Protein AF-A0A8S1IKB3-F1 (afdb_monomer)

Structure (mmCIF, N/CA/C/O backbone):
data_AF-A0A8S1IKB3-F1
#
_entry.id   AF-A0A8S1IKB3-F1
#
loop_
_atom_site.group_PDB
_atom_site.id
_atom_site.type_symbol
_atom_site.label_atom_id
_atom_site.label_alt_id
_atom_site.label_comp_id
_atom_site.label_asym_id
_atom_site.label_entity_id
_atom_site.label_seq_id
_atom_site.pdbx_PDB_ins_code
_atom_site.Cartn_x
_atom_site.Cartn_y
_atom_site.Cartn_z
_atom_site.occupancy
_atom_site.B_iso_or_equiv
_atom_site.auth_seq_id
_atom_site.auth_comp_id
_atom_site.auth_asym_id
_atom_site.auth_atom_id
_atom_site.pdbx_PDB_model_num
ATOM 1 N N . MET A 1 1 ? -11.440 17.594 -21.488 1.00 24.50 1 MET A N 1
ATOM 2 C CA . MET A 1 1 ? -12.844 18.010 -21.685 1.00 24.50 1 MET A CA 1
ATOM 3 C C . MET A 1 1 ? -13.542 18.020 -20.332 1.00 24.50 1 MET A C 1
ATOM 5 O O . MET A 1 1 ? -13.593 16.981 -19.697 1.00 24.50 1 MET A O 1
ATOM 9 N N . ARG A 1 2 ? -14.036 19.174 -19.880 1.00 19.39 2 ARG A N 1
ATOM 10 C CA . ARG A 1 2 ? -15.149 19.304 -18.923 1.00 19.39 2 ARG A CA 1
ATOM 11 C C . ARG A 1 2 ? -15.973 20.492 -19.423 1.00 19.39 2 ARG A C 1
ATOM 13 O O . ARG A 1 2 ? -15.401 21.559 -19.640 1.00 19.39 2 ARG A O 1
ATOM 20 N N . SER A 1 3 ? -17.257 20.281 -19.693 1.00 21.42 3 SER A N 1
ATOM 21 C CA . SER A 1 3 ? -18.200 21.328 -20.090 1.00 21.42 3 SER A CA 1
ATOM 22 C C . SER A 1 3 ? -18.954 21.853 -18.868 1.00 21.42 3 SER A C 1
ATOM 24 O O . SER A 1 3 ? -19.499 21.070 -18.098 1.00 21.42 3 SER A O 1
ATOM 26 N N . SER A 1 4 ? -18.914 23.180 -18.739 1.00 23.56 4 SER A N 1
ATOM 27 C CA . SER A 1 4 ? -19.817 24.136 -18.075 1.00 23.56 4 SER A CA 1
ATOM 28 C C . SER A 1 4 ? -20.702 23.711 -16.895 1.00 23.56 4 SER A C 1
ATOM 30 O O . SER A 1 4 ? -21.632 22.928 -17.060 1.00 23.56 4 SER A O 1
ATOM 32 N N . VAL A 1 5 ? -20.576 24.474 -15.805 1.00 23.89 5 VAL A N 1
ATOM 33 C CA . VAL A 1 5 ? -21.708 25.215 -15.220 1.00 23.89 5 VAL A CA 1
ATOM 34 C C . VAL A 1 5 ? -21.214 26.642 -14.957 1.00 23.89 5 VAL A C 1
ATOM 36 O O . VAL A 1 5 ? -20.113 26.823 -14.436 1.00 23.89 5 VAL A O 1
ATOM 39 N N . ALA A 1 6 ? -21.982 27.632 -15.404 1.00 23.53 6 ALA A N 1
ATOM 40 C CA . ALA A 1 6 ? -21.790 29.047 -15.115 1.00 23.53 6 ALA A CA 1
ATOM 41 C C . ALA A 1 6 ? -22.812 29.462 -14.053 1.00 23.53 6 ALA A C 1
ATOM 43 O O . ALA A 1 6 ? -23.965 29.066 -14.173 1.00 23.53 6 ALA A O 1
ATOM 44 N N . GLU A 1 7 ? -22.390 30.258 -13.071 1.00 25.27 7 GLU A N 1
ATOM 45 C CA . GLU A 1 7 ? -23.208 31.289 -12.422 1.00 25.27 7 GLU A CA 1
ATOM 46 C C . GLU A 1 7 ? -22.275 32.296 -11.722 1.00 25.27 7 GLU A C 1
ATOM 48 O O . GLU A 1 7 ? -21.188 31.948 -11.256 1.00 25.27 7 GLU A O 1
ATOM 53 N N . ASP A 1 8 ? -22.672 33.564 -11.796 1.00 25.77 8 ASP A N 1
ATOM 54 C CA . ASP A 1 8 ? -21.863 34.779 -11.699 1.00 25.77 8 ASP A CA 1
ATOM 55 C C . ASP A 1 8 ? -21.359 35.164 -10.296 1.00 25.77 8 ASP A C 1
ATOM 57 O O . ASP A 1 8 ? -22.010 34.917 -9.285 1.00 25.77 8 ASP A O 1
ATOM 61 N N . GLY A 1 9 ? -20.256 35.930 -10.267 1.00 24.67 9 GLY A N 1
ATOM 62 C CA . GLY A 1 9 ? -20.007 36.914 -9.204 1.00 24.67 9 GLY A CA 1
ATOM 63 C C . GLY A 1 9 ? -18.554 37.069 -8.742 1.00 24.67 9 GLY A C 1
ATOM 64 O O . GLY A 1 9 ? -18.090 36.304 -7.909 1.00 24.67 9 GLY A O 1
ATOM 65 N N . LEU A 1 10 ? -17.914 38.158 -9.194 1.00 24.66 10 LEU A N 1
ATOM 66 C CA . LEU A 1 10 ? -16.641 38.767 -8.745 1.00 24.66 10 LEU A CA 1
ATOM 67 C C . LEU A 1 10 ? -15.325 38.189 -9.315 1.00 24.66 10 LEU A C 1
ATOM 69 O O . LEU A 1 10 ? -14.807 37.149 -8.921 1.00 24.66 10 LEU A O 1
ATOM 73 N N . LEU A 1 11 ? -14.753 38.968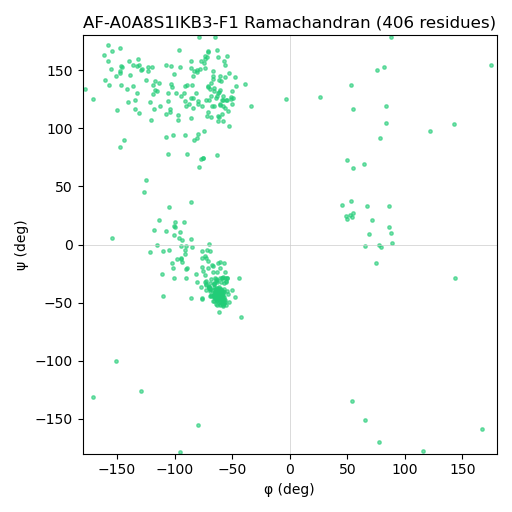 -10.242 1.00 27.97 11 LEU A N 1
ATOM 74 C CA . LEU A 1 11 ? -13.439 38.802 -10.873 1.00 27.97 11 LEU A CA 1
ATOM 75 C C . LEU A 1 11 ? -12.280 38.848 -9.860 1.00 27.97 11 LEU A C 1
ATOM 77 O O . LEU A 1 11 ? -12.238 39.747 -9.019 1.00 27.97 11 LEU A O 1
ATOM 81 N N . PRO A 1 12 ? -11.227 38.049 -10.106 1.00 26.78 12 PRO A N 1
ATOM 82 C CA . PRO A 1 12 ? -9.877 38.598 -10.091 1.00 26.78 12 PRO A CA 1
ATOM 83 C C . PRO A 1 12 ? -9.119 38.327 -11.403 1.00 26.78 12 PRO A C 1
ATOM 85 O O . PRO A 1 12 ? -9.254 37.293 -12.050 1.00 26.78 12 PRO A O 1
ATOM 88 N N . GLN A 1 13 ? -8.354 39.350 -11.784 1.00 26.78 13 GLN A N 1
ATOM 89 C CA . GLN A 1 13 ? -7.375 39.509 -12.866 1.00 26.78 13 GLN A CA 1
ATOM 90 C C . GLN A 1 13 ? -7.050 38.296 -13.769 1.00 26.78 13 GLN A C 1
ATOM 92 O O . GLN A 1 13 ? -6.570 37.253 -13.333 1.00 26.78 13 GLN A O 1
ATOM 97 N N . LYS A 1 14 ? -7.200 38.516 -15.087 1.00 28.39 14 LYS A N 1
ATOM 98 C CA . LYS A 1 14 ? -6.710 37.653 -16.175 1.00 28.39 14 LYS A CA 1
ATOM 99 C C . LYS A 1 14 ? -5.210 37.351 -16.010 1.00 28.39 14 LYS A C 1
ATOM 101 O O . LYS A 1 14 ? -4.376 38.142 -16.441 1.00 28.39 14 LYS A O 1
ATOM 106 N N . MET A 1 15 ? -4.864 36.161 -15.523 1.00 27.66 15 MET A N 1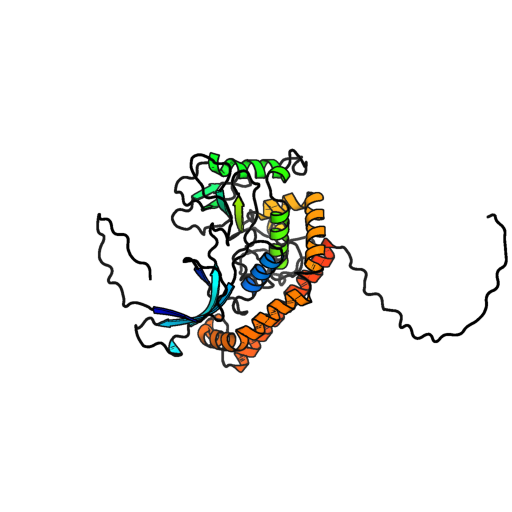
ATOM 107 C CA . MET A 1 15 ? -3.655 35.484 -15.998 1.00 27.66 15 MET A CA 1
ATOM 108 C C . MET A 1 15 ? -3.926 35.032 -17.435 1.00 27.66 15 MET A C 1
ATOM 110 O O . MET A 1 15 ? -4.925 34.355 -17.698 1.00 27.66 15 MET A O 1
ATOM 114 N N . SER A 1 16 ? -3.082 35.435 -18.390 1.00 29.28 16 SER A N 1
ATOM 115 C CA . SER A 1 16 ? -3.201 34.953 -19.765 1.00 29.28 16 SER A CA 1
ATOM 116 C C . SER A 1 16 ? -3.102 33.430 -19.752 1.00 29.28 16 SER A C 1
ATOM 118 O O . SER A 1 16 ? -2.085 32.881 -19.326 1.00 29.28 16 SER A O 1
ATOM 120 N N . ARG A 1 17 ? -4.152 32.742 -20.211 1.00 41.84 17 ARG A N 1
ATOM 121 C CA . ARG A 1 17 ? -4.077 31.309 -20.491 1.00 41.84 17 ARG A CA 1
ATOM 122 C C . ARG A 1 17 ? -2.971 31.124 -21.528 1.00 41.84 17 ARG A C 1
ATOM 124 O O . ARG A 1 17 ? -3.113 31.598 -22.653 1.00 41.84 17 ARG A O 1
ATOM 131 N N . GLY A 1 18 ? -1.867 30.494 -21.128 1.00 42.94 18 GLY A N 1
ATOM 132 C CA . GLY A 1 18 ? -0.869 30.000 -22.072 1.00 42.94 18 GLY A CA 1
ATOM 133 C C . GLY A 1 18 ? -1.530 29.082 -23.111 1.00 42.94 18 GLY A C 1
ATOM 134 O O . GLY A 1 18 ? -2.665 28.636 -22.897 1.00 42.94 18 GLY A O 1
ATOM 135 N N . PRO A 1 19 ? -0.867 28.819 -24.249 1.00 40.28 19 PRO A N 1
ATOM 136 C CA . PRO A 1 19 ? -1.423 27.958 -25.288 1.00 40.28 19 PRO A CA 1
ATOM 137 C C . PRO A 1 19 ? -1.864 26.607 -24.695 1.00 40.28 19 PRO A C 1
ATOM 139 O O . PRO A 1 19 ? -1.267 26.142 -23.721 1.00 40.28 19 PRO A O 1
ATOM 142 N N . PRO A 1 20 ? -2.923 25.977 -25.233 1.00 49.09 20 PRO A N 1
ATOM 143 C CA . PRO A 1 20 ? -3.435 24.729 -24.689 1.00 49.09 20 PRO A CA 1
ATOM 144 C C . PRO A 1 20 ? -2.367 23.633 -24.797 1.00 49.09 20 PRO A C 1
ATOM 146 O O . PRO A 1 20 ? -2.112 23.103 -25.877 1.00 49.09 20 PRO A O 1
ATOM 149 N N . CYS A 1 21 ? -1.754 23.273 -23.669 1.00 39.97 21 CYS A N 1
ATOM 150 C CA . CYS A 1 21 ? -0.979 22.044 -23.560 1.00 39.97 21 CYS A CA 1
ATOM 151 C C . CYS A 1 21 ? -1.928 20.865 -23.786 1.00 39.97 21 CYS A C 1
ATOM 153 O O . CYS A 1 21 ? -2.970 20.766 -23.133 1.00 39.97 21 CYS A O 1
ATOM 155 N N . SER A 1 22 ? -1.572 19.963 -24.699 1.00 52.38 22 SER A N 1
ATOM 156 C CA . SER A 1 22 ? -2.317 18.718 -24.892 1.00 52.38 22 SER A CA 1
ATOM 157 C C . SER A 1 22 ? -1.521 17.549 -24.318 1.00 52.38 22 SER A C 1
ATOM 159 O O . SER A 1 22 ? -0.322 17.398 -24.568 1.00 52.38 22 SER A O 1
ATOM 161 N N . LEU A 1 23 ? -2.200 16.737 -23.509 1.00 48.53 23 LEU A N 1
ATOM 162 C CA . LEU A 1 23 ? -1.674 15.499 -22.949 1.00 48.53 23 LEU A CA 1
ATOM 163 C C . LEU A 1 23 ? -2.287 14.340 -23.729 1.00 48.53 23 LEU A C 1
ATOM 165 O O . LEU A 1 23 ? -3.502 14.157 -23.710 1.00 48.53 23 LEU A O 1
ATOM 169 N N . SER A 1 24 ? -1.450 13.577 -24.427 1.00 55.97 24 SER A N 1
ATOM 170 C CA . SER A 1 24 ? -1.869 12.332 -25.072 1.00 55.97 24 SER A CA 1
ATOM 171 C C . SER A 1 24 ? -1.323 11.159 -24.269 1.00 55.97 24 SER A C 1
ATOM 173 O O . SER A 1 24 ? -0.113 11.064 -24.049 1.00 55.97 24 SER A O 1
ATOM 175 N N . VAL A 1 25 ? -2.221 10.278 -23.830 1.00 58.16 25 VAL A N 1
ATOM 176 C CA . VAL A 1 25 ? -1.883 9.063 -23.084 1.00 58.16 25 VAL A CA 1
ATOM 177 C C . VAL A 1 25 ? -2.223 7.869 -23.966 1.00 58.16 25 VAL A C 1
ATOM 179 O O . VAL A 1 25 ? -3.378 7.697 -24.351 1.00 58.16 25 VAL A O 1
ATOM 182 N N . LEU A 1 26 ? -1.221 7.060 -24.307 1.00 54.84 26 LEU A N 1
ATOM 183 C CA . LEU A 1 26 ? -1.436 5.797 -25.004 1.00 54.84 26 LEU A CA 1
ATOM 184 C C . LEU A 1 26 ? -1.457 4.672 -23.969 1.00 54.84 26 LEU A C 1
ATOM 186 O O . LEU A 1 26 ? -0.425 4.369 -23.371 1.00 54.84 26 LEU A O 1
ATOM 190 N N . CYS A 1 27 ? -2.623 4.060 -23.773 1.00 54.91 27 CYS A N 1
ATOM 191 C CA . CYS A 1 27 ? -2.794 2.905 -22.897 1.00 54.91 27 CYS A CA 1
ATOM 192 C C . CYS A 1 27 ? -3.253 1.699 -23.727 1.00 54.91 27 CYS A C 1
ATOM 194 O O . CYS A 1 27 ? -4.163 1.809 -24.548 1.00 54.91 27 CYS A O 1
ATOM 196 N N . VAL A 1 28 ? -2.631 0.540 -23.520 1.00 45.72 28 VAL A N 1
ATOM 197 C CA . VAL A 1 28 ? -3.026 -0.716 -24.172 1.00 45.72 28 VAL A CA 1
ATOM 198 C C . VAL A 1 28 ? -4.162 -1.350 -23.366 1.00 45.72 28 VAL A C 1
ATOM 200 O O . VAL A 1 28 ? -4.008 -1.530 -22.162 1.00 45.72 28 VAL A O 1
ATOM 203 N N . GLY A 1 29 ? -5.294 -1.666 -24.015 1.00 48.81 29 GLY A N 1
ATOM 204 C CA . GLY A 1 29 ? -6.398 -2.457 -23.442 1.00 48.81 29 GLY A CA 1
ATOM 205 C C . GLY A 1 29 ? -6.856 -1.978 -22.062 1.00 48.81 29 GLY A C 1
ATOM 206 O O . GLY A 1 29 ? -6.556 -2.617 -21.053 1.00 48.81 29 GLY A O 1
ATOM 207 N N . ILE A 1 30 ? -7.553 -0.834 -22.006 1.00 60.69 30 ILE A N 1
ATOM 208 C CA . ILE A 1 30 ? -7.776 -0.127 -20.738 1.00 60.69 30 ILE A CA 1
ATOM 209 C C . ILE A 1 30 ? -8.492 -1.028 -19.727 1.00 60.69 30 ILE A C 1
ATOM 211 O O . ILE A 1 30 ? -7.914 -1.262 -18.677 1.00 60.69 30 ILE A O 1
ATOM 215 N N . GLY A 1 31 ? -9.637 -1.654 -20.028 1.00 69.31 31 GLY A N 1
ATOM 216 C CA . GLY A 1 31 ? -10.255 -2.653 -19.128 1.00 69.31 31 GLY A CA 1
ATOM 217 C C . GLY A 1 31 ? -10.397 -2.195 -17.662 1.00 69.31 31 GLY A C 1
ATOM 218 O O . GLY A 1 31 ? -10.424 -3.025 -16.755 1.00 69.31 31 GLY A O 1
ATOM 219 N N . LEU A 1 32 ? -10.392 -0.878 -17.442 1.00 83.69 32 LEU A N 1
ATOM 220 C CA . LEU A 1 32 ? -10.634 -0.203 -16.177 1.00 83.69 32 LEU A CA 1
ATOM 221 C C . LEU A 1 32 ? -12.081 0.299 -16.229 1.00 83.69 32 LEU A C 1
ATOM 223 O O . LEU A 1 32 ? -12.532 0.667 -17.319 1.00 83.69 32 LEU A O 1
ATOM 227 N N . PRO A 1 33 ? -12.800 0.338 -15.101 1.00 83.38 33 PRO A N 1
ATOM 228 C CA . PRO A 1 33 ? -14.138 0.905 -15.072 1.00 83.38 33 PRO A CA 1
ATOM 229 C C . PRO A 1 33 ? -14.219 2.343 -15.537 1.00 83.38 33 PRO A C 1
ATOM 231 O O . PRO A 1 33 ? -13.241 3.087 -15.475 1.00 83.38 33 PRO A O 1
ATOM 234 N N . GLU A 1 34 ? -15.415 2.743 -15.954 1.00 83.19 34 GLU A N 1
ATOM 235 C CA . GLU A 1 34 ? -15.690 4.125 -16.313 1.00 83.19 34 GLU A CA 1
ATOM 236 C C . GLU A 1 34 ? -15.551 5.040 -15.089 1.00 83.19 34 GLU A C 1
ATOM 238 O O . GLU A 1 34 ? -16.160 4.821 -14.043 1.00 83.19 34 GLU A O 1
ATOM 243 N N . ASP A 1 35 ? -14.735 6.086 -15.220 1.00 84.38 35 ASP A N 1
ATOM 244 C CA . ASP A 1 35 ? -14.588 7.133 -14.214 1.00 84.38 35 ASP A CA 1
ATOM 245 C C . ASP A 1 35 ? -13.955 8.387 -14.848 1.00 84.38 35 ASP A C 1
ATOM 247 O O . ASP A 1 35 ? -13.349 8.332 -15.922 1.00 84.38 35 ASP A O 1
ATOM 251 N N . ASN A 1 36 ? -14.061 9.528 -14.171 1.00 82.50 36 ASN A N 1
ATOM 252 C CA . ASN A 1 36 ? -13.526 10.820 -14.588 1.00 82.50 36 ASN A CA 1
ATOM 253 C C . ASN A 1 36 ? -12.332 11.314 -13.747 1.00 82.50 36 ASN A C 1
ATOM 255 O O . ASN A 1 36 ? -11.748 12.339 -14.108 1.00 82.50 36 ASN A O 1
ATOM 259 N N . ASP A 1 37 ? -11.964 10.610 -12.669 1.00 86.31 37 ASP A N 1
ATOM 260 C CA . ASP A 1 37 ? -10.823 10.944 -11.813 1.00 86.31 37 ASP A CA 1
ATOM 261 C C . ASP A 1 37 ? -9.801 9.793 -11.769 1.00 86.31 37 ASP A C 1
ATOM 263 O O . ASP A 1 37 ? -9.975 8.753 -11.112 1.00 86.31 37 ASP A O 1
ATOM 267 N N . TRP A 1 38 ? -8.685 10.035 -12.453 1.00 90.38 38 TRP A N 1
ATOM 268 C CA . TRP A 1 38 ? -7.553 9.127 -12.581 1.00 90.38 38 TRP A CA 1
ATOM 269 C C . TRP A 1 38 ? -6.277 9.795 -12.089 1.00 90.38 38 TRP A C 1
ATOM 271 O O . TRP A 1 38 ? -6.107 11.009 -12.206 1.00 90.38 38 TRP A O 1
ATOM 281 N N . VAL A 1 39 ? -5.369 8.984 -11.564 1.00 92.50 39 VAL A N 1
ATOM 282 C CA . VAL A 1 39 ? -4.013 9.384 -11.206 1.00 92.50 39 VAL A CA 1
ATOM 283 C C . VAL A 1 39 ? -3.089 8.948 -12.331 1.00 92.50 39 VAL A C 1
ATOM 285 O O . VAL A 1 39 ? -3.126 7.797 -12.761 1.00 92.50 39 VAL A O 1
ATOM 288 N N . LEU A 1 40 ? -2.254 9.868 -12.803 1.00 92.06 40 LEU A N 1
ATOM 289 C CA . LEU A 1 40 ? -1.177 9.566 -13.735 1.00 92.06 40 LEU A CA 1
ATOM 290 C C . LEU A 1 40 ? 0.145 9.664 -12.972 1.00 92.06 40 LEU A C 1
ATOM 292 O O . LEU A 1 40 ? 0.709 10.745 -12.824 1.00 92.06 40 LEU A O 1
ATOM 296 N N . TYR A 1 41 ? 0.598 8.532 -12.440 1.00 92.62 41 TYR A N 1
ATOM 297 C CA . TYR A 1 41 ? 1.772 8.441 -11.580 1.00 92.62 41 TYR A CA 1
ATOM 298 C C . TYR A 1 41 ? 3.049 8.265 -12.407 1.00 92.62 41 TYR A C 1
ATOM 300 O O . TYR A 1 41 ? 3.171 7.305 -13.170 1.00 92.62 41 TYR A O 1
ATOM 308 N N . GLY A 1 42 ? 3.995 9.195 -12.264 1.00 91.25 42 GLY A N 1
ATOM 309 C CA . GLY A 1 42 ? 5.333 9.081 -12.839 1.00 91.25 42 GLY A CA 1
ATOM 310 C C . GLY A 1 42 ? 6.273 8.382 -11.851 1.00 91.25 42 GLY A C 1
ATOM 311 O O . GLY A 1 42 ? 6.476 8.921 -10.767 1.00 91.25 42 GLY A O 1
ATOM 312 N N . PRO A 1 43 ? 6.865 7.221 -12.181 1.00 84.12 43 PRO A N 1
ATOM 313 C CA . PRO A 1 43 ? 7.834 6.538 -11.329 1.00 84.12 43 PRO A CA 1
ATOM 314 C C . PRO A 1 43 ? 9.188 7.260 -11.399 1.00 84.12 43 PRO A C 1
ATOM 316 O O . PRO A 1 43 ? 10.101 6.819 -12.093 1.00 84.12 43 PRO A O 1
ATOM 319 N N . GLU A 1 44 ? 9.294 8.420 -10.744 1.00 73.12 44 GLU A N 1
ATOM 320 C CA . GLU A 1 44 ? 10.433 9.337 -10.901 1.00 73.12 44 GLU A CA 1
ATOM 321 C C . GLU A 1 44 ? 11.765 8.706 -10.478 1.00 73.12 44 GLU A C 1
ATOM 323 O O . GLU A 1 44 ? 12.694 8.621 -11.284 1.00 73.12 44 GLU A O 1
ATOM 328 N N . ALA A 1 45 ? 11.852 8.254 -9.224 1.00 80.38 45 ALA A N 1
ATOM 329 C CA . ALA A 1 45 ? 13.046 7.624 -8.657 1.00 80.38 45 ALA A CA 1
ATOM 330 C C . ALA A 1 45 ? 12.984 6.087 -8.671 1.00 80.38 45 ALA A C 1
ATOM 332 O O . ALA A 1 45 ? 14.004 5.425 -8.471 1.00 80.38 45 ALA A O 1
ATOM 333 N N . ASP A 1 46 ? 11.809 5.505 -8.935 1.00 90.69 46 ASP A N 1
ATOM 334 C CA . ASP A 1 46 ? 11.653 4.056 -9.022 1.00 90.69 46 ASP A CA 1
ATOM 335 C C . ASP A 1 46 ? 12.245 3.531 -10.337 1.00 90.69 46 ASP A C 1
ATOM 337 O O . ASP A 1 46 ? 11.615 3.496 -11.398 1.00 90.69 46 ASP A O 1
ATOM 341 N N . LYS A 1 47 ? 13.480 3.049 -10.231 1.00 92.62 47 LYS A N 1
ATOM 342 C CA . LYS A 1 47 ? 14.247 2.431 -11.314 1.00 92.62 47 LYS A CA 1
ATOM 343 C C . LYS A 1 47 ? 13.606 1.173 -11.904 1.00 92.62 47 LYS A C 1
ATOM 345 O O . LYS A 1 47 ? 13.958 0.783 -13.009 1.00 92.62 47 LYS A O 1
ATOM 350 N N . THR A 1 48 ? 12.620 0.571 -11.247 1.00 95.06 48 THR A N 1
ATOM 351 C CA . THR A 1 48 ? 11.848 -0.544 -11.821 1.00 95.06 48 THR A CA 1
ATOM 352 C C . THR A 1 48 ? 10.669 -0.070 -12.673 1.00 95.06 48 THR A C 1
ATOM 354 O O . THR A 1 48 ? 9.928 -0.888 -13.204 1.00 95.06 48 THR A O 1
ATOM 357 N N . MET A 1 49 ? 10.522 1.245 -12.876 1.00 94.25 49 MET A N 1
ATOM 358 C CA . MET A 1 49 ? 9.433 1.883 -13.626 1.00 94.25 49 MET A CA 1
ATOM 359 C C . MET A 1 49 ? 8.071 1.743 -12.933 1.00 94.25 49 MET A C 1
ATOM 361 O O . MET A 1 49 ? 7.045 1.643 -13.599 1.00 94.25 49 MET A O 1
ATOM 365 N N . GLY A 1 50 ? 8.032 1.734 -11.599 1.00 93.62 50 GLY A N 1
ATOM 366 C CA . GLY A 1 50 ? 6.786 1.665 -10.833 1.00 93.62 50 GLY A CA 1
ATOM 367 C C . GLY A 1 50 ? 6.298 0.242 -10.546 1.00 93.62 50 GLY A C 1
ATOM 368 O O . GLY A 1 50 ? 5.166 0.077 -10.086 1.00 93.62 50 GLY A O 1
ATOM 369 N N . MET A 1 51 ? 7.105 -0.798 -10.813 1.00 95.81 51 MET A N 1
ATOM 370 C CA . MET A 1 51 ? 6.716 -2.191 -10.529 1.00 95.81 51 MET A CA 1
ATOM 371 C C . MET A 1 51 ? 6.388 -2.412 -9.053 1.00 95.81 51 MET A C 1
ATOM 373 O O . MET A 1 51 ? 5.534 -3.235 -8.744 1.00 95.81 51 MET A O 1
ATOM 377 N N . ARG A 1 52 ? 6.987 -1.640 -8.143 1.00 95.25 52 ARG A N 1
ATOM 378 C CA . ARG A 1 52 ? 6.706 -1.722 -6.704 1.00 95.25 52 ARG A CA 1
ATOM 379 C C . ARG A 1 52 ? 5.235 -1.436 -6.384 1.00 95.25 52 ARG A C 1
ATOM 381 O O . ARG A 1 52 ? 4.566 -2.258 -5.766 1.00 95.25 52 ARG A O 1
ATOM 388 N N . ASN A 1 53 ? 4.692 -0.336 -6.912 1.00 94.81 53 ASN A N 1
ATOM 389 C CA . ASN A 1 53 ? 3.261 -0.025 -6.807 1.00 94.81 53 ASN A CA 1
ATOM 390 C C . ASN A 1 53 ? 2.392 -1.095 -7.486 1.00 94.81 53 ASN A C 1
ATOM 392 O O . ASN A 1 53 ? 1.381 -1.524 -6.930 1.00 94.81 53 ASN A O 1
ATOM 396 N N . LEU A 1 54 ? 2.790 -1.550 -8.681 1.00 95.38 54 LEU A N 1
ATOM 397 C CA . LEU A 1 54 ? 2.060 -2.583 -9.419 1.00 95.38 54 LEU A CA 1
ATOM 398 C C . LEU A 1 54 ? 1.914 -3.876 -8.606 1.00 95.38 54 LEU A C 1
ATOM 400 O O . LEU A 1 54 ? 0.798 -4.384 -8.490 1.00 95.38 54 LEU A O 1
ATOM 404 N N . ILE A 1 55 ? 3.022 -4.392 -8.066 1.00 97.19 55 ILE A N 1
ATOM 405 C CA . ILE A 1 55 ? 3.069 -5.640 -7.297 1.00 97.19 55 ILE A CA 1
ATOM 406 C C . ILE A 1 55 ? 2.182 -5.512 -6.065 1.00 97.19 55 ILE A C 1
ATOM 408 O O . ILE A 1 55 ? 1.279 -6.328 -5.892 1.00 97.19 55 ILE A O 1
ATOM 412 N N . THR A 1 56 ? 2.354 -4.461 -5.257 1.00 97.12 56 THR A N 1
ATOM 413 C CA . THR A 1 56 ? 1.540 -4.268 -4.048 1.00 97.12 56 THR A CA 1
ATOM 414 C C . THR A 1 56 ? 0.050 -4.221 -4.374 1.00 97.12 56 THR A C 1
ATOM 416 O O . THR A 1 56 ? -0.749 -4.907 -3.735 1.00 97.12 56 THR A O 1
ATOM 419 N N . TYR A 1 57 ? -0.353 -3.452 -5.389 1.00 97.69 57 TYR A N 1
ATOM 420 C CA . TYR A 1 57 ? -1.770 -3.337 -5.734 1.00 97.69 57 TYR A CA 1
ATOM 421 C C . TYR A 1 57 ? -2.321 -4.642 -6.321 1.00 97.69 57 TYR A C 1
ATOM 423 O O . TYR A 1 57 ? -3.485 -4.974 -6.094 1.00 97.69 57 TYR A O 1
ATOM 431 N N . ALA A 1 58 ? -1.507 -5.403 -7.058 1.00 97.44 58 ALA A N 1
ATOM 432 C CA . ALA A 1 58 ? -1.882 -6.729 -7.539 1.00 97.44 58 ALA A CA 1
ATOM 433 C C . ALA A 1 58 ? -2.089 -7.716 -6.383 1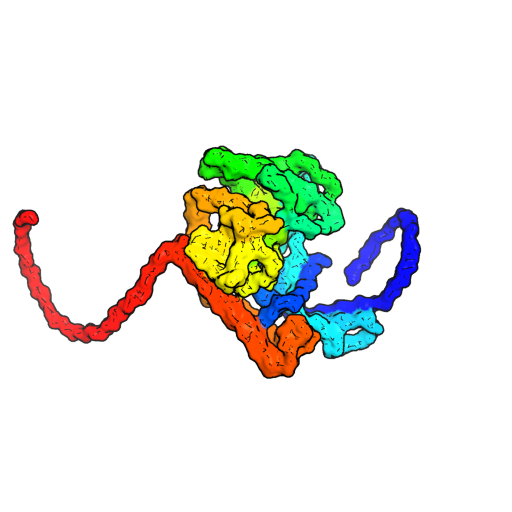.00 97.44 58 ALA A C 1
ATOM 435 O O . ALA A 1 58 ? -3.111 -8.400 -6.368 1.00 97.44 58 ALA A O 1
ATOM 436 N N . LEU A 1 59 ? -1.193 -7.736 -5.393 1.00 98.25 59 LEU A N 1
ATOM 437 C CA . LEU A 1 59 ? -1.319 -8.582 -4.204 1.00 98.25 59 LEU A CA 1
ATOM 438 C C . LEU A 1 59 ? -2.541 -8.199 -3.361 1.00 98.25 59 LEU A C 1
ATOM 440 O O . LEU A 1 59 ? -3.330 -9.068 -3.002 1.00 98.25 59 LEU A O 1
ATOM 444 N N . ALA A 1 60 ? -2.779 -6.908 -3.123 1.00 98.12 60 ALA A N 1
ATOM 445 C CA . ALA A 1 60 ? -3.979 -6.458 -2.414 1.00 98.12 60 ALA A CA 1
ATOM 446 C C . ALA A 1 60 ? -5.281 -6.868 -3.121 1.00 98.12 60 ALA A C 1
ATOM 448 O O . ALA A 1 60 ? -6.227 -7.313 -2.476 1.00 98.12 60 ALA A O 1
ATOM 449 N N . ARG A 1 61 ? -5.332 -6.793 -4.457 1.00 97.88 61 ARG A N 1
ATOM 450 C CA . ARG A 1 61 ? -6.483 -7.319 -5.209 1.00 97.88 61 ARG A CA 1
ATOM 451 C C . ARG A 1 61 ? -6.589 -8.835 -5.128 1.00 97.88 61 ARG A C 1
ATOM 453 O O . ARG A 1 61 ? -7.692 -9.359 -5.016 1.00 97.88 61 ARG A O 1
ATOM 460 N N . ALA A 1 62 ? -5.465 -9.542 -5.175 1.00 97.38 62 ALA A N 1
ATOM 461 C CA . ALA A 1 62 ? -5.436 -10.997 -5.119 1.00 97.38 62 ALA A CA 1
ATOM 462 C C . ALA A 1 62 ? -5.788 -11.550 -3.722 1.00 97.38 62 ALA A C 1
ATOM 464 O O . ALA A 1 62 ? -6.252 -12.685 -3.624 1.00 97.38 62 ALA A O 1
ATOM 465 N N . SER A 1 63 ? -5.677 -10.741 -2.660 1.00 97.00 63 SER A N 1
ATOM 466 C CA . SER A 1 63 ? -6.280 -11.053 -1.357 1.00 97.00 63 SER A CA 1
ATOM 467 C C . SER A 1 63 ? -7.799 -10.818 -1.327 1.00 97.00 63 SER A C 1
ATOM 469 O O . SER A 1 63 ? -8.469 -11.204 -0.377 1.00 97.00 63 SER A O 1
ATOM 471 N N . GLY A 1 64 ? -8.400 -10.263 -2.379 1.00 96.12 64 GLY A N 1
ATOM 472 C CA . GLY A 1 64 ? -9.837 -9.984 -2.437 1.00 96.12 64 GLY A CA 1
ATOM 473 C C . GLY A 1 64 ? -10.222 -8.631 -1.839 1.00 96.12 64 GLY A C 1
ATOM 474 O O . GLY A 1 64 ? -11.402 -8.389 -1.590 1.00 96.12 64 GLY A O 1
ATOM 475 N N . ARG A 1 65 ? -9.252 -7.736 -1.613 1.00 95.94 65 ARG A N 1
ATOM 476 C CA . ARG A 1 65 ? -9.509 -6.345 -1.227 1.00 95.94 65 ARG A CA 1
ATOM 477 C C . ARG A 1 65 ? -9.490 -5.437 -2.444 1.00 95.94 65 ARG A C 1
ATOM 479 O O . ARG A 1 65 ? -8.805 -5.691 -3.433 1.00 95.94 65 ARG A O 1
ATOM 486 N N . TYR A 1 66 ? -10.221 -4.331 -2.364 1.00 96.81 66 TYR A N 1
ATOM 487 C CA . TYR A 1 66 ? -10.030 -3.267 -3.336 1.00 96.81 66 TYR A CA 1
ATOM 488 C C . TYR A 1 66 ? -8.623 -2.672 -3.173 1.00 96.81 66 TYR A C 1
ATOM 490 O O . TYR A 1 66 ? -8.194 -2.334 -2.071 1.00 96.81 66 TYR A O 1
ATOM 498 N N . ALA A 1 67 ? -7.926 -2.523 -4.292 1.00 96.75 67 ALA A N 1
ATOM 499 C CA . ALA A 1 67 ? -6.766 -1.663 -4.453 1.00 96.75 67 ALA A CA 1
ATOM 500 C C . ALA A 1 67 ? -6.770 -1.150 -5.889 1.00 96.75 67 ALA A C 1
ATOM 502 O O . ALA A 1 67 ? -7.201 -1.870 -6.799 1.00 96.75 67 ALA A O 1
ATOM 503 N N . ALA A 1 68 ? -6.277 0.073 -6.084 1.00 95.38 68 ALA A N 1
ATOM 504 C CA . ALA A 1 68 ? -6.350 0.764 -7.363 1.00 95.38 68 ALA A CA 1
ATOM 505 C C . ALA A 1 68 ? -5.852 -0.125 -8.510 1.00 95.38 68 ALA A C 1
ATOM 507 O O . ALA A 1 68 ? -4.708 -0.592 -8.515 1.00 95.38 68 ALA A O 1
ATOM 508 N N . ARG A 1 69 ? -6.719 -0.377 -9.492 1.00 93.56 69 ARG A N 1
ATOM 509 C CA . ARG A 1 69 ? -6.331 -1.022 -10.747 1.00 93.56 69 ARG A CA 1
ATOM 510 C C . ARG A 1 69 ? -5.410 -0.087 -11.515 1.00 93.56 69 ARG A C 1
ATOM 512 O O . ARG A 1 69 ? -5.595 1.130 -11.521 1.00 93.56 69 ARG A O 1
ATOM 519 N N . THR A 1 70 ? -4.415 -0.681 -12.160 1.00 91.38 70 THR A N 1
ATOM 520 C CA . THR A 1 70 ? -3.345 0.057 -12.822 1.00 91.38 70 THR A CA 1
ATOM 521 C C . THR A 1 70 ? -3.130 -0.398 -14.256 1.00 91.38 70 THR A C 1
ATOM 523 O O . THR A 1 70 ? -3.356 -1.562 -14.607 1.00 91.38 70 THR A O 1
ATOM 526 N N . ARG A 1 71 ? -2.671 0.532 -15.094 1.00 90.81 71 ARG A N 1
ATOM 527 C CA . ARG A 1 71 ? -2.147 0.268 -16.437 1.00 90.81 71 ARG A CA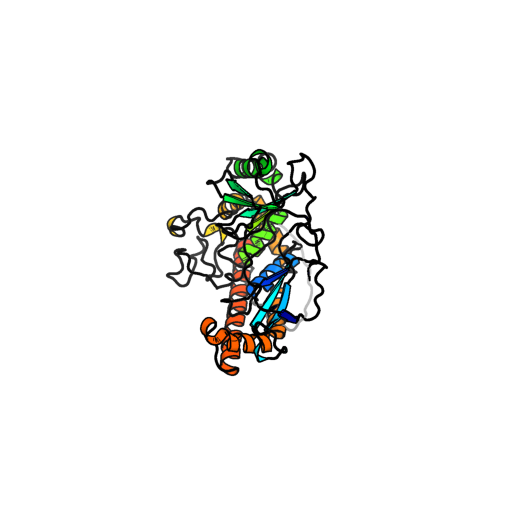 1
ATOM 528 C C . ARG A 1 71 ? -0.874 1.067 -16.654 1.00 90.81 71 ARG A C 1
ATOM 530 O O . ARG A 1 71 ? -0.830 2.251 -16.331 1.00 90.81 71 ARG A O 1
ATOM 537 N N . TYR A 1 72 ? 0.140 0.433 -17.231 1.00 92.38 72 TYR A N 1
ATOM 538 C CA . TYR A 1 72 ? 1.275 1.174 -17.763 1.00 92.38 72 TYR A CA 1
ATOM 539 C C . TYR A 1 72 ? 0.861 1.924 -19.020 1.00 92.38 72 TYR A C 1
ATOM 541 O O . TYR A 1 72 ? 0.189 1.367 -19.890 1.00 92.38 72 TYR A O 1
ATOM 549 N N . CYS A 1 73 ? 1.286 3.177 -19.117 1.00 91.75 73 CYS A N 1
ATOM 550 C CA . CYS A 1 73 ? 1.083 3.993 -20.301 1.00 91.75 73 CYS A CA 1
ATOM 551 C C . CYS A 1 73 ? 2.361 4.789 -20.592 1.00 91.75 73 CYS A C 1
ATOM 553 O O . CYS A 1 73 ? 3.072 5.216 -19.681 1.00 91.75 73 CYS A O 1
ATOM 555 N N . GLU A 1 74 ? 2.652 5.006 -21.870 1.00 92.31 74 GLU A N 1
ATOM 556 C CA . GLU A 1 74 ? 3.684 5.954 -22.285 1.00 92.31 74 GLU A CA 1
ATOM 557 C C . GLU A 1 74 ? 3.039 7.320 -22.510 1.00 92.31 74 GLU A C 1
ATOM 559 O O . GLU A 1 74 ? 2.019 7.443 -23.197 1.00 92.31 74 GLU A O 1
ATOM 564 N N . VAL A 1 75 ? 3.632 8.354 -21.920 1.00 93.31 75 VAL A N 1
ATOM 565 C CA . VAL A 1 75 ? 3.093 9.714 -21.973 1.00 93.31 75 VAL A CA 1
ATOM 566 C C . VAL A 1 75 ? 3.856 10.538 -22.991 1.00 93.31 75 VAL A C 1
ATOM 568 O O . VAL A 1 75 ? 5.088 10.529 -23.027 1.00 93.31 75 VAL A O 1
ATOM 571 N N . PHE A 1 76 ? 3.114 11.297 -23.796 1.00 93.75 76 PHE A N 1
ATOM 572 C CA . PHE A 1 76 ? 3.669 12.298 -24.694 1.00 93.75 76 PHE A CA 1
ATOM 573 C C . PHE A 1 76 ? 3.086 13.673 -24.358 1.00 93.75 76 PHE A C 1
ATOM 575 O O . PHE A 1 76 ? 1.867 13.863 -24.387 1.00 93.75 76 PHE A O 1
ATOM 582 N N . LEU A 1 77 ? 3.961 14.635 -24.052 1.00 92.44 77 LEU A N 1
ATOM 583 C CA . LEU A 1 77 ? 3.585 15.990 -23.650 1.00 92.44 77 LEU A CA 1
ATOM 584 C C . LEU A 1 77 ? 3.888 16.994 -24.768 1.00 92.44 77 LEU A C 1
ATOM 586 O O . LEU A 1 77 ? 5.049 17.262 -25.084 1.00 92.44 77 LEU A O 1
ATOM 590 N N . VAL A 1 78 ? 2.832 17.565 -25.348 1.00 93.00 78 VAL A N 1
ATOM 591 C CA . VAL A 1 78 ? 2.908 18.614 -26.373 1.00 93.00 78 VAL A CA 1
ATOM 592 C C . VAL A 1 78 ? 2.616 19.955 -25.696 1.00 93.00 78 VAL A C 1
ATOM 594 O O . VAL A 1 78 ? 1.457 20.334 -25.518 1.00 93.00 78 VAL A O 1
ATOM 597 N N . ALA A 1 79 ? 3.671 20.658 -25.286 1.00 88.81 79 ALA A N 1
ATOM 598 C CA . ALA A 1 79 ? 3.557 21.961 -24.622 1.00 88.81 79 ALA A CA 1
ATOM 599 C C . ALA A 1 79 ? 3.572 23.150 -25.603 1.00 88.81 79 ALA A C 1
ATOM 601 O O . ALA A 1 79 ? 3.105 24.233 -25.271 1.00 88.81 79 ALA A O 1
ATOM 602 N N . ASP A 1 80 ? 4.097 22.949 -26.814 1.00 85.25 80 ASP A N 1
ATOM 603 C CA . ASP A 1 80 ? 4.282 23.983 -27.844 1.00 85.25 80 ASP A CA 1
ATOM 604 C C . ASP A 1 80 ? 3.069 24.139 -28.785 1.00 85.25 80 ASP A C 1
ATOM 606 O O . ASP A 1 80 ? 3.094 24.965 -29.694 1.00 85.25 80 ASP A O 1
ATOM 610 N N . GLY A 1 81 ? 2.018 23.331 -28.603 1.00 84.75 81 GLY A N 1
ATOM 611 C CA . GLY A 1 81 ? 0.873 23.258 -29.520 1.00 84.75 81 GLY A CA 1
ATOM 612 C C . GLY A 1 81 ? 1.198 22.631 -30.885 1.00 84.75 81 GLY A C 1
ATOM 613 O O . GLY A 1 81 ? 0.373 22.679 -31.797 1.00 84.75 81 GLY A O 1
ATOM 614 N N . GLY A 1 82 ? 2.391 22.051 -31.053 1.00 87.62 82 GLY A N 1
ATOM 615 C CA . GLY A 1 82 ? 2.838 21.431 -32.295 1.00 87.62 82 GLY A CA 1
ATOM 616 C C . GLY A 1 82 ? 2.261 20.030 -32.531 1.00 87.62 82 GLY A C 1
ATOM 617 O O . GLY A 1 82 ? 1.543 19.457 -31.717 1.00 87.62 82 GLY A O 1
ATOM 618 N N . LYS A 1 83 ? 2.610 19.416 -33.667 1.00 91.75 83 LYS A N 1
ATOM 619 C CA . LYS A 1 83 ? 2.190 18.035 -33.969 1.00 91.75 83 LYS A CA 1
ATOM 620 C C . LYS A 1 83 ? 2.890 17.024 -33.059 1.00 91.75 83 LYS A C 1
ATOM 622 O O . LYS A 1 83 ? 4.119 17.058 -32.929 1.00 91.75 83 LYS A O 1
ATOM 627 N N . LEU A 1 84 ? 2.115 16.088 -32.503 1.00 91.56 84 LEU A N 1
ATOM 628 C CA . LEU A 1 84 ? 2.611 14.948 -31.730 1.00 91.56 84 LEU A CA 1
ATOM 629 C C . LEU A 1 84 ? 3.722 14.206 -32.495 1.00 91.56 84 LEU A C 1
ATOM 631 O O . LEU A 1 84 ? 3.587 13.904 -33.677 1.00 91.56 84 LEU A O 1
ATOM 635 N N . SER A 1 85 ? 4.836 13.920 -31.820 1.00 91.31 85 SER A N 1
ATOM 636 C CA . SER A 1 85 ? 5.960 13.165 -32.378 1.00 91.31 85 SER A CA 1
ATOM 637 C C . SER A 1 85 ? 6.790 12.551 -31.251 1.00 91.31 85 SER A C 1
ATOM 639 O O . SER A 1 85 ? 6.610 12.896 -30.082 1.00 91.31 85 SER A O 1
ATOM 641 N N . LYS A 1 86 ? 7.757 11.691 -31.594 1.00 90.62 86 LYS A N 1
ATOM 642 C CA . LYS A 1 86 ? 8.646 11.033 -30.617 1.00 90.62 86 LYS A CA 1
ATOM 643 C C . LYS A 1 86 ? 9.418 12.011 -29.720 1.00 90.62 86 LYS A C 1
ATOM 645 O O . LYS A 1 86 ? 9.780 11.640 -28.609 1.00 90.62 86 LYS A O 1
ATOM 650 N N . ARG A 1 87 ? 9.630 13.263 -30.155 1.00 90.94 87 ARG A N 1
ATOM 651 C CA . ARG A 1 87 ? 10.292 14.302 -29.342 1.00 90.94 87 ARG A CA 1
ATOM 652 C C . ARG A 1 87 ? 9.512 14.655 -28.069 1.00 90.94 87 ARG A C 1
ATOM 654 O O . ARG A 1 87 ? 10.107 15.131 -27.112 1.00 90.94 87 ARG A O 1
ATOM 661 N N . HIS A 1 88 ? 8.200 14.414 -28.075 1.00 93.88 88 HIS A N 1
ATOM 662 C CA . HIS A 1 88 ? 7.300 14.701 -26.960 1.00 93.88 88 HIS A CA 1
ATOM 663 C C . HIS A 1 88 ? 7.261 13.591 -25.912 1.00 93.88 88 HIS A C 1
ATOM 665 O O . HIS A 1 88 ? 6.556 13.742 -24.921 1.00 93.88 88 HIS A O 1
ATOM 671 N N . TYR A 1 89 ? 7.987 12.485 -26.117 1.00 93.88 89 TYR A N 1
ATOM 672 C CA . TYR A 1 89 ? 8.032 11.392 -25.153 1.00 93.88 89 TYR A CA 1
ATOM 673 C C . TYR A 1 89 ? 8.459 11.897 -23.771 1.00 93.88 89 TYR A C 1
ATOM 675 O O . TYR A 1 89 ? 9.523 12.506 -23.611 1.00 93.88 89 TYR A O 1
ATOM 683 N N . HIS A 1 90 ? 7.614 11.626 -22.784 1.00 93.94 90 HIS A N 1
ATOM 684 C CA . HIS A 1 90 ? 7.750 12.083 -21.409 1.00 93.94 90 HIS A CA 1
ATOM 685 C C . HIS A 1 90 ? 7.971 10.933 -20.419 1.00 93.94 90 HIS A C 1
ATOM 687 O O . HIS A 1 90 ? 8.169 11.177 -19.237 1.00 93.94 90 HIS A O 1
ATOM 693 N N . GLY A 1 91 ? 8.012 9.688 -20.887 1.00 93.94 91 GLY A N 1
ATOM 694 C CA . GLY A 1 91 ? 8.331 8.543 -20.042 1.00 93.94 91 GLY A CA 1
ATOM 695 C C . GLY A 1 91 ? 7.193 7.549 -19.881 1.00 93.94 91 GLY A C 1
ATOM 696 O O . GLY A 1 91 ? 6.113 7.692 -20.461 1.00 93.94 91 GLY A O 1
ATOM 697 N N . VAL A 1 92 ? 7.482 6.543 -19.064 1.00 94.50 92 VAL A N 1
ATOM 698 C CA . VAL A 1 92 ? 6.538 5.533 -18.587 1.00 94.50 92 VAL A CA 1
ATOM 699 C C . VAL A 1 92 ? 5.809 6.080 -17.371 1.00 94.50 92 VAL A C 1
ATOM 701 O O . VAL A 1 92 ? 6.430 6.672 -16.497 1.00 94.50 92 VAL A O 1
ATOM 704 N N . TYR A 1 93 ? 4.502 5.861 -17.322 1.00 94.69 93 TYR A N 1
ATOM 705 C CA . TYR A 1 93 ? 3.625 6.228 -16.219 1.00 94.69 93 TYR A CA 1
ATOM 706 C C . TYR A 1 93 ? 2.734 5.049 -15.840 1.00 94.69 93 TYR A C 1
ATOM 708 O O . TYR A 1 93 ? 2.486 4.151 -16.648 1.00 94.69 93 TYR A O 1
ATOM 716 N N . ILE A 1 94 ? 2.204 5.095 -14.623 1.00 93.12 94 ILE A N 1
ATOM 717 C CA . ILE A 1 94 ? 1.115 4.237 -14.171 1.00 93.12 94 ILE A CA 1
ATOM 718 C C . ILE A 1 94 ? -0.164 5.069 -14.151 1.00 93.12 94 ILE A C 1
ATOM 720 O O . ILE A 1 94 ? -0.302 6.000 -13.359 1.00 93.12 94 ILE A O 1
ATOM 724 N N . LEU A 1 95 ? -1.115 4.718 -15.012 1.00 93.31 95 LEU A N 1
ATOM 725 C CA . LEU A 1 95 ? -2.496 5.157 -14.878 1.00 93.31 95 LEU A CA 1
ATOM 726 C C . LEU A 1 95 ? -3.145 4.337 -13.760 1.00 93.31 95 LEU A C 1
ATOM 728 O O . LEU A 1 95 ? -3.210 3.113 -13.865 1.00 93.31 95 LEU A O 1
ATOM 732 N N . ALA A 1 96 ? -3.606 5.001 -12.705 1.00 93.12 96 ALA A N 1
ATOM 733 C CA . ALA A 1 96 ? -4.196 4.382 -11.526 1.00 93.12 96 ALA A CA 1
ATOM 734 C C . ALA A 1 96 ? -5.528 5.039 -11.151 1.00 93.12 96 ALA A C 1
ATOM 736 O O . ALA A 1 96 ? -5.782 6.214 -11.422 1.00 93.12 96 ALA A O 1
ATOM 737 N N . GLU A 1 97 ? -6.386 4.284 -10.480 1.00 93.94 97 GLU A N 1
ATOM 738 C CA . GLU A 1 97 ? -7.615 4.810 -9.892 1.00 93.94 97 GLU A CA 1
ATOM 739 C C . GLU A 1 97 ? -7.296 5.751 -8.725 1.00 93.94 97 GLU A C 1
ATOM 741 O O . GLU A 1 97 ? -6.600 5.367 -7.786 1.00 93.94 97 GLU A O 1
ATOM 746 N N . LYS A 1 98 ? -7.847 6.973 -8.731 1.00 92.69 98 LYS A N 1
ATOM 747 C CA . LYS A 1 98 ? -7.882 7.804 -7.518 1.00 92.69 98 LYS A CA 1
ATOM 748 C C . LYS A 1 98 ? -8.684 7.092 -6.422 1.00 92.69 98 LYS A C 1
ATOM 750 O O . LYS A 1 98 ? -9.814 6.657 -6.658 1.00 92.69 98 LYS A O 1
ATOM 755 N N . LEU A 1 99 ? -8.144 7.014 -5.212 1.00 94.19 99 LEU A N 1
ATOM 756 C CA . LEU A 1 99 ? -8.877 6.471 -4.072 1.00 94.19 99 LEU A CA 1
ATOM 757 C C . LEU A 1 99 ? -10.021 7.416 -3.696 1.00 94.19 99 LEU A C 1
ATOM 759 O O . LEU A 1 99 ? -9.802 8.539 -3.247 1.00 94.19 99 LEU A O 1
ATOM 763 N N . LYS A 1 100 ? -11.253 6.976 -3.952 1.00 93.69 100 LYS A N 1
ATOM 764 C CA . LYS A 1 100 ? -12.483 7.710 -3.645 1.00 93.69 100 LYS A CA 1
ATOM 765 C C . LYS A 1 100 ? -13.651 6.747 -3.473 1.00 93.69 100 LYS A C 1
ATOM 767 O O . LYS A 1 100 ? -13.566 5.581 -3.868 1.00 93.69 100 LYS A O 1
ATOM 772 N N . ARG A 1 101 ? -14.755 7.264 -2.928 1.00 95.19 101 ARG A N 1
ATOM 773 C CA . ARG A 1 101 ? -16.018 6.529 -2.833 1.00 95.19 101 ARG A CA 1
ATOM 774 C C . ARG A 1 101 ? -16.523 6.151 -4.225 1.00 95.19 101 ARG A C 1
ATOM 776 O O . ARG A 1 101 ? -16.601 7.015 -5.098 1.00 95.19 101 ARG A O 1
ATOM 783 N N . GLY A 1 102 ? -16.935 4.902 -4.396 1.00 92.88 102 GLY A N 1
ATOM 784 C CA . GLY A 1 102 ? -17.593 4.417 -5.606 1.00 92.88 102 GLY A CA 1
ATOM 785 C C . GLY A 1 102 ? -17.819 2.911 -5.547 1.00 92.88 102 GLY A C 1
ATOM 786 O O . GLY A 1 102 ? -17.064 2.215 -4.878 1.00 92.88 102 GLY A O 1
ATOM 787 N N . ASN A 1 103 ? -18.826 2.423 -6.270 1.00 91.00 103 ASN A N 1
ATOM 788 C CA . ASN A 1 103 ? -19.247 1.016 -6.220 1.00 91.00 103 ASN A CA 1
ATOM 789 C C . ASN A 1 103 ? -18.152 0.057 -6.717 1.00 91.00 103 ASN A C 1
ATOM 791 O O . ASN A 1 103 ? -18.026 -1.057 -6.231 1.00 91.00 103 ASN A O 1
ATOM 795 N N . GLU A 1 104 ? -17.331 0.502 -7.671 1.00 90.62 104 GLU A N 1
ATOM 796 C CA . GLU A 1 104 ? -16.163 -0.249 -8.149 1.00 90.62 104 GLU A CA 1
ATOM 797 C C . GLU A 1 104 ? -14.850 0.246 -7.521 1.00 90.62 104 GLU A C 1
ATOM 799 O O . GLU A 1 104 ? -13.774 -0.043 -8.043 1.00 90.62 104 GLU A O 1
ATOM 804 N N . ARG A 1 105 ? -14.927 1.032 -6.438 1.00 93.69 105 ARG A N 1
ATOM 805 C CA . ARG A 1 105 ? -13.782 1.584 -5.699 1.00 93.69 105 ARG A CA 1
ATOM 806 C C . ARG A 1 105 ? -13.933 1.302 -4.202 1.00 93.69 105 ARG A C 1
ATOM 808 O O . ARG A 1 105 ? -14.108 0.155 -3.804 1.00 93.69 105 ARG A O 1
ATOM 815 N N . ILE A 1 106 ? -13.854 2.339 -3.364 1.00 96.38 106 ILE A N 1
ATOM 816 C CA . ILE A 1 106 ? -14.169 2.228 -1.941 1.00 96.38 106 ILE A CA 1
ATOM 817 C C . ILE A 1 106 ? -15.691 2.274 -1.817 1.00 96.38 106 ILE A C 1
ATOM 819 O O . ILE A 1 106 ? -16.297 3.353 -1.826 1.00 96.38 106 ILE A O 1
ATOM 823 N N . ASP A 1 107 ? -16.296 1.091 -1.769 1.00 95.19 107 ASP A N 1
ATOM 824 C CA . ASP A 1 107 ? -17.744 0.936 -1.722 1.00 95.19 107 ASP A CA 1
ATOM 825 C C . ASP A 1 107 ? -18.261 1.149 -0.296 1.00 95.19 107 ASP A C 1
ATOM 827 O O . ASP A 1 107 ? -18.279 0.251 0.545 1.00 95.19 107 ASP A O 1
ATOM 831 N N . ILE A 1 108 ? -18.616 2.400 -0.014 1.00 95.38 108 ILE A N 1
ATOM 832 C CA . ILE A 1 108 ? -19.300 2.811 1.209 1.00 95.38 108 ILE A CA 1
ATOM 833 C C . ILE A 1 108 ? -20.530 3.636 0.847 1.00 95.38 108 ILE A C 1
ATOM 835 O O . ILE A 1 108 ? -20.560 4.364 -0.162 1.00 95.38 108 ILE A O 1
ATOM 839 N N . LYS A 1 109 ? -21.545 3.576 1.709 1.00 92.88 109 LYS A N 1
ATOM 840 C CA . LYS A 1 109 ? -22.764 4.361 1.534 1.00 92.88 109 LYS A CA 1
ATOM 841 C C . LYS A 1 109 ? -22.441 5.849 1.555 1.00 92.88 109 LYS A C 1
ATOM 843 O O . LYS A 1 109 ? -21.611 6.335 2.325 1.00 92.88 109 LYS A O 1
ATOM 848 N N . LYS A 1 110 ? -23.134 6.593 0.693 1.00 90.19 110 LYS A N 1
ATOM 849 C CA . LYS A 1 110 ? -23.067 8.052 0.693 1.00 90.19 110 LYS A CA 1
ATOM 850 C C . LYS A 1 110 ? -23.539 8.570 2.055 1.00 90.19 110 LYS A C 1
ATOM 852 O O . LYS A 1 110 ? -24.496 8.049 2.641 1.00 90.19 110 LYS A O 1
ATOM 857 N N . ARG A 1 111 ? -22.873 9.610 2.553 1.00 84.00 111 ARG A N 1
ATOM 858 C CA . ARG A 1 111 ? -23.341 10.311 3.746 1.00 84.00 111 ARG A CA 1
ATOM 859 C C . ARG A 1 111 ? -24.577 11.143 3.403 1.00 84.00 111 ARG A C 1
ATOM 861 O O . 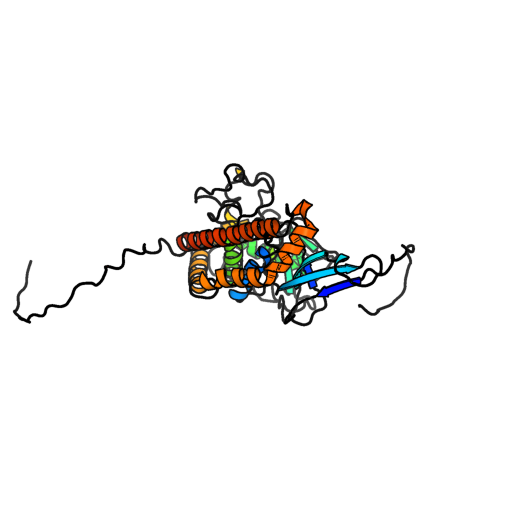ARG A 1 111 ? -24.529 11.967 2.490 1.00 84.00 111 ARG A O 1
ATOM 868 N N . GLU A 1 112 ? -25.660 10.915 4.138 1.00 77.81 112 GLU A N 1
ATOM 869 C CA . GLU A 1 112 ? -26.942 11.607 3.989 1.00 77.81 112 GLU A CA 1
ATOM 870 C C . GLU A 1 112 ? -27.539 11.856 5.377 1.00 77.81 112 GLU A C 1
ATOM 872 O O . GLU A 1 112 ? -27.554 10.942 6.204 1.00 77.81 112 GLU A O 1
ATOM 877 N N . GLY A 1 113 ? -28.019 13.078 5.620 1.00 78.44 113 GLY A N 1
ATOM 878 C CA . GLY A 1 113 ? -28.616 13.479 6.896 1.00 78.44 113 GLY A CA 1
ATOM 879 C C . GLY A 1 113 ? -27.635 13.486 8.075 1.00 78.44 113 GLY A C 1
ATOM 880 O O . GLY A 1 113 ? -26.435 13.706 7.905 1.00 78.44 113 GLY A O 1
ATOM 881 N N . ASP A 1 114 ? -28.174 13.239 9.271 1.00 82.00 114 ASP A N 1
ATOM 882 C CA . ASP A 1 114 ? -27.462 13.330 10.555 1.00 82.00 114 ASP A CA 1
ATOM 883 C C . ASP A 1 114 ? -26.902 11.989 11.063 1.00 82.00 114 ASP A C 1
ATOM 885 O O . ASP A 1 114 ? -26.452 11.893 12.203 1.00 82.00 114 ASP A O 1
ATOM 889 N N . ASP A 1 115 ? -26.910 10.942 10.237 1.00 83.81 115 ASP A N 1
ATOM 890 C CA . ASP A 1 115 ? -26.335 9.645 10.596 1.00 83.81 115 ASP A CA 1
ATOM 891 C C . ASP A 1 115 ? -24.799 9.722 10.615 1.00 83.81 115 ASP A C 1
ATOM 893 O O . ASP A 1 115 ? -24.149 9.885 9.579 1.00 83.81 115 ASP A O 1
ATOM 897 N N . LEU A 1 116 ? -24.225 9.625 11.817 1.00 85.62 116 LEU A N 1
ATOM 898 C CA . LEU A 1 116 ? -22.783 9.713 12.070 1.00 85.62 116 LEU A CA 1
ATOM 899 C C . LEU A 1 116 ? -22.123 8.341 12.256 1.00 85.62 116 LEU A C 1
ATOM 901 O O . LEU A 1 116 ? -20.956 8.262 12.631 1.00 85.62 116 LEU A O 1
ATOM 905 N N . SER A 1 117 ? -22.856 7.253 12.013 1.00 86.44 117 SER A N 1
ATOM 906 C CA . SER A 1 117 ? -22.358 5.895 12.249 1.00 86.44 117 SER A CA 1
ATOM 907 C C . SER A 1 117 ? -21.326 5.427 11.215 1.00 86.44 117 SER A C 1
ATOM 909 O O . SER A 1 117 ? -20.712 4.378 11.409 1.00 86.44 117 SER A O 1
ATOM 911 N N . GLY A 1 118 ? -21.123 6.159 10.115 1.00 88.62 118 GLY A N 1
ATOM 912 C CA . GLY A 1 118 ? -20.155 5.818 9.073 1.00 88.62 118 GLY A CA 1
ATOM 913 C C . GLY A 1 118 ? -20.345 6.627 7.787 1.00 88.62 118 GLY A C 1
ATOM 914 O O . GLY A 1 118 ? -20.935 7.704 7.792 1.00 88.62 118 GLY A O 1
ATOM 915 N N . GLY A 1 119 ? -19.831 6.102 6.675 1.00 92.94 119 GLY A N 1
ATOM 916 C CA . GLY A 1 119 ? -19.762 6.808 5.394 1.00 92.94 119 GLY A CA 1
ATOM 917 C C . GLY A 1 119 ? -18.504 7.671 5.256 1.00 92.94 119 GLY A C 1
ATOM 918 O O . GLY A 1 119 ? -18.559 8.723 4.619 1.00 92.94 119 GLY A O 1
ATOM 919 N N . TYR A 1 120 ? -17.387 7.232 5.851 1.00 94.38 120 TYR A N 1
ATOM 920 C CA . TYR A 1 120 ? -16.124 7.973 5.880 1.00 94.38 120 TYR A CA 1
ATOM 921 C C . TYR A 1 120 ? -15.000 7.232 5.152 1.00 94.38 120 TYR A C 1
ATOM 923 O O . TYR A 1 120 ? -14.855 6.016 5.288 1.00 94.38 120 TYR A O 1
ATOM 931 N N . ILE A 1 121 ? -14.180 7.992 4.424 1.00 96.00 121 ILE A N 1
ATOM 932 C CA . ILE A 1 121 ? -12.847 7.588 3.963 1.00 96.00 121 ILE A CA 1
ATOM 933 C C . ILE A 1 121 ? -11.872 8.562 4.594 1.00 96.00 121 ILE A C 1
ATOM 935 O O . ILE A 1 121 ? -12.055 9.780 4.520 1.00 96.00 121 ILE A O 1
ATOM 939 N N . PHE A 1 122 ? -10.841 8.033 5.218 1.00 94.56 122 PHE A N 1
ATOM 940 C CA . PHE A 1 122 ? -9.854 8.822 5.924 1.00 94.56 122 PHE A CA 1
ATOM 941 C C . PHE A 1 122 ? -8.500 8.141 5.826 1.00 94.56 122 PHE A C 1
ATOM 943 O O . PHE A 1 122 ? -8.393 7.020 5.332 1.00 94.56 122 PHE A O 1
ATOM 950 N N . LYS A 1 123 ? -7.454 8.843 6.228 1.00 94.06 123 LYS A N 1
ATOM 951 C CA . LYS A 1 123 ? -6.102 8.312 6.221 1.00 94.06 123 LYS A CA 1
ATOM 952 C C . LYS A 1 123 ? -5.293 8.878 7.369 1.00 94.06 123 LYS A C 1
ATOM 954 O O . LYS A 1 123 ? -5.563 9.990 7.823 1.00 94.06 123 LYS A O 1
ATOM 959 N N . TYR A 1 124 ? -4.294 8.126 7.799 1.00 92.31 124 TYR A N 1
ATOM 960 C CA . TYR A 1 124 ? -3.162 8.712 8.493 1.00 92.31 124 TYR A CA 1
ATOM 961 C C . TYR A 1 124 ? -2.148 9.198 7.453 1.00 92.31 124 TYR A C 1
ATOM 963 O O . TYR A 1 124 ? -1.770 8.453 6.545 1.00 92.31 124 TYR A O 1
ATOM 971 N N . ASP A 1 125 ? -1.773 10.469 7.560 1.00 88.88 125 ASP A N 1
ATOM 972 C CA . ASP A 1 125 ? -0.817 11.133 6.679 1.00 88.88 125 ASP A CA 1
ATOM 973 C C . ASP A 1 125 ? -0.184 12.319 7.416 1.00 88.88 125 ASP A C 1
ATOM 975 O O . ASP A 1 125 ? -0.818 12.909 8.292 1.00 88.88 125 ASP A O 1
ATOM 979 N N . ASN A 1 126 ? 1.052 12.670 7.073 1.00 74.19 126 ASN A N 1
ATOM 980 C CA . ASN A 1 126 ? 1.814 13.717 7.759 1.00 74.19 126 ASN A CA 1
ATOM 981 C C . ASN A 1 126 ? 1.349 15.132 7.376 1.00 74.19 126 ASN A C 1
ATOM 983 O O . ASN A 1 126 ? 1.179 15.980 8.251 1.00 74.19 126 ASN A O 1
ATOM 987 N N . ASP A 1 127 ? 1.152 15.394 6.085 1.00 72.56 127 ASP A N 1
ATOM 988 C CA . ASP A 1 127 ? 0.798 16.725 5.572 1.00 72.56 127 ASP A CA 1
ATOM 989 C C . ASP A 1 127 ? 0.037 16.703 4.235 1.00 72.56 127 ASP A C 1
ATOM 991 O O . ASP A 1 127 ? -0.278 17.751 3.671 1.00 72.56 127 ASP A O 1
ATOM 995 N N . ASN A 1 128 ? -0.321 15.522 3.730 1.00 82.44 128 ASN A N 1
ATOM 996 C CA . ASN A 1 128 ? -0.945 15.388 2.421 1.00 82.44 128 ASN A CA 1
ATOM 997 C C . ASN A 1 128 ? -2.480 15.492 2.493 1.00 82.44 128 ASN A C 1
ATOM 999 O O . ASN A 1 128 ? -3.190 14.482 2.437 1.00 82.44 128 ASN A O 1
ATOM 1003 N N . ASN A 1 129 ? -3.008 16.711 2.617 1.00 85.62 129 ASN A N 1
ATOM 1004 C CA . ASN A 1 129 ? -4.442 17.002 2.550 1.00 85.62 129 ASN A CA 1
ATOM 1005 C C . ASN A 1 129 ? -4.824 17.851 1.323 1.00 85.62 129 ASN A C 1
ATOM 1007 O O . ASN A 1 129 ? -4.173 18.830 0.969 1.00 85.62 129 ASN A O 1
ATOM 1011 N N . ASP A 1 130 ? -5.945 17.503 0.695 1.00 87.44 130 ASP A N 1
ATOM 1012 C CA . ASP A 1 130 ? -6.537 18.261 -0.407 1.00 87.44 130 ASP A CA 1
ATOM 1013 C C . ASP A 1 130 ? -7.451 19.385 0.135 1.00 87.44 130 ASP A C 1
ATOM 1015 O O . ASP A 1 130 ? -8.034 19.263 1.220 1.00 87.44 130 ASP A O 1
ATOM 1019 N N . PRO A 1 131 ? -7.725 20.447 -0.651 1.00 87.12 131 PRO A N 1
ATOM 1020 C CA . PRO A 1 131 ? -8.781 21.399 -0.325 1.00 87.12 131 PRO A CA 1
ATOM 1021 C C . PRO A 1 131 ? -10.118 20.700 -0.018 1.00 87.12 131 PRO A C 1
ATOM 1023 O O . PRO A 1 131 ? -10.641 19.923 -0.822 1.00 87.12 131 PRO A O 1
ATOM 1026 N N . GLY A 1 132 ? -10.681 21.001 1.155 1.00 86.31 132 GLY A N 1
ATOM 1027 C CA . GLY A 1 132 ? -11.933 20.409 1.639 1.00 86.31 132 GLY A CA 1
ATOM 1028 C C . GLY A 1 132 ? -11.777 19.110 2.437 1.00 86.31 132 GLY A C 1
ATOM 1029 O O . GLY A 1 132 ? -12.798 18.561 2.848 1.00 86.31 132 GLY A O 1
ATOM 1030 N N . ASP A 1 133 ? -10.552 18.631 2.660 1.00 91.00 133 ASP A N 1
ATOM 1031 C CA . ASP A 1 133 ? -10.273 17.626 3.689 1.00 91.00 133 ASP A CA 1
ATOM 1032 C C . ASP A 1 133 ? -10.339 18.244 5.088 1.00 91.00 133 ASP A C 1
ATOM 1034 O O . ASP A 1 133 ? -10.065 19.433 5.272 1.00 91.00 133 ASP A O 1
ATOM 1038 N N . THR A 1 134 ? -10.679 17.424 6.084 1.00 90.44 134 THR A N 1
ATOM 1039 C CA . THR A 1 134 ? -10.630 17.822 7.499 1.00 90.44 134 THR A CA 1
ATOM 1040 C C . THR A 1 134 ? -9.587 17.003 8.242 1.00 90.44 134 THR A C 1
ATOM 1042 O O . THR A 1 134 ? -9.593 15.778 8.156 1.00 90.44 134 THR A O 1
ATOM 1045 N N . VAL A 1 135 ? -8.742 17.681 9.020 1.00 89.94 135 VAL A N 1
ATOM 1046 C CA . VAL A 1 135 ? -7.809 17.052 9.961 1.00 89.94 135 VAL A CA 1
ATOM 1047 C C . VAL A 1 135 ? -8.477 16.925 11.329 1.00 89.94 135 VAL A C 1
ATOM 1049 O O . VAL A 1 135 ? -9.108 17.872 11.798 1.00 89.94 135 VAL A O 1
ATOM 1052 N N . PHE A 1 136 ? -8.326 15.777 11.980 1.00 87.56 136 PHE A N 1
ATOM 1053 C CA . PHE A 1 136 ? -8.746 15.562 13.363 1.00 87.56 136 PHE A CA 1
ATOM 1054 C C . PHE A 1 136 ? -7.665 14.805 14.139 1.00 87.56 136 PHE A C 1
ATOM 1056 O O . PHE A 1 136 ? -6.877 14.067 13.555 1.00 87.56 136 PHE A O 1
ATOM 1063 N N . ALA A 1 137 ? -7.638 14.984 15.459 1.00 85.69 137 ALA A N 1
ATOM 1064 C CA . ALA A 1 137 ? -6.763 14.220 16.341 1.00 85.69 137 ALA A CA 1
ATOM 1065 C C . ALA A 1 137 ? -7.479 12.955 16.831 1.00 85.69 137 ALA A C 1
ATOM 1067 O O . ALA A 1 137 ? -8.564 13.033 17.425 1.00 85.69 137 ALA A O 1
ATOM 1068 N N . ALA A 1 138 ? -6.866 11.803 16.579 1.00 81.06 138 ALA A N 1
ATOM 1069 C CA . ALA A 1 138 ? -7.197 10.554 17.245 1.00 81.06 138 ALA A CA 1
ATOM 1070 C C . ALA A 1 138 ? -6.669 10.576 18.698 1.00 81.06 138 ALA A C 1
ATOM 1072 O O . ALA A 1 138 ? -5.847 11.421 19.060 1.00 81.06 138 ALA A O 1
ATOM 1073 N N . SER A 1 139 ? -7.187 9.699 19.556 1.00 74.81 139 SER A N 1
ATOM 1074 C CA . SER A 1 139 ? -6.859 9.666 20.988 1.00 74.81 139 SER A CA 1
ATOM 1075 C C . SER A 1 139 ? -5.449 9.136 21.253 1.00 74.81 139 SER A C 1
ATOM 1077 O O . SER A 1 139 ? -4.775 9.601 22.173 1.00 74.81 139 SER A O 1
ATOM 1079 N N . LEU A 1 140 ? -4.981 8.173 20.458 1.00 76.50 140 LEU A N 1
ATOM 1080 C CA . LEU A 1 140 ? -3.656 7.590 20.614 1.00 76.50 140 LEU A CA 1
ATOM 1081 C C . LEU A 1 140 ? -2.595 8.609 20.194 1.00 76.50 140 LEU A C 1
ATOM 1083 O O . LEU A 1 140 ? -2.537 8.999 19.035 1.00 76.50 140 LEU A O 1
ATOM 1087 N N . SER A 1 141 ? -1.775 9.072 21.143 1.00 67.81 141 SER A N 1
ATOM 1088 C CA . SER A 1 141 ? -0.647 9.997 20.919 1.00 67.81 141 SER A CA 1
ATOM 1089 C C . SER A 1 141 ? -0.956 11.256 20.087 1.00 67.81 141 SER A C 1
ATOM 1091 O O . SER A 1 141 ? -0.045 11.830 19.494 1.00 67.81 141 SER A O 1
ATOM 1093 N N . ASN A 1 142 ? -2.218 11.702 20.046 1.00 74.31 142 ASN A N 1
ATOM 1094 C CA . ASN A 1 142 ? -2.688 12.764 19.150 1.00 74.31 142 ASN A CA 1
ATOM 1095 C C . ASN A 1 142 ? -2.349 12.511 17.668 1.00 74.31 142 ASN A C 1
ATOM 1097 O O . ASN A 1 142 ? -2.026 13.457 16.946 1.00 74.31 142 ASN A O 1
ATOM 1101 N N . LEU A 1 143 ? -2.411 11.253 17.209 1.00 82.62 143 LEU A N 1
ATOM 1102 C CA . LEU A 1 143 ? -2.236 10.919 15.795 1.00 82.62 143 LEU A CA 1
ATOM 1103 C C . LEU A 1 143 ? -3.207 11.757 14.950 1.00 82.62 143 LEU A C 1
ATOM 1105 O O . LEU A 1 143 ? -4.428 11.632 15.064 1.00 82.62 143 LEU A O 1
ATOM 1109 N N . LEU A 1 144 ? -2.659 12.639 14.113 1.00 86.50 144 LEU A N 1
ATOM 1110 C CA . LEU A 1 144 ? -3.451 13.481 13.227 1.00 86.50 144 LEU A CA 1
ATOM 1111 C C . LEU A 1 144 ? -3.879 12.665 12.010 1.00 86.50 144 LEU A C 1
ATOM 1113 O O . LEU A 1 144 ? -3.056 12.100 11.297 1.00 86.50 144 LEU A O 1
ATOM 1117 N N . MET A 1 145 ? -5.182 12.602 11.777 1.00 90.12 145 MET A N 1
ATOM 1118 C CA . MET A 1 145 ? -5.779 11.884 10.659 1.00 90.12 145 MET A CA 1
ATOM 1119 C C . MET A 1 145 ? -6.563 12.840 9.774 1.00 90.12 145 MET A C 1
ATOM 1121 O O . MET A 1 145 ? -7.076 13.865 10.222 1.00 90.12 145 MET A O 1
ATOM 1125 N N . ILE A 1 146 ? -6.677 12.480 8.502 1.00 91.94 146 ILE A N 1
ATOM 1126 C CA . ILE A 1 146 ? -7.269 13.305 7.457 1.00 91.94 146 ILE A CA 1
ATOM 1127 C C . ILE A 1 146 ? -8.493 12.587 6.913 1.00 91.94 146 ILE A C 1
ATOM 1129 O O . ILE A 1 146 ? -8.381 11.524 6.301 1.00 91.94 146 ILE A O 1
ATOM 1133 N N . VAL A 1 147 ? -9.672 13.173 7.085 1.00 93.38 147 VAL A N 1
ATOM 1134 C CA . VAL A 1 147 ? -10.876 12.714 6.392 1.00 93.38 147 VAL A CA 1
ATOM 1135 C C . VAL A 1 147 ? -10.874 13.258 4.972 1.00 93.38 147 VAL A C 1
ATOM 1137 O O . VAL A 1 147 ? -10.881 14.470 4.763 1.00 93.38 147 VAL A O 1
ATOM 1140 N N . THR A 1 148 ? -10.913 12.338 4.009 1.00 93.56 148 THR A N 1
ATOM 1141 C CA . THR A 1 148 ? -10.922 12.627 2.568 1.00 93.56 148 THR A CA 1
ATOM 1142 C C . THR A 1 148 ? -12.313 12.503 1.948 1.00 93.56 148 THR A C 1
ATOM 1144 O O . THR A 1 148 ? -12.595 13.072 0.887 1.00 93.56 148 THR A O 1
ATOM 1147 N N . TYR A 1 149 ? -13.216 11.783 2.621 1.00 93.44 149 TYR A N 1
ATOM 1148 C CA . TYR A 1 149 ? -14.632 11.715 2.292 1.00 93.44 149 TYR A CA 1
ATOM 1149 C C . TYR A 1 149 ? -15.487 11.553 3.563 1.00 93.44 149 TYR A C 1
ATOM 1151 O O . TYR A 1 149 ? -15.146 10.718 4.400 1.00 93.44 149 TYR A O 1
ATOM 1159 N N . PRO A 1 150 ? -16.619 12.270 3.688 1.00 91.31 150 PRO A N 1
ATOM 1160 C CA . PRO A 1 150 ? -17.061 13.351 2.807 1.00 91.31 150 PRO A CA 1
ATOM 1161 C C . PRO A 1 150 ? -16.127 14.563 2.909 1.00 91.31 150 PRO A C 1
ATOM 1163 O O . PRO A 1 150 ? -15.578 14.845 3.970 1.00 91.31 150 PRO A O 1
ATOM 1166 N N . LYS A 1 151 ? -15.986 15.312 1.811 1.00 87.94 151 LYS A N 1
ATOM 1167 C CA . LYS A 1 151 ? -15.324 16.620 1.857 1.00 87.94 151 LYS A CA 1
ATOM 1168 C C . LYS A 1 151 ? -16.186 17.556 2.705 1.00 87.94 151 LYS A C 1
ATOM 1170 O O . LYS A 1 151 ? -17.347 17.799 2.379 1.00 87.94 151 LYS A O 1
ATOM 1175 N N . SER A 1 152 ? -15.630 18.049 3.800 1.00 80.12 152 SER A N 1
ATOM 1176 C CA . SER A 1 152 ? -16.269 18.980 4.726 1.00 80.12 152 SER A CA 1
ATOM 1177 C C . SER A 1 152 ? -15.186 19.879 5.302 1.00 80.12 152 SER A C 1
ATOM 1179 O O . SER A 1 152 ? -14.047 19.453 5.444 1.00 80.12 152 SER A O 1
ATOM 1181 N N . LYS A 1 153 ? -15.528 21.125 5.634 1.00 68.44 153 LYS A N 1
ATOM 1182 C CA . LYS A 1 153 ? -14.624 22.033 6.364 1.00 68.44 153 LYS A CA 1
ATOM 1183 C C . LYS A 1 153 ? -14.801 21.951 7.883 1.00 68.44 153 LYS A C 1
ATOM 1185 O O . LYS A 1 153 ? -14.090 22.628 8.614 1.00 68.44 153 LYS A O 1
ATOM 1190 N N . ALA A 1 154 ? -15.778 21.178 8.349 1.00 68.25 154 ALA A N 1
ATOM 1191 C CA . ALA A 1 154 ? -16.105 21.042 9.759 1.00 68.25 154 ALA A CA 1
ATOM 1192 C C . ALA A 1 154 ? -16.624 19.626 10.018 1.00 68.25 154 ALA A C 1
ATOM 1194 O O . ALA A 1 154 ? -17.832 19.391 10.001 1.00 68.25 154 ALA A O 1
ATOM 1195 N N . ILE A 1 155 ? -15.709 18.679 10.217 1.00 71.62 155 ILE A N 1
ATOM 1196 C CA . ILE A 1 155 ? -16.040 17.418 10.883 1.00 71.62 155 ILE A CA 1
ATOM 1197 C C . ILE A 1 155 ? -15.941 17.669 12.382 1.00 71.62 155 ILE A C 1
ATOM 1199 O O . ILE A 1 155 ? -14.888 18.042 12.895 1.00 71.62 155 ILE A O 1
ATOM 1203 N N . LYS A 1 156 ? -17.066 17.528 13.078 1.00 77.00 156 LYS A N 1
ATOM 1204 C CA . LYS A 1 156 ? -17.141 17.678 14.533 1.00 77.00 156 LYS A CA 1
ATOM 1205 C C . LYS A 1 156 ? -16.599 16.420 15.199 1.00 77.00 156 LYS A C 1
ATOM 1207 O O . LYS A 1 156 ? -16.768 15.324 14.683 1.00 77.00 156 LYS A O 1
ATOM 1212 N N . GLU A 1 157 ? -16.049 16.559 16.398 1.00 76.06 157 GLU A N 1
ATOM 1213 C CA . GLU A 1 157 ? -15.491 15.442 17.173 1.00 76.06 157 GLU A CA 1
ATOM 1214 C C . GLU A 1 157 ? -16.446 14.240 17.296 1.00 76.06 157 GLU A C 1
ATOM 1216 O O . GLU A 1 157 ? -16.033 13.094 17.132 1.00 76.06 157 GLU A O 1
ATOM 1221 N N . LYS A 1 158 ? -17.751 14.497 17.470 1.00 80.62 158 LYS A N 1
ATOM 1222 C CA . LYS A 1 158 ? -18.788 13.452 17.512 1.00 80.62 158 LYS A CA 1
ATOM 1223 C C . LYS A 1 158 ? -18.826 12.551 16.269 1.00 80.62 158 LYS A C 1
ATOM 1225 O O . LYS A 1 158 ? -19.207 11.391 16.380 1.00 80.62 158 LYS A O 1
ATOM 1230 N N . GLU A 1 159 ? -18.430 13.062 15.105 1.00 81.81 159 GLU A N 1
ATOM 1231 C CA . GLU A 1 159 ? -18.459 12.355 13.817 1.00 81.81 159 GLU A CA 1
ATOM 1232 C C . GLU A 1 159 ? -17.326 11.337 13.662 1.00 81.81 159 GLU A C 1
ATOM 1234 O O . GLU A 1 159 ? -17.430 10.430 12.842 1.00 81.81 159 GLU A O 1
ATOM 1239 N N . VAL A 1 160 ? -16.262 11.471 14.457 1.00 84.62 160 VAL A N 1
ATOM 1240 C CA . VAL A 1 160 ? -15.097 10.569 14.482 1.00 84.62 160 VAL A CA 1
ATOM 1241 C C . VAL A 1 160 ? -14.930 9.884 15.842 1.00 84.62 160 VAL A C 1
ATOM 1243 O O . VAL A 1 160 ? -13.909 9.255 16.109 1.00 84.62 160 VAL A O 1
ATOM 1246 N N . SER A 1 161 ? -15.947 9.972 16.707 1.00 88.00 161 SER A N 1
ATOM 1247 C CA . SER A 1 161 ? -15.949 9.380 18.053 1.00 88.00 161 SER A CA 1
ATOM 1248 C C . SER A 1 161 ? -15.663 7.876 18.045 1.00 88.00 161 SER A C 1
ATOM 1250 O O . SER A 1 161 ? -14.991 7.381 18.940 1.00 88.00 161 SER A O 1
ATOM 1252 N N . TRP A 1 162 ? -16.070 7.164 16.993 1.00 89.94 162 TRP A N 1
ATOM 1253 C CA . TRP A 1 162 ? -15.803 5.737 16.813 1.00 89.94 162 TRP A CA 1
ATOM 1254 C C . TRP A 1 162 ? -14.309 5.392 16.681 1.00 89.94 162 TRP A C 1
ATOM 1256 O O . TRP A 1 162 ? -13.927 4.321 17.142 1.00 89.94 162 TRP A O 1
ATOM 1266 N N . ILE A 1 163 ? -13.449 6.269 16.131 1.00 92.00 163 ILE A N 1
ATOM 1267 C CA . ILE A 1 163 ? -11.982 6.066 16.194 1.00 92.00 163 ILE A CA 1
ATOM 1268 C C . ILE A 1 163 ? -11.516 6.155 17.635 1.00 92.00 163 ILE A C 1
ATOM 1270 O O . ILE A 1 163 ? -10.745 5.317 18.082 1.00 92.00 163 ILE A O 1
ATOM 1274 N N . LYS A 1 164 ? -11.999 7.161 18.369 1.00 90.19 164 LYS A N 1
ATOM 1275 C CA . LYS A 1 164 ? -11.599 7.365 19.761 1.00 90.19 164 LYS A CA 1
ATOM 1276 C C . LYS A 1 164 ? -12.025 6.191 20.638 1.00 90.19 164 LYS A C 1
ATOM 1278 O O . LYS A 1 164 ? -11.245 5.774 21.484 1.00 90.19 164 LYS A O 1
ATOM 1283 N N . SER A 1 165 ? -13.222 5.644 20.415 1.00 92.19 165 SER A N 1
ATOM 1284 C CA . SER A 1 165 ? -13.702 4.436 21.096 1.00 92.19 165 SER A CA 1
ATOM 1285 C C . SER A 1 165 ? -12.874 3.203 20.735 1.00 92.19 165 SER A C 1
ATOM 1287 O O . SER A 1 165 ? -12.471 2.479 21.637 1.00 92.19 165 SER A O 1
ATOM 1289 N N . PHE A 1 166 ? -12.567 3.001 19.449 1.00 95.06 166 PHE A N 1
ATOM 1290 C CA . PHE A 1 166 ? -11.681 1.921 19.010 1.00 95.06 166 PHE A CA 1
ATOM 1291 C C . PHE A 1 166 ? -10.305 2.012 19.676 1.00 95.06 166 PHE A C 1
ATOM 1293 O O . PHE A 1 166 ? -9.831 1.035 20.244 1.00 95.06 166 PHE A O 1
ATOM 1300 N N . GLU A 1 167 ? -9.666 3.181 19.640 1.00 94.06 167 GLU A N 1
ATOM 1301 C CA . GLU A 1 167 ? -8.346 3.357 20.241 1.00 94.06 167 GLU A CA 1
ATOM 1302 C C . GLU A 1 167 ? -8.378 3.204 21.760 1.00 94.06 167 GLU A C 1
ATOM 1304 O O . GLU A 1 167 ? -7.450 2.624 22.314 1.00 94.06 167 GLU A O 1
ATOM 1309 N N . ALA A 1 168 ? -9.439 3.672 22.427 1.00 93.75 168 ALA A N 1
ATOM 1310 C CA . ALA A 1 168 ? -9.627 3.466 23.860 1.00 93.75 168 ALA A CA 1
ATOM 1311 C C . ALA A 1 168 ? -9.732 1.973 24.211 1.00 93.75 168 ALA A C 1
ATOM 1313 O O . ALA A 1 168 ? -9.068 1.531 25.145 1.00 93.75 168 ALA A O 1
ATOM 1314 N N . ALA A 1 169 ? -10.497 1.197 23.437 1.00 95.88 169 ALA A N 1
ATOM 1315 C CA . ALA A 1 169 ? -10.579 -0.252 23.603 1.00 95.88 169 ALA A CA 1
ATOM 1316 C C . ALA A 1 169 ? -9.230 -0.931 23.315 1.00 95.88 169 ALA A C 1
ATOM 1318 O O . ALA A 1 169 ? -8.800 -1.808 24.056 1.00 95.88 169 ALA A O 1
ATOM 1319 N N . LEU A 1 170 ? -8.508 -0.477 22.287 1.00 95.50 170 LEU A N 1
ATOM 1320 C CA . LEU A 1 170 ? -7.217 -1.045 21.902 1.00 95.50 170 LEU A CA 1
ATOM 1321 C C . LEU A 1 170 ? -6.128 -0.838 22.973 1.00 95.50 170 LEU A C 1
ATOM 1323 O O . LEU A 1 170 ? -5.266 -1.699 23.140 1.00 95.50 170 LEU A O 1
ATOM 1327 N N . ILE A 1 171 ? -6.144 0.281 23.704 1.00 92.88 171 ILE A N 1
ATOM 1328 C CA . ILE A 1 171 ? -5.167 0.561 24.775 1.00 92.88 171 ILE A CA 1
ATOM 1329 C C . ILE A 1 171 ? -5.601 0.083 26.163 1.00 92.88 171 ILE A C 1
ATOM 1331 O O . ILE A 1 171 ? -4.794 0.159 27.090 1.00 92.88 171 ILE A O 1
ATOM 1335 N N . ALA A 1 172 ? -6.847 -0.367 26.323 1.00 94.75 172 ALA A N 1
ATOM 1336 C CA . ALA A 1 172 ? -7.347 -0.883 27.591 1.00 94.75 172 ALA A CA 1
ATOM 1337 C C . ALA A 1 172 ? -6.561 -2.127 28.035 1.00 94.75 172 ALA A C 1
ATOM 1339 O O . ALA A 1 172 ? -5.878 -2.763 27.232 1.00 94.75 172 ALA A O 1
ATOM 1340 N N . GLU A 1 173 ? -6.644 -2.471 29.320 1.00 95.50 173 GLU A N 1
ATOM 1341 C CA . GLU A 1 173 ? -6.007 -3.679 29.857 1.00 95.50 173 GLU A CA 1
ATOM 1342 C C . GLU A 1 173 ? -6.557 -4.937 29.171 1.00 95.50 173 GLU A C 1
ATOM 1344 O O . GLU A 1 173 ? -5.778 -5.692 28.598 1.00 95.50 173 GLU A O 1
ATOM 1349 N N . GLU A 1 174 ? -7.885 -5.047 29.093 1.00 95.81 174 GLU A N 1
ATOM 1350 C CA . GLU A 1 174 ? -8.641 -6.138 28.454 1.00 95.81 174 GLU A CA 1
ATOM 1351 C C . GLU A 1 174 ? -8.850 -5.911 26.941 1.00 95.81 174 GLU A C 1
ATOM 1353 O O . GLU A 1 174 ? -9.917 -6.169 26.387 1.00 95.81 174 GLU A O 1
ATOM 1358 N N . PHE A 1 175 ? -7.859 -5.336 26.252 1.00 97.56 175 PHE A N 1
ATOM 1359 C CA . PHE A 1 175 ? -7.980 -4.982 24.829 1.00 97.56 175 PHE A CA 1
ATOM 1360 C C . PHE A 1 175 ? -8.300 -6.173 23.916 1.00 97.56 175 PHE A C 1
ATOM 1362 O O . PHE A 1 175 ? -8.893 -5.971 22.857 1.00 97.56 175 PHE A O 1
ATOM 1369 N N . ASP A 1 176 ? -7.873 -7.378 24.289 1.00 96.69 176 ASP A N 1
ATOM 1370 C CA . ASP A 1 176 ? -8.058 -8.630 23.557 1.00 96.69 176 ASP A CA 1
ATOM 1371 C C . ASP A 1 176 ? -9.311 -9.409 23.992 1.00 96.69 176 ASP A C 1
ATOM 1373 O O . ASP A 1 176 ? -9.584 -10.479 23.442 1.00 96.69 176 ASP A O 1
ATOM 1377 N N . ASP A 1 177 ? -10.129 -8.856 24.898 1.00 97.38 177 ASP A N 1
ATOM 1378 C CA . ASP A 1 177 ? -11.451 -9.408 25.187 1.00 97.38 177 ASP A CA 1
ATOM 1379 C C . ASP A 1 177 ? -12.337 -9.359 23.919 1.00 97.38 177 ASP A C 1
ATOM 1381 O O . ASP A 1 177 ? -12.442 -8.320 23.254 1.00 97.38 177 ASP A O 1
ATOM 1385 N N . PRO A 1 178 ? -13.001 -10.466 23.541 1.00 94.62 178 PRO A N 1
ATOM 1386 C CA . PRO A 1 178 ? -13.755 -10.537 22.292 1.00 94.62 178 PRO A CA 1
ATOM 1387 C C . PRO A 1 178 ? -15.044 -9.703 22.275 1.00 94.62 178 PRO A C 1
ATOM 1389 O O . PRO A 1 178 ? -15.615 -9.507 21.197 1.00 94.62 178 PRO A O 1
ATOM 1392 N N . VAL A 1 179 ? -15.522 -9.238 23.432 1.00 95.06 179 VAL A N 1
ATOM 1393 C CA . VAL A 1 179 ? -16.775 -8.489 23.595 1.00 95.06 179 VAL A CA 1
ATOM 1394 C C . VAL A 1 179 ? -16.513 -7.029 23.956 1.00 95.06 179 VAL A C 1
ATOM 1396 O O . VAL A 1 179 ? -17.142 -6.149 23.375 1.00 95.06 179 VAL A O 1
ATOM 1399 N N . GLU A 1 180 ? -15.588 -6.769 24.876 1.00 94.75 180 GLU A N 1
ATOM 1400 C CA . GLU A 1 180 ? -15.293 -5.429 25.406 1.00 94.75 180 GLU A CA 1
ATOM 1401 C C . GLU A 1 180 ? -14.021 -4.808 24.799 1.00 94.75 180 GLU A C 1
ATOM 1403 O O . GLU A 1 180 ? -13.811 -3.596 24.889 1.00 94.75 180 GLU A O 1
ATOM 1408 N N . GLY A 1 181 ? -13.178 -5.626 24.162 1.00 96.88 181 GLY A N 1
ATOM 1409 C CA . GLY A 1 181 ? -11.916 -5.215 23.557 1.00 96.88 181 GLY A CA 1
ATOM 1410 C C . GLY A 1 181 ? -12.064 -4.558 22.182 1.00 96.88 181 GLY A C 1
ATOM 1411 O O . GLY A 1 181 ? -13.086 -3.969 21.827 1.00 96.88 181 GLY A O 1
ATOM 1412 N N . TYR A 1 182 ? -11.011 -4.623 21.363 1.00 97.50 182 TYR A N 1
ATOM 1413 C CA . TYR A 1 182 ? -10.977 -3.918 20.073 1.00 97.50 182 TYR A CA 1
ATOM 1414 C C . TYR A 1 182 ? -11.826 -4.591 18.976 1.00 97.50 182 TYR A C 1
ATOM 1416 O O . TYR A 1 182 ? -12.201 -3.936 17.996 1.00 97.50 182 TYR A O 1
ATOM 1424 N N . LEU A 1 183 ? -12.105 -5.894 19.102 1.00 97.19 183 LEU A N 1
ATOM 1425 C CA . LEU A 1 183 ? -12.710 -6.712 18.044 1.00 97.19 183 LEU A CA 1
ATOM 1426 C C . LEU A 1 183 ? -14.075 -6.199 17.537 1.00 97.19 183 LEU A C 1
ATOM 1428 O O . LEU A 1 183 ? -14.249 -6.154 16.316 1.00 97.19 183 LEU A O 1
ATOM 1432 N N . PRO A 1 184 ? -15.014 -5.730 18.383 1.00 96.88 184 PRO A N 1
ATOM 1433 C CA . PRO A 1 184 ? -16.290 -5.164 17.930 1.00 96.88 184 PRO A CA 1
ATOM 1434 C C . PRO A 1 184 ? -16.160 -3.925 17.031 1.00 96.88 184 PRO A C 1
ATOM 1436 O O . PRO A 1 184 ? -17.096 -3.575 16.309 1.00 96.88 184 PRO A O 1
ATOM 1439 N N . PHE A 1 185 ? -15.019 -3.232 17.073 1.00 97.12 185 PHE A N 1
ATOM 1440 C CA . PHE A 1 185 ? -14.823 -1.976 16.353 1.00 97.12 185 PHE A CA 1
ATOM 1441 C C . PHE A 1 185 ? -14.284 -2.163 14.934 1.00 97.12 185 PHE A C 1
ATOM 1443 O O . PHE A 1 185 ? -14.423 -1.249 14.112 1.00 97.12 185 PHE A O 1
ATOM 1450 N N . ILE A 1 186 ? -13.676 -3.313 14.624 1.00 98.12 186 ILE A N 1
ATOM 1451 C CA . ILE A 1 186 ? -12.908 -3.510 13.390 1.00 98.12 186 ILE A CA 1
ATOM 1452 C C . ILE A 1 186 ? -13.407 -4.676 12.531 1.00 98.12 186 ILE A C 1
ATOM 1454 O O . ILE A 1 186 ? -13.954 -5.663 13.005 1.00 98.12 186 ILE A O 1
ATOM 1458 N N . ASP A 1 187 ? -13.170 -4.580 11.225 1.00 98.38 187 ASP A N 1
ATOM 1459 C CA . ASP A 1 187 ? -13.223 -5.716 10.311 1.00 98.38 187 ASP A CA 1
ATOM 1460 C C . ASP A 1 187 ? -11.869 -6.418 10.394 1.00 98.38 187 ASP A C 1
ATOM 1462 O O . ASP A 1 187 ? -10.939 -6.068 9.658 1.00 98.38 187 ASP A O 1
ATOM 1466 N N . LEU A 1 188 ? -11.748 -7.379 11.314 1.00 98.50 188 LEU A N 1
ATOM 1467 C CA . LEU A 1 188 ? -10.509 -8.130 11.544 1.00 98.50 188 LEU A CA 1
ATOM 1468 C C . LEU A 1 188 ? -9.882 -8.646 10.232 1.00 98.50 188 LEU A C 1
ATOM 1470 O O . LEU A 1 188 ? -8.688 -8.417 10.025 1.00 98.50 188 LEU A O 1
ATOM 1474 N N . PRO A 1 189 ? -10.643 -9.234 9.282 1.00 98.62 189 PRO A N 1
ATOM 1475 C CA . PRO A 1 189 ? -10.083 -9.642 8.000 1.00 98.62 189 PRO A CA 1
ATOM 1476 C C . PRO A 1 189 ? -9.405 -8.501 7.218 1.00 98.62 189 PRO A C 1
ATOM 1478 O O . PRO A 1 189 ? -8.381 -8.740 6.582 1.00 98.62 189 PRO A O 1
ATOM 1481 N N . SER A 1 190 ? -9.944 -7.272 7.221 1.00 98.62 190 SER A N 1
ATOM 1482 C CA . SER A 1 190 ? -9.326 -6.135 6.514 1.00 98.62 190 SER A CA 1
ATOM 1483 C C . SER A 1 190 ? -8.024 -5.684 7.160 1.00 98.62 190 SER A C 1
ATOM 1485 O O . SER A 1 190 ? -7.085 -5.352 6.440 1.00 98.62 190 SER A O 1
ATOM 1487 N N . PHE A 1 191 ? -7.953 -5.699 8.493 1.00 98.69 191 PHE A N 1
ATOM 1488 C CA . PHE A 1 191 ? -6.736 -5.367 9.229 1.00 98.69 191 PHE A CA 1
ATOM 1489 C C . PHE A 1 191 ? -5.650 -6.406 8.959 1.00 98.69 191 PHE A C 1
ATOM 1491 O O . PHE A 1 191 ? -4.516 -6.039 8.664 1.00 98.69 191 PHE A O 1
ATOM 1498 N N . VAL A 1 192 ? -6.007 -7.694 8.964 1.00 98.81 192 VAL A N 1
ATOM 1499 C CA . VAL A 1 192 ? -5.079 -8.777 8.617 1.00 98.81 192 VAL A CA 1
ATOM 1500 C C . VAL A 1 192 ? -4.607 -8.662 7.164 1.00 98.81 192 VAL A C 1
ATOM 1502 O O . VAL A 1 192 ? -3.408 -8.709 6.911 1.00 98.81 192 VAL A O 1
ATOM 1505 N N . ASP A 1 193 ? -5.508 -8.462 6.195 1.00 98.69 193 ASP A N 1
ATOM 1506 C CA . ASP A 1 193 ? -5.119 -8.339 4.782 1.00 98.69 193 ASP A CA 1
ATOM 1507 C C . ASP A 1 193 ? -4.231 -7.111 4.521 1.00 98.69 193 ASP A C 1
ATOM 1509 O O . ASP A 1 193 ? -3.263 -7.200 3.762 1.00 98.69 193 ASP A O 1
ATOM 1513 N N . TYR A 1 194 ? -4.540 -5.971 5.148 1.00 98.50 194 TYR A N 1
ATOM 1514 C CA . TYR A 1 194 ? -3.724 -4.762 5.040 1.00 98.50 194 TYR A CA 1
ATOM 1515 C C . TYR A 1 194 ? -2.338 -4.967 5.650 1.00 98.50 194 TYR A C 1
ATOM 1517 O O . TYR A 1 194 ? -1.343 -4.586 5.030 1.00 98.50 194 TYR A O 1
ATOM 1525 N N . TRP A 1 195 ? -2.274 -5.586 6.833 1.00 98.12 195 TRP A N 1
ATOM 1526 C CA . TRP A 1 195 ? -1.022 -5.943 7.493 1.00 98.12 195 TRP A CA 1
ATOM 1527 C C . TRP A 1 195 ? -0.175 -6.843 6.600 1.00 98.12 195 TRP A C 1
ATOM 1529 O O . T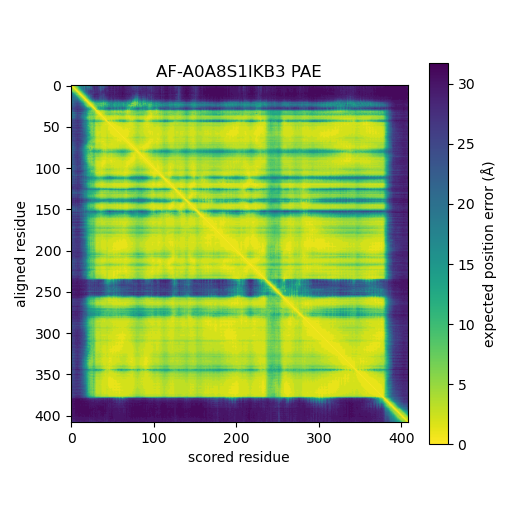RP A 1 195 ? 0.953 -6.480 6.292 1.00 98.12 195 TRP A O 1
ATOM 1539 N N . ILE A 1 196 ? -0.728 -7.947 6.085 1.00 98.50 196 ILE A N 1
ATOM 1540 C CA . ILE A 1 196 ? 0.015 -8.875 5.220 1.00 98.50 196 ILE A CA 1
ATOM 1541 C C . ILE A 1 196 ? 0.617 -8.130 4.022 1.00 98.50 196 ILE A C 1
ATOM 1543 O O . ILE A 1 196 ? 1.815 -8.236 3.771 1.00 98.50 196 ILE A O 1
ATOM 1547 N N . VAL A 1 197 ? -0.185 -7.362 3.278 1.00 98.00 197 VAL A N 1
ATOM 1548 C CA . VAL A 1 197 ? 0.301 -6.665 2.074 1.00 98.00 197 VAL A CA 1
ATOM 1549 C C . VAL A 1 197 ? 1.345 -5.598 2.420 1.00 98.00 197 VAL A C 1
ATOM 1551 O O . VAL A 1 197 ? 2.356 -5.473 1.723 1.00 98.00 197 VAL A O 1
ATOM 1554 N N . SER A 1 198 ? 1.129 -4.857 3.508 1.00 96.00 198 SER A N 1
ATOM 1555 C CA . SER A 1 198 ? 2.085 -3.864 4.001 1.00 96.00 198 SER A CA 1
ATOM 1556 C C . SER A 1 198 ? 3.409 -4.521 4.386 1.00 96.00 198 SER A C 1
ATOM 1558 O O . SER A 1 198 ? 4.475 -4.085 3.944 1.00 96.00 198 SER A O 1
ATOM 1560 N N . GLU A 1 199 ? 3.350 -5.631 5.120 1.00 95.81 199 GLU A N 1
ATOM 1561 C CA . GLU A 1 199 ? 4.518 -6.368 5.587 1.00 95.81 199 GLU A CA 1
ATOM 1562 C C . GLU A 1 199 ? 5.281 -7.081 4.471 1.00 95.81 199 GLU A C 1
ATOM 1564 O O . GLU A 1 199 ? 6.509 -7.081 4.524 1.00 95.81 199 GLU A O 1
ATOM 1569 N N . ILE A 1 200 ? 4.622 -7.629 3.442 1.00 96.88 200 ILE A N 1
ATOM 1570 C CA . ILE A 1 200 ? 5.314 -8.195 2.265 1.00 96.88 200 ILE A CA 1
ATOM 1571 C C . ILE A 1 200 ? 6.202 -7.134 1.609 1.00 96.88 200 ILE A C 1
ATOM 1573 O O . ILE A 1 200 ? 7.311 -7.420 1.176 1.00 96.88 200 ILE A O 1
ATOM 1577 N N . SER A 1 201 ? 5.718 -5.899 1.519 1.00 93.62 201 SER A N 1
ATOM 1578 C CA . SER A 1 201 ? 6.449 -4.824 0.849 1.00 93.62 201 SER A CA 1
ATOM 1579 C C . SER A 1 201 ? 7.523 -4.173 1.730 1.00 93.62 201 SER A C 1
ATOM 1581 O O . SER A 1 201 ? 8.474 -3.580 1.219 1.00 93.62 201 SER A O 1
ATOM 1583 N N . LYS A 1 202 ? 7.339 -4.243 3.058 1.00 90.00 202 LYS A N 1
ATOM 1584 C CA . LYS A 1 202 ? 8.029 -3.424 4.066 1.00 90.00 202 LYS A CA 1
ATOM 1585 C C . LYS A 1 202 ? 8.103 -1.934 3.717 1.00 90.00 202 LYS A C 1
ATOM 1587 O O . LYS A 1 202 ? 9.089 -1.279 4.048 1.00 90.00 202 LYS A O 1
ATOM 1592 N N . ASN A 1 203 ? 7.083 -1.392 3.060 1.00 88.38 203 ASN A N 1
ATOM 1593 C CA . ASN A 1 203 ? 7.038 0.022 2.711 1.00 88.38 203 ASN A CA 1
ATOM 1594 C C . ASN A 1 203 ? 7.229 0.895 3.973 1.00 88.38 203 ASN A C 1
ATOM 1596 O O . ASN A 1 203 ? 6.471 0.740 4.940 1.00 88.38 203 ASN A O 1
ATOM 1600 N N . PRO A 1 204 ? 8.224 1.805 3.993 1.00 81.06 204 PRO A N 1
ATOM 1601 C CA . PRO A 1 204 ? 8.434 2.731 5.098 1.00 81.06 204 PRO A CA 1
ATOM 1602 C C . PRO A 1 204 ? 7.194 3.560 5.432 1.00 81.06 204 PRO A C 1
ATOM 1604 O O . PRO A 1 204 ? 7.003 3.876 6.602 1.00 81.06 204 PRO A O 1
ATOM 1607 N N . ASP A 1 205 ? 6.324 3.830 4.460 1.00 82.94 205 ASP A N 1
ATOM 1608 C CA . ASP A 1 205 ? 5.156 4.679 4.669 1.00 82.94 205 ASP A CA 1
ATOM 1609 C C . ASP A 1 205 ? 3.874 3.927 5.026 1.00 82.94 205 ASP A C 1
ATOM 1611 O O . ASP A 1 205 ? 2.999 4.555 5.601 1.00 82.94 205 ASP A O 1
ATOM 1615 N N . SER A 1 206 ? 3.766 2.600 4.842 1.00 87.19 206 SER A N 1
ATOM 1616 C CA . SER A 1 206 ? 2.517 1.813 5.021 1.00 87.19 206 SER A CA 1
ATOM 1617 C C . SER A 1 206 ? 1.675 2.123 6.264 1.00 87.19 206 SER A C 1
ATOM 1619 O O . SER A 1 206 ? 0.463 1.902 6.260 1.00 87.19 206 SER A O 1
ATOM 1621 N N . TYR A 1 207 ? 2.309 2.573 7.342 1.00 88.81 207 TYR A N 1
ATOM 1622 C CA . TYR A 1 207 ? 1.657 2.908 8.602 1.00 88.81 207 TYR A CA 1
ATOM 1623 C C . TYR A 1 207 ? 1.877 4.361 9.046 1.00 88.81 207 TYR A C 1
ATOM 1625 O O . TYR A 1 207 ? 1.291 4.799 10.031 1.00 88.81 207 TYR A O 1
ATOM 1633 N N . ARG A 1 208 ? 2.723 5.107 8.335 1.00 83.00 208 ARG A N 1
ATOM 1634 C CA . ARG A 1 208 ? 3.183 6.456 8.683 1.00 83.00 208 ARG A CA 1
ATOM 1635 C C . ARG A 1 208 ? 2.620 7.529 7.734 1.00 83.00 208 ARG A C 1
ATOM 1637 O O . ARG A 1 208 ? 2.482 8.682 8.123 1.00 83.00 208 ARG A O 1
ATOM 1644 N N . GLY A 1 209 ? 2.268 7.166 6.510 1.00 87.44 209 GLY A N 1
ATOM 1645 C CA . GLY A 1 209 ? 1.715 8.068 5.505 1.00 87.44 209 GLY A CA 1
ATOM 1646 C C . GLY A 1 209 ? 0.936 7.277 4.467 1.00 87.44 209 GLY A C 1
ATOM 1647 O O . GLY A 1 209 ? 1.123 6.070 4.341 1.00 87.44 209 GLY A O 1
ATOM 1648 N N . SER A 1 210 ? 0.007 7.909 3.750 1.00 90.25 210 SER A N 1
ATOM 1649 C CA . SER A 1 210 ? -0.812 7.198 2.756 1.00 90.25 210 SER A CA 1
ATOM 1650 C C . SER A 1 210 ? -1.544 5.952 3.308 1.00 90.25 210 SER A C 1
ATOM 1652 O O . SER A 1 210 ? -1.926 5.057 2.551 1.00 90.25 210 SER A O 1
ATOM 1654 N N . ALA A 1 211 ? -1.782 5.888 4.624 1.00 94.69 211 ALA A N 1
ATOM 1655 C CA . ALA A 1 211 ? -2.429 4.755 5.275 1.00 94.69 211 ALA A CA 1
ATOM 1656 C C . ALA A 1 211 ? -3.937 5.002 5.320 1.00 94.69 211 ALA A C 1
ATOM 1658 O O . ALA A 1 211 ? -4.431 5.701 6.203 1.00 94.69 211 ALA A O 1
ATOM 1659 N N . PHE A 1 212 ? -4.662 4.487 4.326 1.00 96.88 212 PHE A N 1
ATOM 1660 C CA . PHE A 1 212 ? -6.103 4.701 4.203 1.00 96.88 212 PHE A CA 1
ATOM 1661 C C . PHE A 1 212 ? -6.912 3.740 5.065 1.00 96.88 212 PHE A C 1
ATOM 1663 O O . PHE A 1 212 ? -6.568 2.573 5.253 1.00 96.88 212 PHE A O 1
ATOM 1670 N N . MET A 1 213 ? -8.056 4.246 5.502 1.00 97.19 213 MET A N 1
ATOM 1671 C CA . MET A 1 213 ? -9.095 3.531 6.209 1.00 97.19 213 MET A CA 1
ATOM 1672 C C . MET A 1 213 ? -10.464 3.985 5.707 1.00 97.19 213 MET A C 1
ATOM 1674 O O . MET A 1 213 ? -10.644 5.089 5.180 1.00 97.19 213 MET A O 1
ATOM 1678 N N . HIS A 1 214 ? -11.467 3.139 5.898 1.00 97.25 214 HIS A N 1
ATOM 1679 C CA . HIS A 1 214 ? -12.848 3.496 5.614 1.00 97.25 214 HIS A CA 1
ATOM 1680 C C . HIS A 1 214 ? -13.801 2.840 6.603 1.00 97.25 214 HIS A C 1
ATOM 1682 O O . HIS A 1 214 ? -13.526 1.783 7.166 1.00 97.25 214 HIS A O 1
ATOM 1688 N N . LYS A 1 215 ? -14.947 3.482 6.816 1.00 95.56 215 LYS A N 1
ATOM 1689 C CA . LYS A 1 215 ? -16.010 2.965 7.676 1.00 95.56 215 LYS A CA 1
ATOM 1690 C C . LYS A 1 215 ? -17.338 3.134 6.968 1.00 95.56 215 LYS A C 1
ATOM 1692 O O . LYS A 1 215 ? -17.749 4.265 6.696 1.00 95.56 215 LYS A O 1
ATOM 1697 N N . ASP A 1 216 ? -18.003 2.023 6.669 1.00 95.12 216 ASP A N 1
ATOM 1698 C CA . ASP A 1 216 ? -19.371 2.073 6.162 1.00 95.12 216 ASP A CA 1
ATOM 1699 C C . ASP A 1 216 ? -20.357 2.349 7.305 1.00 95.12 216 ASP A C 1
ATOM 1701 O O . ASP A 1 216 ? -20.069 2.141 8.486 1.00 95.12 216 ASP A O 1
ATOM 1705 N N . ARG A 1 217 ? -21.531 2.859 6.953 1.00 91.50 217 ARG A N 1
ATOM 1706 C CA . ARG A 1 217 ? -22.602 3.187 7.895 1.00 91.50 217 ARG A CA 1
ATOM 1707 C C . ARG A 1 217 ? -23.029 1.953 8.691 1.00 91.50 217 ARG A C 1
ATOM 1709 O O . ARG A 1 217 ? -23.401 0.941 8.103 1.00 91.50 217 ARG A O 1
ATOM 1716 N N . GLY A 1 218 ? -22.975 2.050 10.019 1.00 90.12 218 GLY A N 1
ATOM 1717 C CA . GLY A 1 218 ? -23.278 0.945 10.936 1.00 90.12 218 GLY A CA 1
ATOM 1718 C C . GLY A 1 218 ? -22.308 -0.244 10.872 1.00 90.12 218 GLY A C 1
ATOM 1719 O O . GLY A 1 218 ? -22.484 -1.194 11.625 1.00 90.12 218 GLY A O 1
ATOM 1720 N N . GLY A 1 219 ? -21.297 -0.209 9.999 1.00 93.44 219 GLY A N 1
ATOM 1721 C CA . GLY A 1 219 ? -20.302 -1.269 9.852 1.00 93.44 219 GLY A CA 1
ATOM 1722 C C . GLY A 1 219 ? -19.027 -0.983 10.645 1.00 93.44 219 GLY A C 1
ATOM 1723 O O . GLY A 1 219 ? -18.820 0.147 11.091 1.00 93.44 219 GLY A O 1
ATOM 1724 N N . PRO A 1 220 ? -18.143 -1.971 10.810 1.00 96.81 220 PRO A N 1
ATOM 1725 C CA . PRO A 1 220 ? -16.878 -1.777 11.506 1.00 96.81 220 PRO A CA 1
ATOM 1726 C C . PRO A 1 220 ? -15.887 -0.918 10.702 1.00 96.81 220 PRO A C 1
ATOM 1728 O O . PRO A 1 220 ? -16.056 -0.682 9.499 1.00 96.81 220 PRO A O 1
ATOM 1731 N N . LEU A 1 221 ? -14.834 -0.457 11.377 1.00 97.50 221 LEU A N 1
ATOM 1732 C CA . LEU A 1 221 ? -13.676 0.174 10.751 1.00 97.50 221 LEU A CA 1
ATOM 1733 C C . LEU A 1 221 ? -12.921 -0.842 9.880 1.00 97.50 221 LEU A C 1
ATOM 1735 O O . LEU A 1 221 ? -12.650 -1.959 10.314 1.00 97.50 221 LEU A O 1
ATOM 1739 N N . LYS A 1 222 ? -12.548 -0.441 8.664 1.00 98.31 222 LYS A N 1
ATOM 1740 C CA . LYS A 1 222 ? -11.757 -1.237 7.723 1.00 98.31 222 LYS A CA 1
ATOM 1741 C C . LYS A 1 222 ? -10.437 -0.552 7.395 1.00 98.31 222 LYS A C 1
ATOM 1743 O O . LYS A 1 222 ? -10.414 0.649 7.116 1.00 98.31 222 LYS A O 1
ATOM 1748 N N . MET A 1 223 ? -9.359 -1.332 7.362 1.00 97.88 223 MET A N 1
ATOM 1749 C CA . MET A 1 223 ? -8.071 -0.880 6.834 1.00 97.88 223 MET A CA 1
ATOM 1750 C C . MET A 1 223 ? -8.042 -0.951 5.307 1.00 97.88 223 MET A C 1
ATOM 1752 O O . MET A 1 223 ? -8.681 -1.800 4.679 1.00 97.88 223 MET A O 1
ATOM 1756 N N . GLY A 1 224 ? -7.259 -0.058 4.713 1.00 96.25 224 GLY A N 1
ATOM 1757 C CA . GLY A 1 224 ? -7.079 0.064 3.280 1.00 96.25 224 GLY A CA 1
ATOM 1758 C C . GLY A 1 224 ? -8.102 0.974 2.591 1.00 96.25 224 GLY A C 1
ATOM 1759 O O . GLY A 1 224 ? -9.024 1.515 3.216 1.00 96.25 224 GLY A O 1
ATOM 1760 N N . PRO A 1 225 ? -7.961 1.133 1.267 1.00 97.12 225 PRO A N 1
ATOM 1761 C CA . PRO A 1 225 ? -7.042 0.398 0.384 1.00 97.12 225 PRO A CA 1
ATOM 1762 C C . PRO A 1 225 ? -5.568 0.812 0.532 1.00 97.12 225 PRO A C 1
ATOM 1764 O O . PRO A 1 225 ? -5.266 1.898 1.009 1.00 97.12 225 PRO A O 1
ATOM 1767 N N . VAL A 1 226 ? -4.640 -0.051 0.112 1.00 96.81 226 VAL A N 1
ATOM 1768 C CA . VAL A 1 226 ? -3.201 0.274 0.078 1.00 96.81 226 VAL A CA 1
ATOM 1769 C C . VAL A 1 226 ? -2.898 1.375 -0.948 1.00 96.81 226 VAL A C 1
ATOM 1771 O O . VAL A 1 226 ? -3.521 1.422 -2.013 1.00 96.81 226 VAL A O 1
ATOM 1774 N N . TRP A 1 227 ? -1.931 2.242 -0.641 1.00 95.12 227 TRP A N 1
ATOM 1775 C CA . TRP A 1 227 ? -1.509 3.350 -1.498 1.00 95.12 227 TRP A CA 1
ATOM 1776 C C . TRP A 1 227 ? -0.029 3.701 -1.298 1.00 95.12 227 TRP A C 1
ATOM 1778 O O . TRP A 1 227 ? 0.461 3.610 -0.180 1.00 95.12 227 TRP A O 1
ATOM 1788 N N . ASP A 1 228 ? 0.648 4.110 -2.375 1.00 91.75 228 ASP A N 1
ATOM 1789 C CA . ASP A 1 228 ? 1.984 4.738 -2.358 1.00 91.75 228 ASP A CA 1
ATOM 1790 C C . ASP A 1 228 ? 3.142 3.849 -1.854 1.00 91.75 228 ASP A C 1
ATOM 1792 O O . ASP A 1 228 ? 3.700 4.027 -0.778 1.00 91.75 228 ASP A O 1
ATOM 1796 N N . TYR A 1 229 ? 3.490 2.829 -2.643 1.00 92.62 229 TYR A N 1
ATOM 1797 C CA . TYR A 1 229 ? 4.468 1.778 -2.323 1.00 92.62 229 TYR A CA 1
ATOM 1798 C C . TYR A 1 229 ? 5.728 1.825 -3.201 1.00 92.62 229 TYR A C 1
ATOM 1800 O O . TYR A 1 229 ? 6.439 0.829 -3.334 1.00 92.62 229 TYR A O 1
ATOM 1808 N N . ASN A 1 230 ? 6.043 2.957 -3.831 1.00 88.56 230 ASN A N 1
ATOM 1809 C CA . ASN A 1 230 ? 7.243 3.075 -4.673 1.00 88.56 230 ASN A CA 1
ATOM 1810 C C . ASN A 1 230 ? 8.564 2.998 -3.901 1.00 88.56 230 ASN A C 1
ATOM 1812 O O . ASN A 1 230 ? 9.596 2.740 -4.515 1.00 88.56 230 ASN A O 1
ATOM 1816 N N . GLU A 1 231 ? 8.544 3.188 -2.584 1.00 85.44 231 GLU A N 1
ATOM 1817 C CA . GLU A 1 231 ? 9.731 3.096 -1.726 1.00 85.44 231 GLU A CA 1
ATOM 1818 C C . GLU A 1 231 ? 9.853 1.761 -0.991 1.00 85.44 231 GLU A C 1
ATOM 1820 O O . GLU A 1 231 ? 10.553 1.649 0.008 1.00 85.44 231 GLU A O 1
ATOM 1825 N N . ALA A 1 232 ? 9.156 0.740 -1.474 1.00 88.94 232 ALA A N 1
ATOM 1826 C CA . ALA A 1 232 ? 9.130 -0.576 -0.866 1.00 88.94 232 ALA A CA 1
ATOM 1827 C C . ALA A 1 232 ? 10.148 -1.541 -1.505 1.00 88.94 232 ALA A C 1
ATOM 1829 O O . ALA A 1 232 ? 10.873 -1.198 -2.445 1.00 88.94 232 ALA A O 1
ATOM 1830 N N . PHE A 1 233 ? 10.166 -2.783 -1.024 1.00 92.75 233 PHE A N 1
ATOM 1831 C CA . PHE A 1 233 ? 10.900 -3.902 -1.617 1.00 92.75 233 PHE A CA 1
ATOM 1832 C C . PHE A 1 233 ? 12.402 -3.655 -1.823 1.00 92.75 233 PHE A C 1
ATOM 1834 O O . PHE A 1 233 ? 12.894 -3.539 -2.954 1.00 92.75 233 PHE A O 1
ATOM 1841 N N . GLY A 1 234 ? 13.143 -3.504 -0.729 1.00 86.94 234 GLY A N 1
ATOM 1842 C CA . GLY A 1 234 ? 14.594 -3.316 -0.780 1.00 86.94 234 GLY A CA 1
ATOM 1843 C C . GLY A 1 234 ? 15.030 -1.892 -1.123 1.00 86.94 234 GLY A C 1
ATOM 1844 O O . GLY A 1 234 ? 16.222 -1.603 -1.165 1.00 86.94 234 GLY A O 1
ATOM 1845 N N . THR A 1 235 ? 14.081 -0.988 -1.374 1.00 81.44 235 THR A N 1
ATOM 1846 C CA . THR A 1 235 ? 14.322 0.451 -1.554 1.00 81.44 235 THR A CA 1
ATOM 1847 C C . THR A 1 235 ? 13.919 1.198 -0.289 1.00 81.44 235 THR A C 1
ATOM 1849 O O . THR A 1 235 ? 13.128 0.694 0.490 1.00 81.44 235 THR A O 1
ATOM 1852 N N . CYS A 1 236 ? 14.515 2.361 -0.033 1.00 69.88 236 CYS A N 1
ATOM 1853 C CA . CYS A 1 236 ? 14.132 3.249 1.063 1.00 69.88 236 CYS A CA 1
ATOM 1854 C C . CYS A 1 236 ? 14.603 4.666 0.724 1.00 69.88 236 CYS A C 1
ATOM 1856 O O . CYS A 1 236 ? 15.751 4.821 0.290 1.00 69.88 236 CYS A O 1
ATOM 1858 N N . CYS A 1 237 ? 13.779 5.692 0.958 1.00 55.28 237 CYS A N 1
ATOM 1859 C CA . CYS A 1 237 ? 14.282 7.059 1.049 1.00 55.28 237 CYS A CA 1
ATOM 1860 C C . CYS A 1 237 ? 14.772 7.366 2.474 1.00 55.28 237 CYS A C 1
ATOM 1862 O O . CYS A 1 237 ? 14.358 6.755 3.460 1.00 55.28 237 CYS A O 1
ATOM 1864 N N . GLY A 1 238 ? 15.737 8.274 2.578 1.00 49.12 238 GLY A N 1
ATOM 1865 C CA . GLY A 1 238 ? 16.459 8.575 3.809 1.00 49.12 238 GLY A CA 1
ATOM 1866 C C . GLY A 1 238 ? 15.674 9.400 4.827 1.00 49.12 238 GLY A C 1
ATOM 1867 O O . GLY A 1 238 ? 16.026 10.553 5.062 1.00 49.12 238 GLY A O 1
ATOM 1868 N N . PHE A 1 239 ? 14.710 8.796 5.519 1.00 47.28 239 PHE A N 1
ATOM 1869 C CA . PHE A 1 239 ? 14.400 9.213 6.890 1.00 47.28 239 PHE A CA 1
ATOM 1870 C C . PHE A 1 239 ? 15.354 8.504 7.859 1.00 47.28 239 PHE A C 1
ATOM 1872 O O . PHE A 1 239 ? 15.750 7.366 7.590 1.00 47.28 239 PHE A O 1
ATOM 1879 N N . PRO A 1 240 ? 15.781 9.146 8.963 1.00 45.22 240 PRO A N 1
ATOM 1880 C CA . PRO A 1 240 ? 16.785 8.589 9.857 1.00 45.22 240 PRO A CA 1
ATOM 1881 C C . PRO A 1 240 ? 16.134 7.524 10.734 1.00 45.22 240 PRO A C 1
ATOM 1883 O O . PRO A 1 240 ? 15.883 7.732 11.919 1.00 45.22 240 PRO A O 1
ATOM 1886 N N . ILE A 1 241 ? 15.845 6.383 10.120 1.00 51.88 241 ILE A N 1
ATOM 1887 C CA . ILE A 1 241 ? 15.619 5.147 10.831 1.00 51.88 241 ILE A CA 1
ATOM 1888 C C . ILE A 1 241 ? 16.997 4.531 11.042 1.00 51.88 241 ILE A C 1
ATOM 1890 O O . ILE A 1 241 ? 17.670 4.101 10.095 1.00 51.88 241 ILE A O 1
ATOM 1894 N N . GLU A 1 242 ? 17.460 4.549 12.287 1.00 42.72 242 GLU A N 1
ATOM 1895 C CA . GLU A 1 242 ? 18.731 3.927 12.645 1.00 42.72 242 GLU A CA 1
ATOM 1896 C C . GLU A 1 242 ? 18.655 2.422 12.326 1.00 42.72 242 GLU A C 1
ATOM 1898 O O . GLU A 1 242 ? 17.748 1.711 12.757 1.00 42.72 242 GLU A O 1
ATOM 1903 N N . GLY A 1 243 ? 19.558 1.976 11.448 1.00 46.81 243 GLY A N 1
ATOM 1904 C CA . GLY A 1 243 ? 19.458 0.736 10.666 1.00 46.81 243 GLY A CA 1
ATOM 1905 C C . GLY A 1 243 ? 20.037 0.904 9.254 1.00 46.81 243 GLY A C 1
ATOM 1906 O O . GLY A 1 243 ? 20.634 -0.023 8.711 1.00 46.81 243 GLY A O 1
ATOM 1907 N N . PHE A 1 244 ? 19.991 2.124 8.699 1.00 46.41 244 PHE A N 1
ATOM 1908 C CA . PHE A 1 244 ? 20.682 2.484 7.447 1.00 46.41 244 PHE A CA 1
ATOM 1909 C C . PHE A 1 244 ? 22.212 2.304 7.528 1.00 46.41 244 PHE A C 1
ATOM 1911 O O . PHE A 1 244 ? 22.851 1.936 6.548 1.00 46.41 244 PHE A O 1
ATOM 1918 N N . GLN A 1 245 ? 22.802 2.503 8.712 1.00 46.78 245 GLN A N 1
ATOM 1919 C CA . GLN A 1 245 ? 24.258 2.514 8.913 1.00 46.78 245 GLN A CA 1
ATOM 1920 C C . GLN A 1 245 ? 24.927 1.123 8.819 1.00 46.78 245 GLN A C 1
ATOM 1922 O O . GLN A 1 245 ? 26.142 1.063 8.681 1.00 46.78 245 GLN A O 1
ATOM 1927 N N . ASN A 1 246 ? 24.150 0.026 8.802 1.00 50.16 246 ASN A N 1
ATOM 1928 C CA . ASN A 1 246 ? 24.630 -1.359 8.644 1.00 50.16 246 ASN A CA 1
ATOM 1929 C C . ASN A 1 246 ? 23.916 -2.101 7.488 1.00 50.16 246 ASN A C 1
ATOM 1931 O O . ASN A 1 246 ? 23.458 -3.234 7.654 1.00 50.16 246 ASN A O 1
ATOM 1935 N N . ASN A 1 247 ? 23.758 -1.460 6.323 1.00 53.59 247 ASN A N 1
ATOM 1936 C CA . ASN A 1 247 ? 23.040 -2.015 5.158 1.00 53.59 247 ASN A CA 1
ATOM 1937 C C . ASN A 1 247 ? 21.593 -2.472 5.461 1.00 53.59 247 ASN A C 1
ATOM 1939 O O . ASN A 1 247 ? 21.077 -3.379 4.814 1.00 53.59 247 ASN A O 1
ATOM 1943 N N . GLY A 1 248 ? 20.925 -1.887 6.461 1.00 53.44 248 GLY A N 1
ATOM 1944 C CA . GLY A 1 248 ? 19.530 -2.201 6.782 1.00 53.44 248 GLY A CA 1
ATOM 1945 C C . GLY A 1 248 ? 19.283 -3.503 7.550 1.00 53.44 248 GLY A C 1
ATOM 1946 O O . GLY A 1 248 ? 18.120 -3.779 7.839 1.00 53.44 248 GLY A O 1
ATOM 1947 N N . ARG A 1 249 ? 20.312 -4.301 7.892 1.00 52.75 249 ARG A N 1
ATOM 1948 C CA . ARG A 1 249 ? 20.136 -5.619 8.540 1.00 52.75 249 ARG A CA 1
ATOM 1949 C C . ARG A 1 249 ? 19.368 -5.515 9.866 1.00 52.75 249 ARG A C 1
ATOM 1951 O O . ARG A 1 249 ? 19.778 -4.792 10.774 1.00 52.75 249 ARG A O 1
ATOM 1958 N N . SER A 1 250 ? 18.274 -6.273 9.979 1.00 53.72 250 SER A N 1
ATOM 1959 C CA . SER A 1 250 ? 17.615 -6.555 11.259 1.00 53.72 250 SER A CA 1
ATOM 1960 C C . SER A 1 250 ? 18.359 -7.675 11.994 1.00 53.72 250 SER A C 1
ATOM 1962 O O . SER A 1 250 ? 18.927 -8.559 11.367 1.00 53.72 250 SER A O 1
ATOM 1964 N N . THR A 1 251 ? 18.357 -7.652 13.327 1.00 51.81 251 THR A N 1
ATOM 1965 C CA . THR A 1 251 ? 18.844 -8.755 14.179 1.00 51.81 251 THR A CA 1
ATOM 1966 C C . THR A 1 251 ? 17.715 -9.723 14.563 1.00 51.81 251 THR A C 1
ATOM 1968 O O . THR A 1 251 ? 17.795 -10.403 15.584 1.00 51.81 251 THR A O 1
ATOM 1971 N N . GLY A 1 252 ? 16.607 -9.722 13.814 1.00 44.72 252 GLY A N 1
ATOM 1972 C CA . GLY A 1 252 ? 15.424 -10.552 14.067 1.00 44.72 252 GLY A CA 1
ATOM 1973 C C . GLY A 1 252 ? 14.547 -10.092 15.241 1.00 44.72 252 GLY A C 1
ATOM 1974 O O . GLY A 1 252 ? 13.391 -10.487 15.321 1.00 44.72 252 GLY A O 1
ATOM 1975 N N . ARG A 1 253 ? 15.043 -9.216 16.127 1.00 49.72 253 ARG A N 1
ATOM 1976 C CA . ARG A 1 253 ? 14.284 -8.692 17.285 1.00 49.72 253 ARG A CA 1
ATOM 1977 C C . ARG A 1 253 ? 13.574 -7.356 17.032 1.00 49.72 253 ARG A C 1
ATOM 1979 O O . ARG A 1 253 ? 12.751 -6.943 17.837 1.00 49.72 253 ARG A O 1
ATOM 1986 N N . SER A 1 254 ? 13.879 -6.688 15.920 1.00 51.16 254 SER A N 1
ATOM 1987 C CA . SER A 1 254 ? 13.431 -5.324 15.603 1.00 51.16 254 SER A CA 1
ATOM 1988 C C . SER A 1 254 ? 12.883 -5.227 14.182 1.00 51.16 254 SER A C 1
ATOM 1990 O O . SER A 1 254 ? 13.283 -5.988 13.294 1.00 51.16 254 SER A O 1
ATOM 1992 N N . GLY A 1 255 ? 11.985 -4.270 13.930 1.00 56.72 255 GLY A N 1
ATOM 1993 C CA . GLY A 1 255 ? 11.603 -3.940 12.559 1.00 56.72 255 GLY A CA 1
ATOM 1994 C C . GLY A 1 255 ? 12.815 -3.417 11.792 1.00 56.72 255 GLY A C 1
ATOM 1995 O O . GLY A 1 255 ? 13.351 -2.363 12.120 1.00 56.72 255 GLY A O 1
ATOM 1996 N N . GLY A 1 256 ? 13.320 -4.180 10.820 1.00 60.25 256 GLY A N 1
ATOM 1997 C CA . GLY A 1 256 ? 14.392 -3.711 9.936 1.00 60.25 256 GLY A CA 1
ATOM 1998 C C . GLY A 1 256 ? 13.873 -2.661 8.954 1.00 60.25 256 GLY A C 1
ATOM 1999 O O . GLY A 1 256 ? 12.673 -2.635 8.676 1.00 60.25 256 GLY A O 1
ATOM 2000 N N . SER A 1 257 ? 14.757 -1.860 8.352 1.00 71.69 257 SER A N 1
ATOM 2001 C CA . SER A 1 257 ? 14.359 -0.944 7.270 1.00 71.69 257 SER A CA 1
ATOM 2002 C C . SER A 1 257 ? 13.839 -1.710 6.049 1.00 71.69 257 SER A C 1
ATOM 2004 O O . SER A 1 257 ? 14.043 -2.922 5.930 1.00 71.69 257 SER A O 1
ATOM 2006 N N . ALA A 1 258 ? 13.204 -1.005 5.113 1.00 77.12 258 ALA A N 1
ATOM 2007 C CA . ALA A 1 258 ? 12.726 -1.576 3.853 1.00 77.12 258 ALA A CA 1
ATOM 2008 C C . ALA A 1 258 ? 13.831 -2.246 3.010 1.00 77.12 258 ALA A C 1
ATOM 2010 O O . ALA A 1 258 ? 13.527 -3.050 2.137 1.00 77.12 258 ALA A O 1
ATOM 2011 N N . ILE A 1 259 ? 15.109 -1.975 3.308 1.00 80.38 259 ILE A N 1
ATOM 2012 C CA . ILE A 1 259 ? 16.275 -2.605 2.671 1.00 80.38 259 ILE A CA 1
ATOM 2013 C C . ILE A 1 259 ? 16.418 -4.077 3.083 1.00 80.38 259 ILE A C 1
ATOM 2015 O O . ILE A 1 259 ? 16.791 -4.907 2.261 1.00 80.38 259 ILE A O 1
ATOM 2019 N N . SER A 1 260 ? 16.111 -4.435 4.333 1.00 83.19 260 SER A N 1
ATOM 2020 C CA . SER A 1 260 ? 16.219 -5.824 4.796 1.00 83.19 260 SER A CA 1
ATOM 2021 C C . SER A 1 260 ? 14.917 -6.588 4.553 1.00 83.19 260 SER A C 1
ATOM 2023 O O . SER A 1 260 ? 13.858 -6.052 4.886 1.00 83.19 260 SER A O 1
ATOM 2025 N N . PRO A 1 261 ? 14.971 -7.842 4.067 1.00 88.69 261 PRO A N 1
ATOM 2026 C CA . PRO A 1 261 ? 13.792 -8.701 3.959 1.00 88.69 261 PRO A CA 1
ATOM 2027 C C . PRO A 1 261 ? 13.297 -9.202 5.329 1.00 88.69 261 PRO A C 1
ATOM 2029 O O . PRO A 1 261 ? 12.243 -9.819 5.424 1.00 88.69 261 PRO A O 1
ATOM 2032 N N . GLU A 1 262 ? 14.007 -8.913 6.420 1.00 86.81 262 GLU A N 1
ATOM 2033 C CA . GLU A 1 262 ? 13.711 -9.445 7.749 1.00 86.81 262 GLU A CA 1
ATOM 2034 C C . GLU A 1 262 ? 13.120 -8.389 8.691 1.00 86.81 262 GLU A C 1
ATOM 2036 O O . GLU A 1 262 ? 13.363 -7.182 8.570 1.00 86.81 262 GLU A O 1
ATOM 2041 N N . GLY A 1 263 ? 12.366 -8.855 9.681 1.00 86.19 263 GLY A N 1
ATOM 2042 C CA . GLY A 1 263 ? 11.705 -8.040 10.697 1.00 86.19 263 GLY A CA 1
ATOM 2043 C C . GLY A 1 263 ? 10.384 -7.435 10.217 1.00 86.19 263 GLY A C 1
ATOM 2044 O O . GLY A 1 263 ? 10.177 -7.189 9.027 1.00 86.19 263 GLY A O 1
ATOM 2045 N N . TRP A 1 264 ? 9.482 -7.179 11.159 1.00 90.06 264 TRP A N 1
ATOM 2046 C CA . TRP A 1 264 ? 8.181 -6.565 10.887 1.00 90.06 264 TRP A CA 1
ATOM 2047 C C . TRP A 1 264 ? 8.288 -5.044 10.765 1.00 90.06 264 TRP A C 1
ATOM 2049 O O . TRP A 1 264 ? 8.850 -4.397 11.649 1.00 90.06 264 TRP A O 1
ATOM 2059 N N . ARG A 1 265 ? 7.725 -4.449 9.710 1.00 88.44 265 ARG A N 1
ATOM 2060 C CA . ARG A 1 265 ? 7.732 -2.998 9.492 1.00 88.44 265 ARG A CA 1
ATOM 2061 C C . ARG A 1 265 ? 7.040 -2.268 10.639 1.00 88.44 265 ARG A C 1
ATOM 2063 O O . ARG A 1 265 ? 7.605 -1.288 11.115 1.00 88.44 265 ARG A O 1
ATOM 2070 N N . PHE A 1 266 ? 5.896 -2.735 11.139 1.00 89.75 266 PHE A N 1
ATOM 2071 C CA . PHE A 1 266 ? 5.202 -2.066 12.258 1.00 89.75 266 PHE A CA 1
ATOM 2072 C C . PHE A 1 266 ? 6.021 -2.019 13.572 1.00 89.75 266 PHE A C 1
ATOM 2074 O O . PHE A 1 266 ? 5.713 -1.243 14.475 1.00 89.75 266 PHE A O 1
ATOM 2081 N N . SER A 1 267 ? 7.084 -2.824 13.689 1.00 87.31 267 SER A N 1
ATOM 2082 C CA . SER A 1 267 ? 7.964 -2.879 14.867 1.00 87.31 267 SER A CA 1
ATOM 2083 C C . SER A 1 267 ? 9.219 -2.014 14.738 1.00 87.31 267 SER A C 1
ATOM 2085 O O . SER A 1 267 ? 10.089 -2.067 15.607 1.00 87.31 267 SER A O 1
ATOM 2087 N N . ILE A 1 268 ? 9.360 -1.226 13.669 1.00 79.25 268 ILE A N 1
ATOM 2088 C CA . ILE A 1 268 ? 10.580 -0.444 13.411 1.00 79.25 268 ILE A CA 1
ATOM 2089 C C . ILE A 1 268 ? 10.845 0.595 14.509 1.00 79.25 268 ILE A C 1
ATOM 2091 O O . ILE A 1 268 ? 11.981 0.735 14.955 1.00 79.25 268 ILE A O 1
ATOM 2095 N N . CYS A 1 269 ? 9.785 1.227 15.022 1.00 79.62 269 CYS A N 1
ATOM 2096 C CA . CYS A 1 269 ? 9.837 2.184 16.128 1.00 79.62 269 CYS A CA 1
ATOM 2097 C C . CYS A 1 269 ? 9.422 1.570 17.476 1.00 79.62 269 CYS A C 1
ATOM 2099 O O . CYS A 1 269 ? 9.116 2.293 18.425 1.00 79.62 269 CYS A O 1
ATOM 2101 N N . ALA A 1 270 ? 9.391 0.233 17.588 1.00 79.19 270 ALA A N 1
ATOM 2102 C CA . ALA A 1 270 ? 9.260 -0.429 18.889 1.00 79.19 270 ALA A CA 1
ATOM 2103 C C . ALA A 1 270 ? 10.473 -0.133 19.785 1.00 79.19 270 ALA A C 1
ATOM 2105 O O . ALA A 1 270 ? 10.347 -0.057 21.002 1.00 79.19 270 ALA A O 1
ATOM 2106 N N . GLU A 1 271 ? 11.630 0.089 19.163 1.00 75.19 271 GLU A N 1
ATOM 2107 C CA . GLU A 1 271 ? 12.849 0.557 19.801 1.00 75.19 271 GLU A CA 1
ATOM 2108 C C . GLU A 1 271 ? 12.973 2.088 19.628 1.00 75.19 271 GLU A C 1
ATOM 2110 O O . GLU A 1 271 ? 13.291 2.545 18.527 1.00 75.19 271 GLU A O 1
ATOM 2115 N N . PRO A 1 272 ? 12.764 2.911 20.680 1.00 72.44 272 PRO A N 1
ATOM 2116 C CA . PRO A 1 272 ? 12.637 4.370 20.535 1.00 72.44 272 PRO A CA 1
ATOM 2117 C C . PRO A 1 272 ? 13.846 5.069 19.895 1.00 72.44 272 PRO A C 1
ATOM 2119 O O . PRO A 1 272 ? 13.702 6.088 19.224 1.00 72.44 272 PRO A O 1
ATOM 2122 N N . TRP A 1 273 ? 15.048 4.511 20.068 1.00 72.81 273 TRP A N 1
ATOM 2123 C CA . TRP A 1 273 ? 16.286 5.046 19.496 1.00 72.81 273 TRP A CA 1
ATOM 2124 C C . TRP A 1 273 ? 16.337 4.964 17.963 1.00 72.81 273 TRP A C 1
ATOM 2126 O O . TRP A 1 273 ? 17.004 5.790 17.339 1.00 72.81 273 TRP A O 1
ATOM 2136 N N . ARG A 1 274 ? 15.577 4.049 17.344 1.00 70.50 274 ARG A N 1
ATOM 2137 C CA . ARG A 1 274 ? 15.514 3.911 15.883 1.00 70.50 274 ARG A CA 1
ATOM 2138 C C . ARG A 1 274 ? 14.721 5.011 15.203 1.00 70.50 274 ARG A C 1
ATOM 2140 O O . ARG A 1 274 ? 15.013 5.310 14.055 1.00 70.50 274 ARG A O 1
ATOM 2147 N N . CYS A 1 275 ? 13.767 5.628 15.894 1.00 72.25 275 CYS A N 1
ATOM 2148 C CA . CYS A 1 275 ? 12.855 6.614 15.318 1.00 72.25 275 CYS A CA 1
ATOM 2149 C C . CYS A 1 275 ? 12.894 7.933 16.090 1.00 72.25 275 CYS A C 1
ATOM 2151 O O . CYS A 1 275 ? 11.881 8.438 16.562 1.00 72.25 275 CYS A O 1
ATOM 2153 N N . ARG A 1 276 ? 14.094 8.511 16.214 1.00 68.81 276 ARG A N 1
ATOM 2154 C CA . ARG A 1 276 ? 14.315 9.768 16.953 1.00 68.81 276 ARG A CA 1
ATOM 2155 C C . ARG A 1 276 ? 13.616 10.983 16.338 1.00 68.81 276 ARG A C 1
ATOM 2157 O O . ARG A 1 276 ? 13.303 11.919 17.063 1.00 68.81 276 ARG A O 1
ATOM 2164 N N . VAL A 1 277 ? 13.408 10.983 15.020 1.00 66.56 277 VAL A N 1
ATOM 2165 C CA . VAL A 1 277 ? 12.816 12.121 14.288 1.00 66.56 277 VAL A CA 1
ATOM 2166 C C . VAL A 1 277 ? 11.296 12.028 14.190 1.00 66.56 277 VAL A C 1
ATOM 2168 O O . VAL A 1 277 ? 10.629 13.056 14.176 1.00 66.56 277 VAL A O 1
ATOM 2171 N N . ASP A 1 278 ? 10.744 10.817 14.181 1.00 68.38 278 ASP A N 1
ATOM 2172 C CA . ASP A 1 278 ? 9.304 10.595 14.302 1.00 68.38 278 ASP A CA 1
ATOM 2173 C C . ASP A 1 278 ? 9.037 9.329 15.122 1.00 68.38 278 ASP A C 1
ATOM 2175 O O . ASP A 1 278 ? 8.961 8.228 14.570 1.00 68.38 278 ASP A O 1
ATOM 2179 N N . PRO A 1 279 ? 8.915 9.475 16.448 1.00 70.31 279 PRO A N 1
ATOM 2180 C CA . PRO A 1 279 ? 8.723 8.343 17.341 1.00 70.31 279 PRO A CA 1
ATOM 2181 C C . PRO A 1 279 ? 7.295 7.783 17.313 1.00 70.31 279 PRO A C 1
ATOM 2183 O O . PRO A 1 279 ? 7.062 6.717 17.886 1.00 70.31 279 PRO A O 1
ATOM 2186 N N . LEU A 1 280 ? 6.333 8.485 16.697 1.00 72.81 280 LEU A N 1
ATOM 2187 C CA . LEU A 1 280 ? 4.930 8.073 16.713 1.00 72.81 280 LEU A CA 1
ATOM 2188 C C . LEU A 1 280 ? 4.675 6.929 15.730 1.00 72.81 280 LEU A C 1
ATOM 2190 O O . LEU A 1 280 ? 3.913 6.021 16.052 1.00 72.81 280 LEU A O 1
ATOM 2194 N N . ASP A 1 281 ? 5.342 6.935 14.569 1.00 82.44 281 ASP A N 1
ATOM 2195 C CA . ASP A 1 281 ? 5.243 5.887 13.532 1.00 82.44 281 ASP A CA 1
ATOM 2196 C C . ASP A 1 281 ? 3.801 5.557 13.098 1.00 82.44 281 ASP A C 1
ATOM 2198 O O . ASP A 1 281 ? 3.489 4.447 12.653 1.00 82.44 281 ASP A O 1
ATOM 2202 N N . GLY A 1 282 ? 2.910 6.534 13.267 1.00 87.56 282 GLY A N 1
ATOM 2203 C CA . GLY A 1 282 ? 1.515 6.473 12.869 1.00 87.56 282 GLY A CA 1
ATOM 2204 C C . GLY A 1 282 ? 0.742 5.273 13.405 1.00 87.56 282 GLY A C 1
ATOM 2205 O O . GLY A 1 282 ? 0.834 4.884 14.572 1.00 87.56 282 GLY A O 1
ATOM 2206 N N . VAL A 1 283 ? -0.026 4.653 12.510 1.00 91.69 283 VAL A N 1
ATOM 2207 C CA . VAL A 1 283 ? -0.868 3.493 12.818 1.00 91.69 283 VAL A CA 1
ATOM 2208 C C . VAL A 1 283 ? -0.058 2.216 13.092 1.00 91.69 283 VAL A C 1
ATOM 2210 O O . VAL A 1 283 ? -0.644 1.191 13.433 1.00 91.69 283 VAL A O 1
ATOM 2213 N N . SER A 1 284 ? 1.283 2.251 13.048 1.00 90.94 284 SER A N 1
ATOM 2214 C CA . SER A 1 284 ? 2.116 1.142 13.545 1.00 90.94 284 SER A CA 1
ATOM 2215 C C . SER A 1 284 ? 1.876 0.903 15.032 1.00 90.94 284 SER A C 1
ATOM 2217 O O . SER A 1 284 ? 2.007 -0.221 15.507 1.00 90.94 284 SER A O 1
ATOM 2219 N N . LEU A 1 285 ? 1.505 1.945 15.785 1.00 90.12 285 LEU A N 1
ATOM 2220 C CA . LEU A 1 285 ? 1.076 1.813 17.177 1.00 90.12 285 LEU A CA 1
ATOM 2221 C C . LEU A 1 285 ? -0.123 0.866 17.320 1.00 90.12 285 LEU A C 1
ATOM 2223 O O . LEU A 1 285 ? -0.127 0.040 18.233 1.00 90.12 285 LEU A O 1
ATOM 2227 N N . TRP A 1 286 ? -1.090 0.926 16.396 1.00 94.62 286 TRP A N 1
ATOM 2228 C CA . TRP A 1 286 ? -2.226 0.005 16.396 1.00 94.62 286 TRP A CA 1
ATOM 2229 C C . TRP A 1 286 ? -1.758 -1.428 16.173 1.00 94.62 286 TRP A C 1
ATOM 2231 O O . TRP A 1 286 ? -2.064 -2.303 16.974 1.00 94.62 286 TRP A O 1
ATOM 2241 N N . TYR A 1 287 ? -0.950 -1.665 15.137 1.00 95.50 287 TYR A N 1
ATOM 2242 C CA . TYR A 1 287 ? -0.464 -3.009 14.818 1.00 95.50 287 TYR A CA 1
ATOM 2243 C C . TYR A 1 287 ? 0.463 -3.591 15.883 1.00 95.50 287 TYR A C 1
ATOM 2245 O O . TYR A 1 287 ? 0.395 -4.787 16.140 1.00 95.50 287 TYR A O 1
ATOM 2253 N N . ARG A 1 288 ? 1.265 -2.771 16.575 1.00 92.12 288 ARG A N 1
ATOM 2254 C CA . ARG A 1 288 ? 2.051 -3.223 17.735 1.00 92.12 288 ARG A CA 1
ATOM 2255 C C . ARG A 1 288 ? 1.167 -3.770 18.850 1.00 92.12 288 ARG A C 1
ATOM 2257 O O . ARG A 1 288 ? 1.546 -4.755 19.477 1.00 92.12 288 ARG A O 1
ATOM 2264 N N . ARG A 1 289 ? 0.019 -3.134 19.096 1.00 94.25 289 ARG A N 1
ATOM 2265 C CA . ARG A 1 289 ? -0.939 -3.577 20.111 1.00 94.25 289 ARG A CA 1
ATOM 2266 C C . ARG A 1 289 ? -1.737 -4.787 19.634 1.00 94.25 289 ARG A C 1
ATOM 2268 O O . ARG A 1 289 ? -1.760 -5.785 20.339 1.00 94.25 289 ARG A O 1
ATOM 2275 N N . LEU A 1 290 ? -2.269 -4.758 18.410 1.00 97.31 290 LEU A N 1
ATOM 2276 C CA . LEU A 1 290 ? -2.954 -5.901 17.788 1.00 97.31 290 LEU A CA 1
ATOM 2277 C C . LEU A 1 290 ? -2.076 -7.160 17.773 1.00 97.31 290 LEU A C 1
ATOM 2279 O O . LEU A 1 290 ? -2.554 -8.245 18.062 1.00 97.31 290 LEU A O 1
ATOM 2283 N N . TRP A 1 291 ? -0.776 -7.032 17.501 1.00 96.38 291 TRP A N 1
ATOM 2284 C CA . TRP A 1 291 ? 0.140 -8.176 17.468 1.00 96.38 291 TRP A CA 1
ATOM 2285 C C . TRP A 1 291 ? 0.354 -8.854 18.832 1.00 96.38 291 TRP A C 1
ATOM 2287 O O . TRP A 1 291 ? 0.827 -9.990 18.886 1.00 96.38 291 TRP A O 1
ATOM 2297 N N . GLN A 1 292 ? 0.031 -8.181 19.941 1.00 96.00 292 GLN A N 1
ATOM 2298 C CA . GLN A 1 292 ? 0.095 -8.783 21.277 1.00 96.00 292 GLN A CA 1
ATOM 2299 C C . GLN A 1 292 ? -1.048 -9.784 21.492 1.00 96.00 292 GLN A C 1
ATOM 2301 O O . GLN A 1 292 ? -0.828 -10.801 22.150 1.00 96.00 292 GLN A O 1
ATOM 2306 N N . ASP A 1 293 ? -2.207 -9.559 20.865 1.00 97.44 293 ASP A N 1
ATOM 2307 C CA . ASP A 1 293 ? -3.352 -10.471 20.897 1.00 97.44 293 ASP A CA 1
ATOM 2308 C C . ASP A 1 293 ? -3.028 -11.782 20.137 1.00 97.44 293 ASP A C 1
ATOM 2310 O O . ASP A 1 293 ? -2.722 -11.763 18.933 1.00 97.44 293 ASP A O 1
ATOM 2314 N N . PRO A 1 294 ? -3.070 -12.951 20.807 1.00 95.69 294 PRO A N 1
ATOM 2315 C CA . PRO A 1 294 ? -2.907 -14.251 20.157 1.00 95.69 294 PRO A CA 1
ATOM 2316 C C . PRO A 1 294 ? -3.916 -14.513 19.026 1.00 95.69 294 PRO A C 1
ATOM 2318 O O . PRO A 1 294 ? -3.558 -15.145 18.032 1.00 95.69 294 PRO A O 1
ATOM 2321 N N . SER A 1 295 ? -5.145 -14.007 19.134 1.00 95.25 295 SER A N 1
ATOM 2322 C CA . SER A 1 295 ? -6.220 -14.202 18.151 1.00 95.25 295 SER A CA 1
ATOM 2323 C C . SER A 1 295 ? -5.940 -13.465 16.843 1.00 95.25 295 SER A C 1
ATOM 2325 O O . SER A 1 295 ? -6.174 -14.006 15.754 1.00 95.25 295 SER A O 1
ATOM 2327 N N . PHE A 1 296 ? -5.376 -12.254 16.921 1.00 98.19 296 PHE A N 1
ATOM 2328 C CA . PHE A 1 296 ? -4.909 -11.526 15.742 1.00 98.19 296 PHE A CA 1
ATOM 2329 C C . PHE A 1 296 ? -3.785 -12.287 15.030 1.00 98.19 296 PHE A C 1
ATOM 2331 O O . PHE A 1 296 ? -3.836 -12.468 13.811 1.00 98.19 296 PHE A O 1
ATOM 2338 N N . ARG A 1 297 ? -2.792 -12.787 15.783 1.00 97.06 297 ARG A N 1
ATOM 2339 C CA . ARG A 1 297 ? -1.672 -13.571 15.229 1.00 97.06 297 ARG A CA 1
ATOM 2340 C C . ARG A 1 297 ? -2.145 -14.862 14.565 1.00 97.06 297 ARG A C 1
ATOM 2342 O O . ARG A 1 297 ? -1.758 -15.121 13.429 1.00 97.06 297 ARG A O 1
ATOM 2349 N N . ALA A 1 298 ? -3.040 -15.606 15.211 1.00 96.69 298 ALA A N 1
ATOM 2350 C CA . ALA A 1 298 ? -3.642 -16.806 14.631 1.00 96.69 298 ALA A CA 1
ATOM 2351 C C . ALA A 1 298 ? -4.416 -16.487 13.338 1.00 96.69 298 ALA A C 1
ATOM 2353 O O . ALA A 1 298 ? -4.313 -17.201 12.340 1.00 96.69 298 ALA A O 1
ATOM 2354 N N . SER A 1 299 ? -5.148 -15.367 13.310 1.00 98.31 299 SER A N 1
ATOM 2355 C CA . SER A 1 299 ? -5.850 -14.912 12.104 1.00 98.31 299 SER A CA 1
ATOM 2356 C C . SER A 1 299 ? -4.882 -14.555 10.973 1.00 98.31 299 SER A C 1
ATOM 2358 O O . SER A 1 299 ? -5.148 -14.878 9.812 1.00 98.31 299 SER A O 1
ATOM 2360 N N . ALA A 1 300 ? -3.749 -13.924 11.297 1.00 98.31 300 ALA A N 1
ATOM 2361 C CA . ALA A 1 300 ? -2.692 -13.615 10.340 1.00 98.31 300 ALA A CA 1
ATOM 2362 C C . ALA A 1 300 ? -2.033 -14.880 9.772 1.00 98.31 300 ALA A C 1
ATOM 2364 O O . ALA A 1 300 ? -1.882 -14.976 8.556 1.00 98.31 300 ALA A O 1
ATOM 2365 N N . GLU A 1 301 ? -1.720 -15.869 10.611 1.00 98.12 301 GLU A N 1
ATOM 2366 C CA . GLU A 1 301 ? -1.163 -17.166 10.203 1.00 98.12 301 GLU A CA 1
ATOM 2367 C C . GLU A 1 301 ? -2.108 -17.936 9.267 1.00 98.12 301 GLU A C 1
ATOM 2369 O O . GLU A 1 301 ? -1.717 -18.324 8.160 1.00 98.12 301 GLU A O 1
ATOM 2374 N N . VAL A 1 302 ? -3.378 -18.102 9.655 1.00 98.38 302 VAL A N 1
ATOM 2375 C CA . VAL A 1 302 ? -4.387 -18.795 8.831 1.00 98.38 302 VAL A CA 1
ATOM 2376 C C . VAL A 1 302 ? -4.544 -18.095 7.485 1.00 98.38 302 VAL A C 1
ATOM 2378 O O . VAL A 1 302 ? -4.610 -18.730 6.423 1.00 98.38 302 VAL A O 1
ATOM 2381 N N . ARG A 1 303 ? -4.596 -16.760 7.509 1.00 98.50 303 ARG A N 1
ATOM 2382 C CA . ARG A 1 303 ? -4.759 -15.972 6.296 1.00 98.50 303 ARG A CA 1
ATOM 2383 C C . ARG A 1 303 ? -3.531 -16.052 5.393 1.00 98.50 303 ARG A C 1
ATOM 2385 O O . ARG A 1 303 ? -3.699 -16.235 4.185 1.00 98.50 303 ARG A O 1
ATOM 2392 N N . TRP A 1 304 ? -2.333 -15.961 5.962 1.00 98.62 304 TRP A N 1
ATOM 2393 C CA . TRP A 1 304 ? -1.064 -16.114 5.255 1.00 98.62 304 TRP A CA 1
ATOM 2394 C C . TRP A 1 304 ? -0.960 -17.479 4.582 1.00 98.62 304 TRP A C 1
ATOM 2396 O O . TRP A 1 304 ? -0.760 -17.537 3.370 1.00 98.62 304 TRP A O 1
ATOM 2406 N N . THR A 1 305 ? -1.228 -18.556 5.324 1.00 98.44 305 THR A N 1
ATOM 2407 C CA . THR A 1 305 ? -1.235 -19.939 4.819 1.00 98.44 305 THR A CA 1
ATOM 2408 C C . THR A 1 305 ? -2.123 -20.075 3.583 1.00 98.44 305 THR A C 1
ATOM 2410 O O . THR A 1 305 ? -1.694 -20.569 2.539 1.00 98.44 305 THR A O 1
ATOM 2413 N N . ARG A 1 306 ? -3.361 -19.563 3.655 1.00 98.31 306 ARG A N 1
ATOM 2414 C CA . ARG A 1 306 ? -4.304 -19.612 2.528 1.00 98.31 306 ARG A CA 1
ATOM 2415 C C . ARG A 1 306 ? -3.816 -18.815 1.318 1.00 98.31 306 ARG A C 1
ATOM 2417 O O . ARG A 1 306 ? -4.025 -19.242 0.184 1.00 98.31 306 ARG A O 1
ATOM 2424 N N . LEU A 1 307 ? -3.229 -17.641 1.538 1.00 98.56 307 LEU A N 1
ATOM 2425 C CA . LEU A 1 307 ? -2.726 -16.804 0.451 1.00 98.56 307 LEU A CA 1
ATOM 2426 C C . LEU A 1 307 ? -1.500 -17.445 -0.207 1.00 98.56 307 LEU A C 1
ATOM 2428 O O . LEU A 1 307 ? -1.454 -17.517 -1.436 1.00 98.56 307 LEU A O 1
ATOM 2432 N N . ARG A 1 308 ? -0.554 -17.970 0.578 1.00 98.25 308 ARG A N 1
ATOM 2433 C CA . ARG A 1 308 ? 0.664 -18.636 0.090 1.00 98.25 308 ARG A CA 1
ATOM 2434 C C . ARG A 1 308 ? 0.385 -19.929 -0.667 1.00 98.25 308 ARG A C 1
ATOM 2436 O O . ARG A 1 308 ? 1.030 -20.170 -1.681 1.00 98.25 308 ARG A O 1
ATOM 2443 N N . ALA A 1 309 ? -0.648 -20.677 -0.280 1.00 97.38 309 ALA A N 1
ATOM 2444 C CA . ALA A 1 309 ? -1.128 -21.840 -1.030 1.00 97.38 309 ALA A CA 1
ATOM 2445 C C . ALA A 1 309 ? -1.793 -21.493 -2.383 1.00 97.38 309 ALA A C 1
ATOM 2447 O O . ALA A 1 309 ? -2.171 -22.391 -3.132 1.00 97.38 309 ALA A O 1
ATOM 2448 N N . GLY A 1 310 ? -1.978 -20.209 -2.712 1.00 96.88 310 GLY A N 1
ATOM 2449 C CA . GLY A 1 310 ? -2.666 -19.800 -3.933 1.00 96.88 310 GLY A CA 1
ATOM 2450 C C . GLY A 1 310 ? -2.186 -18.460 -4.471 1.00 96.88 310 GLY A C 1
ATOM 2451 O O . GLY A 1 310 ? -1.168 -18.380 -5.160 1.00 96.88 310 GLY A O 1
ATOM 2452 N N . ALA A 1 311 ? -2.957 -17.407 -4.195 1.00 96.75 311 ALA A N 1
ATOM 2453 C CA . ALA A 1 311 ? -2.794 -16.081 -4.788 1.00 96.75 311 ALA A CA 1
ATOM 2454 C C . ALA A 1 311 ? -1.392 -15.474 -4.612 1.00 96.75 311 ALA A C 1
ATOM 2456 O O . ALA A 1 311 ? -0.953 -14.716 -5.475 1.00 96.75 311 ALA A O 1
ATOM 2457 N N . PHE A 1 312 ? -0.717 -15.783 -3.504 1.00 98.25 312 PHE A N 1
ATOM 2458 C CA . PHE A 1 312 ? 0.605 -15.270 -3.145 1.00 98.25 312 PHE A CA 1
ATOM 2459 C C . PHE A 1 312 ? 1.696 -16.331 -3.281 1.00 98.25 312 PHE A C 1
ATOM 2461 O O . PHE A 1 312 ? 2.790 -16.100 -2.785 1.00 98.25 312 PHE A O 1
ATOM 2468 N N . SER A 1 313 ? 1.430 -17.479 -3.911 1.00 98.50 313 SER A N 1
ATOM 2469 C CA . SER A 1 313 ? 2.468 -18.481 -4.193 1.00 98.50 313 SER A CA 1
ATOM 2470 C C . SER A 1 313 ? 3.629 -17.882 -4.993 1.00 98.50 313 SER A C 1
ATOM 2472 O O . SER A 1 313 ? 3.453 -16.918 -5.744 1.00 98.50 313 SER A O 1
ATOM 2474 N N . ASP A 1 314 ? 4.815 -18.474 -4.860 1.00 98.56 314 ASP A N 1
ATOM 2475 C CA . ASP A 1 314 ? 6.036 -18.008 -5.531 1.00 98.56 314 ASP A CA 1
ATOM 2476 C C . ASP A 1 314 ? 5.847 -17.865 -7.039 1.00 98.56 314 ASP A C 1
ATOM 2478 O O . ASP A 1 314 ? 6.258 -16.868 -7.627 1.00 98.56 314 ASP A O 1
ATOM 2482 N N . GLU A 1 315 ? 5.179 -18.839 -7.659 1.00 98.44 315 GLU A N 1
ATOM 2483 C CA . GLU A 1 315 ? 4.853 -18.821 -9.083 1.00 98.44 315 GLU A CA 1
ATOM 2484 C C . GLU A 1 315 ? 3.999 -17.602 -9.449 1.00 98.44 315 GLU A C 1
ATOM 2486 O O . GLU A 1 315 ? 4.306 -16.889 -10.404 1.00 98.44 315 GLU A O 1
ATOM 2491 N N . ARG A 1 316 ? 2.950 -17.313 -8.670 1.00 98.25 316 ARG A N 1
ATOM 2492 C CA . ARG A 1 316 ? 2.042 -16.189 -8.940 1.00 98.25 316 ARG A CA 1
ATOM 2493 C C . ARG A 1 316 ? 2.719 -14.843 -8.725 1.00 98.25 316 ARG A C 1
ATOM 2495 O O . ARG A 1 316 ? 2.507 -13.935 -9.526 1.00 98.25 316 ARG A O 1
ATOM 2502 N N . VAL A 1 317 ? 3.544 -14.718 -7.688 1.00 98.38 317 VAL A N 1
ATOM 2503 C CA . VAL A 1 317 ? 4.304 -13.492 -7.408 1.00 98.38 317 VAL A CA 1
ATOM 2504 C C . VAL A 1 317 ? 5.343 -13.235 -8.501 1.00 98.38 317 VAL A C 1
ATOM 2506 O O . VAL A 1 317 ? 5.376 -12.139 -9.065 1.00 98.38 317 VAL A O 1
ATOM 2509 N N . LYS A 1 318 ? 6.135 -14.250 -8.869 1.00 98.50 318 LYS A N 1
ATOM 2510 C CA . LYS A 1 318 ? 7.097 -14.162 -9.980 1.00 98.50 318 LYS A CA 1
ATOM 2511 C C . LYS A 1 318 ? 6.402 -13.887 -11.310 1.00 98.50 318 LYS A C 1
ATOM 2513 O O . LYS A 1 318 ? 6.909 -13.098 -12.101 1.00 98.50 318 LYS A O 1
ATOM 2518 N N . GLY A 1 319 ? 5.217 -14.457 -11.532 1.00 98.19 319 GLY A N 1
ATOM 2519 C CA . GLY A 1 319 ? 4.393 -14.198 -12.713 1.00 98.19 319 GLY A CA 1
ATOM 2520 C C . GLY A 1 319 ? 4.039 -12.719 -12.884 1.00 98.19 319 GLY A C 1
ATOM 2521 O O . GLY A 1 319 ? 4.212 -12.176 -13.970 1.00 98.19 319 GLY A O 1
ATOM 2522 N N . ILE A 1 320 ? 3.652 -12.025 -11.803 1.00 97.06 320 ILE A N 1
ATOM 2523 C CA . ILE A 1 320 ? 3.376 -10.573 -11.842 1.00 97.06 320 ILE A CA 1
ATOM 2524 C C . ILE A 1 320 ? 4.614 -9.792 -12.313 1.00 97.06 320 ILE A C 1
ATOM 2526 O O . ILE A 1 320 ? 4.500 -8.875 -13.130 1.00 97.06 320 ILE A O 1
ATOM 2530 N N . ILE A 1 321 ? 5.797 -10.154 -11.809 1.00 97.75 321 ILE A N 1
ATOM 2531 C CA . ILE A 1 321 ? 7.066 -9.509 -12.177 1.00 97.75 321 ILE A CA 1
ATOM 2532 C C . ILE A 1 321 ? 7.433 -9.829 -13.627 1.00 97.75 321 ILE A C 1
ATOM 2534 O O . ILE A 1 321 ? 7.814 -8.927 -14.373 1.00 97.75 321 ILE A O 1
ATOM 2538 N N . ALA A 1 322 ? 7.294 -11.087 -14.045 1.00 97.81 322 ALA A N 1
ATOM 2539 C CA . ALA A 1 322 ? 7.593 -11.533 -15.400 1.00 97.81 322 ALA A CA 1
ATOM 2540 C C . ALA A 1 322 ? 6.709 -10.827 -16.440 1.00 97.81 322 ALA A C 1
ATOM 2542 O O . ALA A 1 322 ? 7.229 -10.316 -17.436 1.00 97.81 322 ALA A O 1
ATOM 2543 N N . ASP A 1 323 ? 5.406 -10.709 -16.174 1.00 95.50 323 ASP A N 1
ATOM 2544 C CA . ASP A 1 323 ? 4.460 -9.995 -17.036 1.00 95.50 323 ASP A CA 1
ATOM 2545 C C . ASP A 1 323 ? 4.822 -8.509 -17.150 1.00 95.50 323 ASP A C 1
ATOM 2547 O O . ASP A 1 323 ? 4.876 -7.948 -18.251 1.00 95.50 323 ASP A O 1
ATOM 2551 N N . ALA A 1 324 ? 5.138 -7.864 -16.020 1.00 94.88 324 ALA A N 1
ATOM 2552 C CA . ALA A 1 324 ? 5.573 -6.471 -16.005 1.00 94.88 324 ALA A CA 1
ATOM 2553 C C . ALA A 1 324 ? 6.888 -6.282 -16.777 1.00 94.88 324 ALA A C 1
ATOM 2555 O O . ALA A 1 324 ? 7.015 -5.346 -17.568 1.00 94.88 324 ALA A O 1
ATOM 2556 N N . ARG A 1 325 ? 7.856 -7.186 -16.591 1.00 95.62 325 ARG A N 1
ATOM 2557 C CA . ARG A 1 325 ? 9.154 -7.189 -17.281 1.00 95.62 325 ARG A CA 1
ATOM 2558 C C . ARG A 1 325 ? 8.978 -7.356 -18.790 1.00 95.62 325 ARG A C 1
ATOM 2560 O O . ARG A 1 325 ? 9.618 -6.647 -19.564 1.00 95.62 325 ARG A O 1
ATOM 2567 N N . LEU A 1 326 ? 8.084 -8.235 -19.234 1.00 94.38 326 LEU A N 1
ATOM 2568 C CA . LEU A 1 326 ? 7.795 -8.404 -20.656 1.00 94.38 326 LEU A CA 1
ATOM 2569 C C . LEU A 1 326 ? 7.148 -7.144 -21.248 1.00 94.38 326 LEU A C 1
ATOM 2571 O O . LEU A 1 326 ? 7.609 -6.640 -22.272 1.00 94.38 326 LEU A O 1
ATOM 2575 N N . GLY A 1 327 ? 6.121 -6.607 -20.583 1.00 92.25 327 GLY A N 1
ATOM 2576 C CA . GLY A 1 327 ? 5.368 -5.448 -21.067 1.00 92.25 327 GLY A CA 1
ATOM 2577 C C . GLY A 1 327 ? 6.156 -4.135 -21.062 1.00 92.25 327 GLY A C 1
ATOM 2578 O O . GLY A 1 327 ? 5.908 -3.265 -21.897 1.00 92.25 327 GLY A O 1
ATOM 2579 N N . LEU A 1 328 ? 7.119 -3.980 -20.150 1.00 94.56 328 LEU A N 1
ATOM 2580 C CA . LEU A 1 328 ? 7.877 -2.738 -19.990 1.00 94.56 328 LEU A CA 1
ATOM 2581 C C . LEU A 1 328 ? 9.200 -2.693 -20.745 1.00 94.56 328 LEU A C 1
ATOM 2583 O O . LEU A 1 328 ? 9.755 -1.600 -20.849 1.00 94.56 328 LEU A O 1
ATOM 2587 N N . LYS A 1 329 ? 9.703 -3.815 -21.276 1.00 92.81 329 LYS A N 1
ATOM 2588 C CA . LYS A 1 329 ? 11.073 -3.932 -21.804 1.00 92.81 329 LYS A CA 1
ATOM 2589 C C . LYS A 1 329 ? 11.510 -2.728 -22.632 1.00 92.81 329 LYS A C 1
ATOM 2591 O O . LYS A 1 329 ? 12.404 -1.994 -22.223 1.00 92.81 329 LYS A O 1
ATOM 2596 N N . ASP A 1 330 ? 10.839 -2.451 -23.742 1.00 94.38 330 ASP A N 1
ATOM 2597 C CA . ASP A 1 330 ? 11.264 -1.369 -24.635 1.00 94.38 330 ASP A CA 1
ATOM 2598 C C . ASP A 1 330 ? 10.964 0.030 -24.074 1.00 94.38 330 ASP A C 1
ATOM 2600 O O . ASP A 1 330 ? 11.697 0.991 -24.339 1.00 94.38 330 ASP A O 1
ATOM 2604 N N . ALA A 1 331 ? 9.881 0.164 -23.305 1.00 94.56 331 ALA A N 1
ATOM 2605 C CA . ALA A 1 331 ? 9.466 1.432 -22.714 1.00 94.56 331 ALA A CA 1
ATOM 2606 C C . ALA A 1 331 ? 10.427 1.872 -21.597 1.00 94.56 331 ALA A C 1
ATOM 2608 O O . ALA A 1 331 ? 10.783 3.050 -21.512 1.00 94.56 331 ALA A O 1
ATOM 2609 N N . ALA A 1 332 ? 10.943 0.923 -20.812 1.00 95.12 332 ALA A N 1
ATOM 2610 C CA . ALA A 1 332 ? 11.960 1.155 -19.795 1.00 95.12 332 ALA A CA 1
ATOM 2611 C C . ALA A 1 332 ? 13.240 1.726 -20.418 1.00 95.12 332 ALA A C 1
ATOM 2613 O O . ALA A 1 332 ? 13.730 2.762 -19.968 1.00 95.12 332 ALA A O 1
ATOM 2614 N N . LEU A 1 333 ? 13.738 1.147 -21.520 1.00 95.44 333 LEU A N 1
ATOM 2615 C CA . LEU A 1 333 ? 14.922 1.664 -22.221 1.00 95.44 333 LEU A CA 1
ATOM 2616 C C . LEU A 1 333 ? 14.736 3.128 -22.652 1.00 95.44 333 LEU A C 1
ATOM 2618 O O . LEU A 1 333 ? 15.623 3.965 -22.442 1.00 95.44 333 LEU A O 1
ATOM 2622 N N . ARG A 1 334 ? 13.565 3.460 -23.216 1.00 94.56 334 ARG A N 1
ATOM 2623 C CA . ARG A 1 334 ? 13.218 4.842 -23.583 1.00 94.56 334 ARG A CA 1
ATOM 2624 C C . ARG A 1 334 ? 13.131 5.748 -22.359 1.00 94.56 334 ARG A C 1
ATOM 2626 O O . ARG A 1 334 ? 13.612 6.881 -22.414 1.00 94.56 334 ARG A O 1
ATOM 2633 N N . ASN A 1 335 ? 12.550 5.264 -21.263 1.00 95.19 335 ASN A N 1
ATOM 2634 C CA . ASN A 1 335 ? 12.417 6.014 -20.018 1.00 95.19 335 ASN A CA 1
ATOM 2635 C C . ASN A 1 335 ? 13.785 6.349 -19.406 1.00 95.19 335 ASN A C 1
ATOM 2637 O O . ASN A 1 335 ? 14.061 7.515 -19.138 1.00 95.19 335 ASN A O 1
ATOM 2641 N N . TYR A 1 336 ? 14.688 5.372 -19.302 1.00 95.38 336 TYR A N 1
ATOM 2642 C CA . TYR A 1 336 ? 16.064 5.588 -18.845 1.00 95.38 336 TYR A CA 1
ATOM 2643 C C . TYR A 1 336 ? 16.833 6.564 -19.732 1.00 95.38 336 TYR A C 1
ATOM 2645 O O . TYR A 1 336 ? 17.596 7.392 -19.235 1.00 95.38 336 TYR A O 1
ATOM 2653 N N . LYS A 1 337 ? 16.621 6.512 -21.050 1.00 94.44 337 LYS A N 1
ATOM 2654 C CA . LYS A 1 337 ? 17.221 7.471 -21.981 1.00 94.44 337 LYS A CA 1
ATOM 2655 C C . LYS A 1 337 ? 16.683 8.888 -21.762 1.00 94.44 337 LYS A C 1
ATOM 2657 O O . LYS A 1 337 ? 17.467 9.840 -21.760 1.00 94.44 337 LYS A O 1
ATOM 2662 N N . ARG A 1 338 ? 15.366 9.030 -21.565 1.00 93.50 338 ARG A N 1
ATOM 2663 C CA . ARG A 1 338 ? 14.692 10.310 -21.291 1.00 93.50 338 ARG A CA 1
ATOM 2664 C C . ARG A 1 338 ? 15.158 10.913 -19.965 1.00 93.50 338 ARG A C 1
ATOM 2666 O O . ARG A 1 338 ? 15.535 12.081 -19.934 1.00 93.50 338 ARG A O 1
ATOM 2673 N N . TRP A 1 339 ? 15.203 10.103 -18.913 1.00 93.25 339 TRP A N 1
ATOM 2674 C CA . TRP A 1 339 ? 15.492 10.513 -17.538 1.00 93.25 339 TRP A CA 1
ATOM 2675 C C . TRP A 1 339 ? 16.903 10.121 -17.081 1.00 93.25 339 TRP A C 1
ATOM 2677 O O . TRP A 1 339 ? 17.145 9.873 -15.903 1.00 93.25 339 TRP A O 1
ATOM 2687 N N . LYS A 1 340 ? 17.876 10.106 -18.002 1.00 92.75 340 LYS A N 1
ATOM 2688 C CA . LYS A 1 340 ? 19.244 9.610 -17.752 1.00 92.75 340 LYS A CA 1
ATOM 2689 C C . LYS A 1 340 ? 19.970 10.260 -16.570 1.00 92.75 340 LYS A C 1
ATOM 2691 O O . LYS A 1 340 ? 20.824 9.623 -15.968 1.00 92.75 340 LYS A O 1
ATOM 2696 N N . ARG A 1 341 ? 19.650 11.521 -16.250 1.00 90.88 341 ARG A N 1
ATOM 2697 C CA . ARG A 1 341 ? 20.246 12.251 -15.118 1.00 90.88 341 ARG A CA 1
ATOM 2698 C C . ARG A 1 341 ? 19.729 11.757 -13.767 1.00 90.88 341 ARG A C 1
ATOM 2700 O O . ARG A 1 341 ? 20.493 11.756 -12.817 1.00 90.88 341 ARG A O 1
ATOM 2707 N N . VAL A 1 342 ? 18.465 11.342 -13.713 1.00 89.38 342 VAL A N 1
ATOM 2708 C CA . VAL A 1 342 ? 17.808 10.853 -12.493 1.00 89.38 342 VAL A CA 1
ATOM 2709 C C . VAL A 1 342 ? 18.098 9.364 -12.311 1.00 89.38 342 VAL A C 1
ATOM 2711 O O . VAL A 1 342 ? 18.517 8.931 -11.247 1.00 89.38 342 VAL A O 1
ATOM 2714 N N . LEU A 1 343 ? 17.961 8.584 -13.386 1.00 90.19 343 LEU A N 1
ATOM 2715 C CA . LEU A 1 343 ? 18.035 7.122 -13.337 1.00 90.19 343 LEU A CA 1
ATOM 2716 C C . LEU A 1 343 ? 19.431 6.547 -13.636 1.00 90.19 343 LEU A C 1
ATOM 2718 O O . LEU A 1 343 ? 19.612 5.332 -13.654 1.00 90.19 343 LEU A O 1
ATOM 2722 N N . GLY A 1 344 ? 20.427 7.390 -13.928 1.00 88.50 344 GLY A N 1
ATOM 2723 C CA . GLY A 1 344 ? 21.782 6.941 -14.283 1.00 88.50 344 GLY A CA 1
ATOM 2724 C C . GLY A 1 344 ? 21.900 6.290 -15.672 1.00 88.50 344 GLY A C 1
ATOM 2725 O O . GLY A 1 344 ? 22.855 5.553 -15.940 1.00 88.50 344 GLY A O 1
ATOM 2726 N N . GLY A 1 345 ? 20.942 6.563 -16.564 1.00 85.38 345 GLY A N 1
ATOM 2727 C CA . GLY A 1 345 ? 20.866 5.999 -17.914 1.00 85.38 345 GLY A CA 1
ATOM 2728 C C . GLY A 1 345 ? 22.011 6.403 -18.862 1.00 85.38 345 GLY A C 1
ATOM 2729 O O . GLY A 1 345 ? 22.926 7.161 -18.533 1.00 85.38 345 GLY A O 1
ATOM 2730 N N . GLY A 1 346 ? 21.974 5.870 -20.079 1.00 90.69 346 GLY A N 1
ATOM 2731 C CA . GLY A 1 346 ? 22.939 6.079 -21.154 1.00 90.69 346 GLY A CA 1
ATOM 2732 C C . GLY A 1 346 ? 22.445 5.490 -22.476 1.00 90.69 346 GLY A C 1
ATOM 2733 O O . GLY A 1 346 ? 21.321 5.770 -22.896 1.00 90.69 346 GLY A O 1
ATOM 2734 N N . ASN A 1 347 ? 23.297 4.713 -23.148 1.00 93.06 347 ASN A N 1
ATOM 2735 C CA . ASN A 1 347 ? 22.905 3.969 -24.346 1.00 93.06 347 ASN A CA 1
ATOM 2736 C C . ASN A 1 347 ? 21.973 2.791 -24.000 1.00 93.06 347 ASN A C 1
ATOM 2738 O O . ASN A 1 347 ? 21.846 2.404 -22.839 1.00 93.06 347 ASN A O 1
ATOM 2742 N N . ASP A 1 348 ? 21.333 2.221 -25.018 1.00 93.12 348 ASP A N 1
ATOM 2743 C CA . ASP A 1 348 ? 20.297 1.197 -24.849 1.00 93.12 348 ASP A CA 1
ATOM 2744 C C . ASP A 1 348 ? 20.824 -0.063 -24.138 1.00 93.12 348 ASP A C 1
ATOM 2746 O O . ASP A 1 348 ? 20.153 -0.583 -23.251 1.00 93.12 348 ASP A O 1
ATOM 2750 N N . ALA A 1 349 ? 22.060 -0.490 -24.427 1.00 95.00 349 ALA A N 1
ATOM 2751 C CA . ALA A 1 349 ? 22.699 -1.624 -23.752 1.00 95.00 349 ALA A CA 1
ATOM 2752 C C . ALA A 1 349 ? 22.929 -1.367 -22.250 1.00 95.00 349 ALA A C 1
ATOM 2754 O O . ALA A 1 349 ? 22.629 -2.221 -21.415 1.00 95.00 349 ALA A O 1
ATOM 2755 N N . LYS A 1 350 ? 23.419 -0.173 -21.886 1.00 94.38 350 LYS A N 1
ATOM 2756 C CA . LYS A 1 350 ? 23.576 0.241 -20.485 1.00 94.38 350 LYS A CA 1
ATOM 2757 C C . LYS A 1 350 ? 22.218 0.319 -19.785 1.00 94.38 350 LYS A C 1
ATOM 2759 O O . LYS A 1 350 ? 22.096 -0.170 -18.668 1.00 94.38 350 LYS A O 1
ATOM 2764 N N . ASN A 1 351 ? 21.213 0.910 -20.434 1.00 95.31 351 ASN A N 1
ATOM 2765 C CA . ASN A 1 351 ? 19.864 1.042 -19.875 1.00 95.31 351 ASN A CA 1
ATOM 2766 C C . ASN A 1 351 ? 19.239 -0.327 -19.609 1.00 95.31 351 ASN A C 1
ATOM 2768 O O . ASN A 1 351 ? 18.730 -0.550 -18.517 1.00 95.31 351 ASN A O 1
ATOM 2772 N N . ALA A 1 352 ? 19.338 -1.247 -20.573 1.00 95.38 352 ALA A N 1
ATOM 2773 C CA . ALA A 1 352 ? 18.861 -2.615 -20.419 1.00 95.38 352 ALA A CA 1
ATOM 2774 C C . ALA A 1 352 ? 19.544 -3.317 -19.239 1.00 95.38 352 ALA A C 1
ATOM 2776 O O . ALA A 1 352 ? 18.857 -3.901 -18.410 1.00 95.38 352 ALA A O 1
ATOM 2777 N N . LYS A 1 353 ? 20.875 -3.203 -19.112 1.00 96.44 353 LYS A N 1
ATOM 2778 C CA . LYS A 1 353 ? 21.622 -3.806 -17.997 1.00 96.44 353 LYS A CA 1
ATOM 2779 C C . LYS A 1 353 ? 21.202 -3.245 -16.636 1.00 96.44 353 LYS A C 1
ATOM 2781 O O . LYS A 1 353 ? 21.019 -4.020 -15.706 1.00 96.44 353 LYS A O 1
ATOM 2786 N N . ILE A 1 354 ? 21.076 -1.920 -16.514 1.00 94.88 354 ILE A N 1
ATOM 2787 C CA . ILE A 1 354 ? 20.666 -1.282 -15.253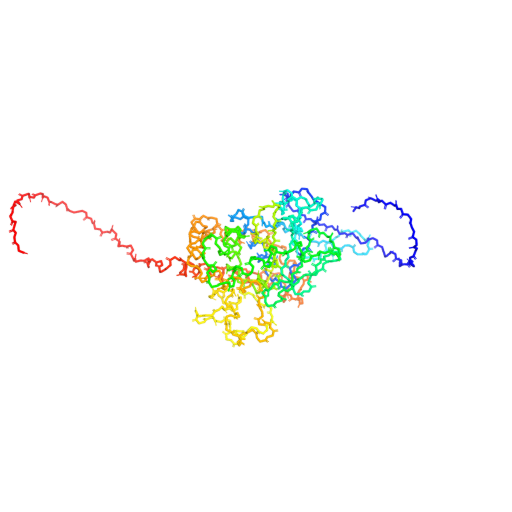 1.00 94.88 354 ILE A CA 1
ATOM 2788 C C . ILE A 1 354 ? 19.257 -1.727 -14.886 1.00 94.88 354 ILE A C 1
ATOM 2790 O O . ILE A 1 354 ? 19.043 -2.202 -13.780 1.00 94.88 354 ILE A O 1
ATOM 2794 N N . TRP A 1 355 ? 18.310 -1.594 -15.812 1.00 96.31 355 TRP A N 1
ATOM 2795 C CA . TRP A 1 355 ? 16.921 -1.922 -15.529 1.00 96.31 355 TRP A CA 1
ATOM 2796 C C . TRP A 1 355 ? 16.749 -3.402 -15.174 1.00 96.31 355 TRP A C 1
ATOM 2798 O O . TRP A 1 355 ? 16.112 -3.710 -14.175 1.00 96.31 355 TRP A O 1
ATOM 2808 N N . GLN A 1 356 ? 17.387 -4.303 -15.927 1.00 96.75 356 GLN A N 1
ATOM 2809 C CA . GLN A 1 356 ? 17.371 -5.739 -15.643 1.00 96.75 356 GLN A CA 1
ATOM 2810 C C . GLN A 1 356 ? 17.882 -6.035 -14.225 1.00 96.75 356 GLN A C 1
ATOM 2812 O O . GLN A 1 356 ? 17.204 -6.722 -13.471 1.00 96.75 356 GLN A O 1
ATOM 2817 N N . ALA A 1 357 ? 19.019 -5.449 -13.835 1.00 96.69 357 ALA A N 1
ATOM 2818 C CA . ALA A 1 357 ? 19.575 -5.629 -12.496 1.00 96.69 357 ALA A CA 1
ATOM 2819 C C . ALA A 1 357 ? 18.643 -5.107 -11.387 1.00 96.69 357 ALA A C 1
ATOM 2821 O O . ALA A 1 357 ? 18.543 -5.725 -10.333 1.00 96.69 357 ALA A O 1
ATOM 2822 N N . GLU A 1 358 ? 17.946 -3.992 -11.615 1.00 95.94 358 GLU A N 1
ATOM 2823 C CA . GLU A 1 358 ? 17.007 -3.416 -10.641 1.00 95.94 358 GLU A CA 1
ATOM 2824 C C . GLU A 1 358 ? 15.741 -4.278 -10.486 1.00 95.94 358 GLU A C 1
ATOM 2826 O O . GLU A 1 358 ? 15.242 -4.435 -9.372 1.00 95.94 358 GLU A O 1
ATOM 2831 N N . VAL A 1 359 ? 15.236 -4.873 -11.574 1.00 97.62 359 VAL A N 1
ATOM 2832 C CA . VAL A 1 359 ? 14.096 -5.806 -11.509 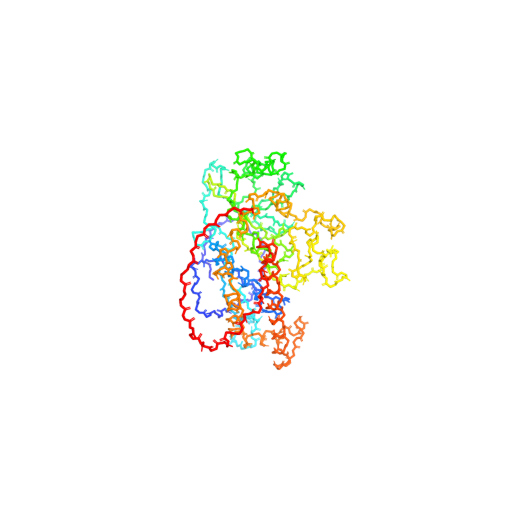1.00 97.62 359 VAL A CA 1
ATOM 2833 C C . VAL A 1 359 ? 14.514 -7.145 -10.885 1.00 97.62 359 VAL A C 1
ATOM 2835 O O . VAL A 1 359 ? 13.773 -7.678 -10.065 1.00 97.62 359 VAL A O 1
ATOM 2838 N N . ASP A 1 360 ? 15.707 -7.662 -11.193 1.00 97.81 360 ASP A N 1
ATOM 2839 C CA . ASP A 1 360 ? 16.233 -8.886 -10.566 1.00 97.81 360 ASP A CA 1
ATOM 2840 C C . ASP A 1 360 ? 16.480 -8.701 -9.062 1.00 97.81 360 ASP A C 1
ATOM 2842 O O . ASP A 1 360 ? 16.188 -9.600 -8.273 1.00 97.81 360 ASP A O 1
ATOM 2846 N N . ALA A 1 361 ? 16.960 -7.526 -8.644 1.00 96.44 361 ALA A N 1
ATOM 2847 C CA . ALA A 1 361 ? 17.117 -7.191 -7.232 1.00 96.44 361 ALA A CA 1
ATOM 2848 C C . ALA A 1 361 ? 15.762 -7.106 -6.508 1.00 96.44 361 ALA A C 1
ATOM 2850 O O . ALA A 1 361 ? 15.624 -7.651 -5.415 1.00 96.44 361 ALA A O 1
ATOM 2851 N N . LEU A 1 362 ? 14.757 -6.473 -7.129 1.00 96.94 362 LEU A N 1
ATOM 2852 C CA . LEU A 1 362 ? 13.382 -6.426 -6.616 1.00 96.94 362 LEU A CA 1
ATOM 2853 C C . LEU A 1 362 ? 12.803 -7.837 -6.429 1.00 96.94 362 LEU A C 1
ATOM 2855 O O . LEU A 1 362 ? 12.245 -8.142 -5.377 1.00 96.94 362 LEU A O 1
ATOM 2859 N N . GLU A 1 363 ? 12.946 -8.692 -7.441 1.00 98.31 363 GLU A N 1
ATOM 2860 C CA . GLU A 1 363 ? 12.454 -10.069 -7.407 1.00 98.31 363 GLU A CA 1
ATOM 2861 C C . GLU A 1 363 ? 13.157 -10.889 -6.323 1.00 98.31 363 GLU A C 1
ATOM 2863 O O . GLU A 1 363 ? 12.488 -11.502 -5.496 1.00 98.31 363 GLU A O 1
ATOM 2868 N N . THR A 1 364 ? 14.490 -10.837 -6.273 1.00 97.75 364 THR A N 1
ATOM 2869 C CA . THR A 1 364 ? 15.293 -11.549 -5.266 1.00 97.75 364 THR A CA 1
ATOM 2870 C C . THR A 1 364 ? 14.885 -11.139 -3.854 1.00 97.75 364 THR A C 1
ATOM 2872 O O . THR A 1 364 ? 14.555 -11.997 -3.039 1.00 97.75 364 THR A O 1
ATOM 2875 N N . TRP A 1 365 ? 14.818 -9.830 -3.589 1.00 95.75 365 TRP A N 1
ATOM 2876 C CA . TRP A 1 365 ? 14.423 -9.306 -2.284 1.00 95.75 365 TRP A CA 1
ATOM 2877 C C . TRP A 1 365 ? 13.021 -9.770 -1.882 1.00 95.75 365 TRP A C 1
ATOM 2879 O O . TRP A 1 365 ? 12.798 -10.169 -0.740 1.00 95.75 365 TRP A O 1
ATOM 2889 N N . LEU A 1 366 ? 12.064 -9.739 -2.817 1.00 97.94 366 LEU A N 1
ATOM 2890 C CA . LEU A 1 366 ? 10.695 -10.165 -2.538 1.00 97.94 366 LEU A CA 1
ATOM 2891 C C . LEU A 1 366 ? 10.641 -11.659 -2.215 1.00 97.94 366 LEU A C 1
ATOM 2893 O O . LEU A 1 366 ? 9.953 -12.045 -1.274 1.00 97.94 366 LEU A O 1
ATOM 2897 N N . MET A 1 367 ? 11.395 -12.494 -2.929 1.00 98.31 367 MET A N 1
ATOM 2898 C CA . MET A 1 367 ? 11.443 -13.924 -2.628 1.00 98.31 367 MET A CA 1
ATOM 2899 C C . MET A 1 367 ? 12.069 -14.213 -1.260 1.00 98.31 367 MET A C 1
ATOM 2901 O O . MET A 1 367 ? 11.523 -15.015 -0.504 1.00 98.31 367 MET A O 1
ATOM 2905 N N . GLU A 1 368 ? 13.153 -13.523 -0.900 1.00 96.38 368 GLU A N 1
ATOM 2906 C CA . GLU A 1 368 ? 13.751 -13.612 0.440 1.00 96.38 368 GLU A CA 1
ATOM 2907 C C . GLU A 1 368 ? 12.765 -13.165 1.529 1.00 96.38 368 GLU A C 1
ATOM 2909 O O . GLU A 1 368 ? 12.662 -13.796 2.581 1.00 96.38 368 GLU A O 1
ATOM 2914 N N . ARG A 1 369 ? 11.991 -12.104 1.269 1.00 95.75 369 ARG A N 1
ATOM 2915 C CA . ARG A 1 369 ? 10.973 -11.599 2.196 1.00 95.75 369 ARG A CA 1
ATOM 2916 C C . ARG A 1 369 ? 9.832 -12.589 2.407 1.00 95.75 369 ARG A C 1
ATOM 2918 O O . ARG A 1 369 ? 9.423 -12.789 3.549 1.00 95.75 369 ARG A O 1
ATOM 2925 N N . LEU A 1 370 ? 9.316 -13.193 1.337 1.00 97.94 370 LEU A N 1
ATOM 2926 C CA . LEU A 1 370 ? 8.260 -14.206 1.433 1.00 97.94 370 LEU A CA 1
ATOM 2927 C C . LEU A 1 370 ? 8.746 -15.420 2.227 1.00 97.94 370 LEU A C 1
ATOM 2929 O O . LEU A 1 370 ? 8.048 -15.848 3.140 1.00 97.94 370 LEU A O 1
ATOM 2933 N N . LEU A 1 371 ? 9.964 -15.896 1.949 1.00 96.62 371 LEU A N 1
ATOM 2934 C CA . LEU A 1 371 ? 10.582 -16.994 2.692 1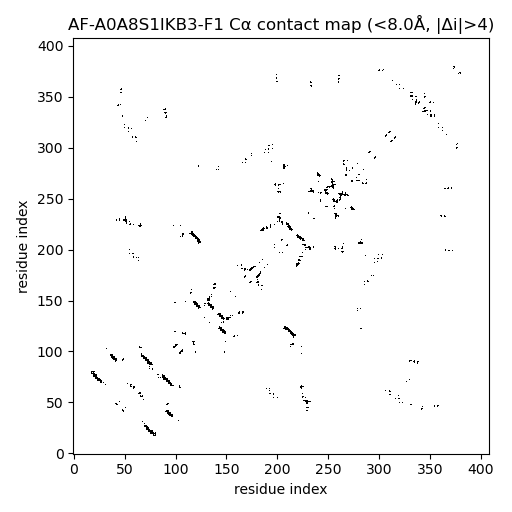.00 96.62 371 LEU A CA 1
ATOM 2935 C C . LEU A 1 371 ? 10.745 -16.659 4.182 1.00 96.62 371 LEU A C 1
ATOM 2937 O O . LEU A 1 371 ? 10.445 -17.483 5.044 1.00 96.62 371 LEU A O 1
ATOM 2941 N N . TRP A 1 372 ? 11.186 -15.440 4.503 1.00 94.50 372 TRP A N 1
ATOM 2942 C CA . TRP A 1 372 ? 11.284 -15.000 5.892 1.00 94.50 372 TRP A CA 1
ATOM 2943 C C . TRP A 1 372 ? 9.911 -14.967 6.574 1.00 94.50 372 TRP A C 1
ATOM 2945 O O . TRP A 1 372 ? 9.775 -15.462 7.692 1.00 94.50 372 TRP A O 1
ATOM 2955 N N . MET A 1 373 ? 8.884 -14.423 5.912 1.00 96.38 373 MET A N 1
ATOM 2956 C CA . MET A 1 373 ? 7.522 -14.384 6.457 1.00 96.38 373 MET A CA 1
ATOM 2957 C C . MET A 1 373 ? 6.936 -15.788 6.643 1.00 96.38 373 MET A C 1
ATOM 2959 O O . MET A 1 373 ? 6.285 -16.019 7.660 1.00 96.38 373 MET A O 1
ATOM 2963 N N . ASP A 1 374 ? 7.211 -16.721 5.725 1.00 97.25 374 ASP A N 1
ATOM 2964 C CA . ASP A 1 374 ? 6.852 -18.135 5.870 1.00 97.25 374 ASP A CA 1
ATOM 2965 C C . ASP A 1 374 ? 7.455 -18.705 7.164 1.00 97.25 374 ASP A C 1
ATOM 2967 O O . ASP A 1 374 ? 6.718 -19.228 7.995 1.00 97.25 374 ASP A O 1
ATOM 2971 N N . ALA A 1 375 ? 8.753 -18.495 7.407 1.00 94.88 375 ALA A N 1
ATOM 2972 C CA . ALA A 1 375 ? 9.418 -18.962 8.627 1.00 94.88 375 ALA A CA 1
ATOM 2973 C C . ALA A 1 375 ? 8.878 -18.314 9.919 1.00 94.88 375 ALA A C 1
ATOM 2975 O O . ALA A 1 375 ? 8.895 -18.939 10.978 1.00 94.88 375 ALA A O 1
ATOM 2976 N N . GLN A 1 376 ? 8.411 -17.060 9.864 1.00 92.81 376 GLN A N 1
ATOM 2977 C CA . GLN A 1 376 ? 7.862 -16.381 11.047 1.00 92.81 376 GLN A CA 1
ATOM 2978 C C . GLN A 1 376 ? 6.418 -16.765 11.369 1.00 92.81 376 GLN A C 1
ATOM 2980 O O . GLN A 1 376 ? 6.026 -16.704 12.532 1.00 92.81 376 GLN A O 1
ATOM 2985 N N . LEU A 1 377 ? 5.614 -17.074 10.351 1.00 94.25 377 LEU A N 1
ATOM 2986 C CA . LEU A 1 377 ? 4.178 -17.311 10.507 1.00 94.25 377 LEU A CA 1
ATOM 2987 C C . LEU A 1 377 ? 3.821 -18.794 10.540 1.00 94.25 377 LEU A C 1
ATOM 2989 O O . LEU A 1 377 ? 2.834 -19.138 11.169 1.00 94.25 377 LEU A O 1
ATOM 2993 N N . LEU A 1 378 ? 4.596 -19.655 9.878 1.00 91.75 378 LEU A N 1
ATOM 2994 C CA . LEU A 1 378 ? 4.312 -21.090 9.766 1.00 91.75 378 LEU A CA 1
ATOM 2995 C C . LEU A 1 378 ? 5.221 -21.947 10.666 1.00 91.75 378 LEU A C 1
ATOM 2997 O O . LEU A 1 378 ? 5.042 -23.161 10.740 1.00 91.75 378 LEU A O 1
ATOM 3001 N N . GLY A 1 379 ? 6.197 -21.327 11.340 1.00 73.25 379 GLY A N 1
ATOM 3002 C CA . GLY A 1 379 ? 7.281 -22.024 12.035 1.00 73.25 379 GLY A CA 1
ATOM 3003 C C . GLY A 1 379 ? 8.358 -22.530 11.070 1.00 73.25 379 GLY A C 1
ATOM 3004 O O . GLY A 1 379 ? 8.373 -22.172 9.891 1.00 73.25 379 GLY A O 1
ATOM 3005 N N . GLU A 1 380 ? 9.291 -23.355 11.560 1.00 54.31 380 GLU A N 1
ATOM 3006 C CA . GLU A 1 380 ? 10.244 -24.028 10.674 1.00 54.31 380 GLU A CA 1
ATOM 3007 C C . GLU A 1 380 ? 9.467 -24.924 9.703 1.00 54.31 380 GLU A C 1
ATOM 3009 O O . GLU A 1 380 ? 8.909 -25.951 10.093 1.00 54.31 380 GLU A O 1
ATOM 3014 N N . LEU A 1 381 ? 9.436 -24.531 8.424 1.00 48.31 381 LEU A N 1
ATOM 3015 C CA . LEU A 1 381 ? 9.138 -25.460 7.342 1.00 48.31 381 LEU A CA 1
ATOM 3016 C C . LEU A 1 381 ? 10.045 -26.675 7.569 1.00 48.31 381 LEU A C 1
ATOM 3018 O O . LEU A 1 381 ? 11.257 -26.465 7.706 1.00 48.31 381 LEU A O 1
ATOM 3022 N N . PRO A 1 382 ? 9.516 -27.912 7.639 1.00 36.16 382 PRO A N 1
ATOM 3023 C CA . PRO A 1 382 ? 10.381 -29.072 7.730 1.00 36.16 382 PRO A CA 1
ATOM 3024 C C . PRO A 1 382 ? 11.396 -28.950 6.602 1.00 36.16 382 PRO A C 1
ATOM 3026 O O . PRO A 1 382 ? 11.021 -28.703 5.449 1.00 36.16 382 PRO A O 1
ATOM 3029 N N . SER A 1 383 ? 12.680 -29.032 6.961 1.00 38.19 383 SER A N 1
ATOM 3030 C CA . SER A 1 383 ? 13.745 -29.080 5.974 1.00 38.19 383 SER A CA 1
ATOM 3031 C C . SER A 1 383 ? 13.324 -30.095 4.918 1.00 38.19 383 SER A C 1
ATOM 3033 O O . SER A 1 383 ? 12.772 -31.149 5.247 1.00 38.19 383 SER A O 1
ATOM 3035 N N . LEU A 1 384 ? 13.518 -29.759 3.642 1.00 43.75 384 LEU A N 1
ATOM 3036 C CA . LEU A 1 384 ? 13.461 -30.743 2.568 1.00 43.75 384 LEU A CA 1
ATOM 3037 C C . LEU A 1 384 ? 14.607 -31.729 2.825 1.00 43.75 384 LEU A C 1
ATOM 3039 O O . LEU A 1 384 ? 15.684 -31.618 2.247 1.00 43.75 384 LEU A O 1
ATOM 3043 N N . GLY A 1 385 ? 14.392 -32.623 3.789 1.00 33.97 385 GLY A N 1
ATOM 3044 C CA . GLY A 1 385 ? 15.200 -33.788 4.043 1.00 33.97 385 GLY A CA 1
ATOM 3045 C C . GLY A 1 385 ? 15.180 -34.592 2.764 1.00 33.97 385 GLY A C 1
ATOM 3046 O O . GLY A 1 385 ? 14.121 -34.802 2.171 1.00 33.97 385 GLY A O 1
ATOM 3047 N N . GLU A 1 386 ? 16.382 -34.926 2.319 1.00 36.25 386 GLU A N 1
ATOM 3048 C CA . GLU A 1 386 ? 16.676 -35.715 1.137 1.00 36.25 386 GLU A CA 1
ATOM 3049 C C . GLU A 1 386 ? 15.599 -36.780 0.920 1.00 36.25 386 GLU A C 1
ATOM 3051 O O . GLU A 1 386 ? 15.361 -37.630 1.778 1.00 36.25 386 GLU A O 1
ATOM 3056 N N . ILE A 1 387 ? 14.923 -36.704 -0.229 1.00 38.62 387 ILE A N 1
ATOM 3057 C CA . ILE A 1 387 ? 14.099 -37.803 -0.722 1.00 38.62 387 ILE A CA 1
ATOM 3058 C C . ILE A 1 387 ? 15.049 -39.004 -0.797 1.00 38.62 387 ILE A C 1
ATOM 3060 O O . ILE A 1 387 ? 16.027 -38.920 -1.544 1.00 38.62 387 ILE A O 1
ATOM 3064 N N . PRO A 1 388 ? 14.824 -40.092 -0.038 1.00 34.06 388 PRO A N 1
ATOM 3065 C CA . PRO A 1 388 ? 15.633 -41.284 -0.192 1.00 34.06 388 PRO A CA 1
ATOM 3066 C C . PRO A 1 388 ? 15.438 -41.770 -1.622 1.00 34.06 388 PRO A C 1
ATOM 3068 O O . PRO A 1 388 ? 14.306 -42.010 -2.050 1.00 34.06 388 PRO A O 1
ATOM 3071 N N . ASP A 1 389 ? 16.538 -41.855 -2.359 1.00 37.00 389 ASP A N 1
ATOM 3072 C CA . ASP A 1 389 ? 16.564 -42.383 -3.712 1.00 37.00 389 ASP A CA 1
ATOM 3073 C C . ASP A 1 389 ? 16.015 -43.814 -3.656 1.00 37.00 389 ASP A C 1
ATOM 3075 O O . ASP A 1 389 ? 16.641 -44.722 -3.103 1.00 37.00 389 ASP A O 1
ATOM 3079 N N . SER A 1 390 ? 14.789 -44.017 -4.140 1.00 35.78 390 SER A N 1
ATOM 3080 C CA . SER A 1 390 ? 14.169 -45.337 -4.192 1.00 35.78 390 SER A CA 1
ATOM 3081 C C . SER A 1 390 ? 14.731 -46.097 -5.390 1.00 35.78 390 SER A C 1
ATOM 3083 O O . SER A 1 390 ? 14.029 -46.381 -6.362 1.00 35.78 390 SER A O 1
ATOM 3085 N N . SER A 1 391 ? 16.017 -46.419 -5.319 1.00 40.59 391 SER A N 1
ATOM 3086 C CA . SER A 1 391 ? 16.618 -47.509 -6.065 1.00 40.59 391 SER A CA 1
ATOM 3087 C C . SER A 1 391 ? 16.889 -48.643 -5.084 1.00 40.59 391 SER A C 1
ATOM 3089 O O . SER A 1 391 ? 18.023 -48.847 -4.659 1.00 40.59 391 SER A O 1
ATOM 3091 N N . ASP A 1 392 ? 15.847 -49.388 -4.724 1.00 37.12 392 ASP A N 1
ATOM 3092 C CA . ASP A 1 392 ? 16.076 -50.774 -4.342 1.00 37.12 392 ASP A CA 1
ATOM 3093 C C . ASP A 1 392 ? 15.097 -51.678 -5.080 1.00 37.12 392 ASP A C 1
ATOM 3095 O O . ASP A 1 392 ? 13.870 -51.576 -4.972 1.00 37.12 392 ASP A O 1
ATOM 3099 N N . GLY A 1 393 ? 15.694 -52.485 -5.951 1.00 33.72 393 GLY A N 1
ATOM 3100 C CA . GLY A 1 393 ? 15.020 -53.475 -6.759 1.00 33.72 393 GLY A CA 1
ATOM 3101 C C . GLY A 1 393 ? 14.505 -54.582 -5.857 1.00 33.72 393 GLY A C 1
ATOM 3102 O O . GLY A 1 393 ? 15.167 -55.016 -4.920 1.00 33.72 393 GLY A O 1
ATOM 3103 N N . GLY A 1 394 ? 13.296 -55.042 -6.155 1.00 33.53 394 GLY A N 1
ATOM 3104 C CA . GLY A 1 394 ? 12.652 -56.079 -5.374 1.00 33.53 394 GLY A CA 1
ATOM 3105 C C . GLY A 1 394 ? 13.479 -57.357 -5.264 1.00 33.53 394 GLY A C 1
ATOM 3106 O O . GLY A 1 394 ? 14.052 -57.835 -6.241 1.00 33.53 394 GLY A O 1
ATOM 3107 N N . GLN A 1 395 ? 13.396 -57.982 -4.094 1.00 34.44 395 GLN A N 1
ATOM 3108 C CA . GLN A 1 395 ? 13.374 -59.431 -3.988 1.00 34.44 395 GLN A CA 1
ATOM 3109 C C . GLN A 1 395 ? 12.282 -59.861 -3.007 1.00 34.44 395 GLN A C 1
ATOM 3111 O O . GLN A 1 395 ? 12.212 -59.429 -1.861 1.00 34.44 395 GLN A O 1
ATOM 3116 N N . HIS A 1 396 ? 11.404 -60.717 -3.524 1.00 34.88 396 HIS A N 1
ATOM 3117 C CA . HIS A 1 396 ? 10.504 -61.584 -2.780 1.00 34.88 396 HIS A CA 1
ATOM 3118 C C . HIS A 1 396 ? 11.243 -62.337 -1.662 1.00 34.88 396 HIS A C 1
ATOM 3120 O O . HIS A 1 396 ? 12.320 -62.860 -1.924 1.00 34.88 396 HIS A O 1
ATOM 3126 N N . GLN A 1 397 ? 10.595 -62.556 -0.510 1.00 32.88 397 GLN A N 1
ATOM 3127 C CA . GLN A 1 397 ? 10.158 -63.902 -0.099 1.00 32.88 397 GLN A CA 1
ATOM 3128 C C . GLN A 1 397 ? 9.388 -63.932 1.237 1.00 32.88 397 GLN A C 1
ATOM 3130 O O . GLN A 1 397 ? 9.799 -63.372 2.241 1.00 32.88 397 GLN A O 1
ATOM 3135 N N . HIS A 1 398 ? 8.279 -64.669 1.165 1.00 33.31 398 HIS A N 1
ATOM 3136 C CA . HIS A 1 398 ? 7.643 -65.551 2.146 1.00 33.31 398 HIS A CA 1
ATOM 3137 C C . HIS A 1 398 ? 7.254 -65.097 3.564 1.00 33.31 398 HIS A C 1
ATOM 3139 O O . HIS A 1 398 ? 8.057 -64.886 4.463 1.00 33.31 398 HIS A O 1
ATOM 3145 N N . GLN A 1 399 ? 5.930 -65.157 3.739 1.00 35.34 399 GLN A N 1
ATOM 3146 C CA . GLN A 1 399 ? 5.172 -65.407 4.959 1.00 35.34 399 GLN A CA 1
ATOM 3147 C C . GLN A 1 399 ? 5.795 -66.476 5.871 1.00 35.34 399 GLN A C 1
ATOM 3149 O O . GLN A 1 399 ? 6.117 -67.573 5.412 1.00 35.34 399 GLN A O 1
ATOM 3154 N N . HIS A 1 400 ? 5.780 -66.205 7.176 1.00 33.97 400 HIS A N 1
ATOM 3155 C CA . HIS A 1 400 ? 5.392 -67.204 8.168 1.00 33.97 400 HIS A CA 1
ATOM 3156 C C . HIS A 1 400 ? 4.753 -66.522 9.385 1.00 33.97 400 HIS A C 1
ATOM 3158 O O . HIS A 1 400 ? 5.392 -65.745 10.089 1.00 33.97 400 HIS A O 1
ATOM 3164 N N . GLU A 1 401 ? 3.473 -66.818 9.608 1.00 37.72 401 GLU A N 1
ATOM 3165 C CA . GLU A 1 401 ? 2.789 -66.620 10.884 1.00 37.72 401 GLU A CA 1
ATOM 3166 C C . GLU A 1 401 ? 3.305 -67.631 11.917 1.00 37.72 401 GLU A C 1
ATOM 3168 O O . GLU A 1 401 ? 3.423 -68.820 11.615 1.00 37.72 401 GLU A O 1
ATOM 3173 N N . GLN A 1 402 ? 3.568 -67.131 13.124 1.00 36.28 402 GLN A N 1
ATOM 3174 C CA . GLN A 1 402 ? 3.504 -67.748 14.459 1.00 36.28 402 GLN A CA 1
ATOM 3175 C C . GLN A 1 402 ? 3.695 -66.547 15.411 1.00 36.28 402 GLN A C 1
ATOM 3177 O O . GLN A 1 402 ? 4.601 -65.752 15.204 1.00 36.28 402 GLN A O 1
ATOM 3182 N N . GLY A 1 403 ? 2.856 -66.228 16.389 1.00 33.28 403 GLY A N 1
ATOM 3183 C CA . GLY A 1 403 ? 2.098 -67.089 17.277 1.00 33.28 403 GLY A CA 1
ATOM 3184 C C . GLY A 1 403 ? 2.513 -66.732 18.708 1.00 33.28 403 GLY A C 1
ATOM 3185 O O . GLY A 1 403 ? 3.519 -67.234 19.184 1.00 33.28 403 GLY A O 1
ATOM 3186 N N . ASP A 1 404 ? 1.696 -65.893 19.345 1.00 37.34 404 ASP A N 1
ATOM 3187 C CA . ASP A 1 404 ? 1.391 -65.870 20.784 1.00 37.34 404 ASP A CA 1
ATOM 3188 C C . ASP A 1 404 ? 2.364 -65.318 21.860 1.00 37.34 404 ASP A C 1
ATOM 3190 O O . ASP A 1 404 ? 3.582 -65.444 21.804 1.00 37.34 404 ASP A O 1
ATOM 3194 N N . ALA A 1 405 ? 1.702 -64.807 22.911 1.00 38.19 405 ALA A N 1
ATOM 3195 C CA . ALA A 1 405 ? 2.103 -64.698 24.324 1.00 38.19 405 ALA A CA 1
ATOM 3196 C C . ALA A 1 405 ? 3.076 -63.590 24.818 1.00 38.19 405 ALA A C 1
ATOM 3198 O O . ALA A 1 405 ? 4.276 -63.773 24.965 1.00 38.19 405 ALA A O 1
ATOM 3199 N N . SER A 1 406 ? 2.469 -62.470 25.235 1.00 40.44 406 SER A N 1
ATOM 3200 C CA . SER A 1 406 ? 2.396 -61.963 26.628 1.00 40.44 406 SER A CA 1
ATOM 3201 C C . SER A 1 406 ? 3.643 -61.760 27.531 1.00 40.44 406 SER A C 1
ATOM 3203 O O . SER A 1 406 ? 4.397 -62.687 27.800 1.00 40.44 406 SER A O 1
ATOM 3205 N N . VAL A 1 407 ? 3.593 -60.609 28.227 1.00 45.62 407 VAL A N 1
ATOM 3206 C CA . VAL A 1 407 ? 4.154 -60.235 29.553 1.00 45.62 407 VAL A CA 1
ATOM 3207 C C . VAL A 1 407 ? 5.617 -59.776 29.617 1.00 45.62 407 VAL A C 1
ATOM 3209 O O . VAL A 1 407 ? 6.540 -60.550 29.385 1.00 45.62 407 VAL A O 1
ATOM 3212 N N . GLY A 1 408 ? 5.797 -58.529 30.076 1.00 43.25 408 GLY A N 1
ATOM 3213 C CA . GLY A 1 408 ? 7.064 -57.944 30.523 1.00 43.25 408 GLY A CA 1
ATOM 3214 C C . GLY A 1 408 ? 7.040 -56.430 30.490 1.00 43.25 408 GLY A C 1
ATOM 3215 O O . GLY A 1 408 ? 7.622 -55.894 29.527 1.00 43.25 408 GLY A O 1
#

Nearest PDB structures (foldseek):
  5jd9-assembly1_A  TM=7.367E-01  e=6.417E-07  Bacillus cereus ATCC 10987

Secondary structure (DSSP, 8-state):
------------------S--EEEEEESS--PPP-S-EEEE--SS-TTSSHHHHHHHHHHHHTT-----EEEEEEEEE-SS----GGGEEEEEEEEE---B-TTSB--PPP-TT--S--EEEEE-SS---TT-EEEE-SGGG-EEEEEES--S---GGGGHHHHHHHHHHHSTTTT-TTTSSGGGB-HHHHHHHHHHHHHHT-TTTTTSSEEEEE-TTSPEEE------TT-TT-------TTGGGTT---SSS---TTSS-S-GGGTTSSGGGGSS-SS-TTHHHHHHHTTSHHHHHHHHHHHHHHHTTTTSHHHHHHHHHHHHHHHHHHHHHHHHHTHHHH---SHHHHHHHHHHHHHHHHHHHHHHHHHHHHHHS-SPPP-------------------------

Organism: NCBI:txid121088

Sequence (408 aa):
MRSSVAEDGLLPQKMSRGPPCSLSVLCVGIGLPEDNDWVLYGPEADKTMGMRNLITYALARASGRYAARTRYCEVFLVADGGKLSKRHYHGVYILAEKLKRGNERIDIKKREGDDLSGGYIFKYDNDNNDPGDTVFAASLSNLLMIVTYPKSKAIKEKEVSWIKSFEAALIAEEFDDPVEGYLPFIDLPSFVDYWIVSEISKNPDSYRGSAFMHKDRGGPLKMGPVWDYNEAFGTCCGFPIEGFQNNGRSTGRSGGSAISPEGWRFSICAEPWRCRVDPLDGVSLWYRRLWQDPSFRASAEVRWTRLRAGAFSDERVKGIIADARLGLKDAALRNYKRWKRVLGGGNDAKNAKIWQAEVDALETWLMERLLWMDAQLLGELPSLGEIPDSSDGGQHQHQHEQGDASVG

Radius of gyration: 26.1 Å; Cα contacts (8 Å, |Δi|>4): 674; chains: 1; bounding box: 53×107×64 Å

InterPro domains:
  IPR014867 Spore coat protein CotH/Invasin CotH2/3/7 [PF08757] (33-373)

Mean predicted aligned error: 10.54 Å

Foldseek 3Di:
DDDDDDDDDDDDDDPDDQDDKDKDKDFDPCPDDDDDDKDWAALQQQLLRCLQVLLLQLLLVLLVHADKDKTKIWIFIDRPPDDTDPVRTDAITIITDDQDDDPNHNDADDDDDDQLQFPWKKFQADDDDDQQWDWAFAPQVRRIMITPPPRHPDDDCSSCVLSNLLVCLLPDPVQLPCPSHNPQQAPLSQVLSLQVSCQLFLALCCFRHQWMWGDHRNGHIGTDDHDDRSQTQLHHDDDQQPCVVPQQDDPQPAQTHRNALHHGSLRSLVPVVRHVPHSSSHCSVSVVSLVVHPVSLVSNLVSLVVCCVPCVPLVNSVVSLVVSCVVCQVSQLVNCVSSCVSNVHDHSVRSNVSNVVSSVSSSVSSVSNSVNVCCVRVNDPPPPDDDPPPPDDDDDDDDDDDDDDDDD

Solvent-accessible surface area (backbone atoms only — not comparable to full-atom values): 23284 Å² total; per-residue (Å²): 142,84,84,86,87,87,84,90,86,83,88,78,81,87,71,79,80,68,75,71,60,48,80,50,75,54,62,77,80,73,96,64,82,94,78,91,65,70,37,78,44,64,40,75,83,32,68,58,68,36,48,49,39,51,51,53,29,48,50,34,38,59,74,72,42,66,32,53,61,73,44,70,26,49,35,34,53,35,69,83,66,61,81,90,52,82,87,28,60,69,34,58,28,37,42,29,51,53,94,47,80,35,88,94,52,50,68,49,54,82,73,64,87,88,63,55,60,34,25,38,34,32,27,37,38,85,79,88,73,60,94,44,40,30,79,47,70,40,70,62,90,56,44,51,30,38,30,66,29,65,67,34,90,73,77,54,71,78,59,52,42,68,57,38,51,34,47,51,22,48,70,39,92,62,19,75,37,78,79,75,14,30,56,74,43,39,38,62,69,35,45,42,54,42,47,52,51,38,51,67,32,23,28,77,36,55,35,43,26,57,27,30,28,34,24,29,61,81,47,43,40,30,48,31,46,74,51,85,35,64,43,19,46,52,30,68,76,93,64,75,47,67,34,65,90,64,76,10,61,41,86,73,85,39,20,18,41,22,48,24,54,39,47,50,46,56,37,35,49,73,46,61,81,23,17,72,87,56,64,66,47,49,56,16,55,54,50,54,50,46,61,70,31,64,66,55,46,53,52,41,32,55,50,46,53,59,33,44,77,45,66,56,18,71,67,50,51,51,45,56,52,50,54,50,51,65,74,35,51,73,54,49,34,52,25,25,49,74,40,23,87,78,65,69,33,58,56,64,70,56,20,46,52,53,38,50,52,46,44,51,50,36,52,51,39,42,52,52,20,51,52,45,50,45,44,72,56,70,40,81,70,78,73,88,66,77,76,76,79,87,81,73,80,88,76,90,80,81,90,78,93,82,83,87,81,86,90,135

pLDDT: mean 81.34, std 21.58, range [19.39, 98.81]